Protein AF-A0A347AI87-F1 (afdb_monomer_lite)

Structure (mmCIF, N/CA/C/O backbone):
data_AF-A0A347AI87-F1
#
_entry.id   AF-A0A347AI87-F1
#
loop_
_atom_site.group_PDB
_atom_site.id
_atom_site.type_symbol
_atom_site.label_atom_id
_atom_site.label_alt_id
_atom_site.label_comp_id
_atom_site.label_asym_id
_atom_site.label_entity_id
_atom_site.label_seq_id
_atom_site.pdbx_PDB_ins_code
_atom_site.Cartn_x
_atom_site.Cartn_y
_atom_site.Cartn_z
_atom_site.occupancy
_atom_site.B_iso_or_equiv
_atom_site.auth_seq_id
_atom_site.auth_comp_id
_atom_site.auth_asym_id
_atom_site.auth_atom_id
_atom_site.pdbx_PDB_model_num
ATOM 1 N N . MET A 1 1 ? -15.487 32.619 -3.998 1.00 30.11 1 MET A N 1
ATOM 2 C CA . MET A 1 1 ? -15.394 31.310 -3.323 1.00 30.11 1 MET A CA 1
ATOM 3 C C . MET A 1 1 ? -14.348 30.517 -4.091 1.00 30.11 1 MET A C 1
ATOM 5 O O . MET A 1 1 ? -14.639 30.070 -5.189 1.00 30.11 1 MET A O 1
ATOM 9 N N . PHE A 1 2 ? -13.098 30.497 -3.622 1.00 31.08 2 PHE A N 1
ATOM 10 C CA . PHE A 1 2 ? -12.074 29.644 -4.229 1.00 31.08 2 PHE A CA 1
ATOM 11 C C . PHE A 1 2 ? -12.430 28.206 -3.842 1.00 31.08 2 PHE A C 1
ATOM 13 O O . PHE A 1 2 ? -12.400 27.885 -2.657 1.00 31.08 2 PHE A O 1
ATOM 20 N N . MET A 1 3 ? -12.862 27.387 -4.803 1.00 36.72 3 MET A N 1
ATOM 21 C CA . MET A 1 3 ? -13.028 25.951 -4.576 1.00 36.72 3 MET A CA 1
ATOM 22 C C . MET A 1 3 ? -11.642 25.366 -4.312 1.00 36.72 3 MET A C 1
ATOM 24 O O . MET A 1 3 ? -10.780 25.386 -5.189 1.00 36.72 3 MET A O 1
ATOM 28 N N . SER A 1 4 ? -11.413 24.899 -3.090 1.00 48.53 4 SER A N 1
ATOM 29 C CA . SER A 1 4 ? -10.261 24.073 -2.760 1.00 48.53 4 SER A CA 1
ATOM 30 C C . SER A 1 4 ? -10.393 22.742 -3.498 1.00 48.53 4 SER A C 1
ATOM 32 O O . SER A 1 4 ? -11.430 22.084 -3.448 1.00 48.53 4 SER A O 1
ATOM 34 N N . THR A 1 5 ? -9.347 22.343 -4.217 1.00 56.28 5 THR A N 1
ATOM 35 C CA . THR A 1 5 ? -9.256 21.000 -4.788 1.00 56.28 5 THR A CA 1
ATOM 36 C C . THR A 1 5 ? -9.193 19.982 -3.645 1.00 56.28 5 THR A C 1
ATOM 38 O O . THR A 1 5 ? -8.436 20.165 -2.688 1.00 56.28 5 THR A O 1
ATOM 41 N N . SER A 1 6 ? -10.012 18.925 -3.712 1.00 57.50 6 SER A N 1
ATOM 42 C CA . SER A 1 6 ? -9.977 17.844 -2.720 1.00 57.50 6 SER A CA 1
ATOM 43 C C . SER A 1 6 ? -8.584 17.222 -2.698 1.00 57.50 6 SER A C 1
ATOM 45 O O . SER A 1 6 ? -8.051 16.844 -3.742 1.00 57.50 6 SER A O 1
ATOM 47 N N . ALA A 1 7 ? -8.000 17.090 -1.512 1.00 57.31 7 ALA A N 1
ATOM 48 C CA . ALA A 1 7 ? -6.800 16.288 -1.338 1.00 57.31 7 ALA A CA 1
ATOM 49 C C . ALA A 1 7 ? -7.190 14.837 -1.098 1.00 57.31 7 ALA A C 1
ATOM 51 O O . ALA A 1 7 ? -8.085 14.577 -0.296 1.00 57.31 7 ALA A O 1
ATOM 52 N N . ALA A 1 8 ? -6.509 13.930 -1.796 1.00 67.31 8 ALA A N 1
ATOM 53 C CA . ALA A 1 8 ? -6.753 12.494 -1.837 1.00 67.31 8 ALA A CA 1
ATOM 54 C C . ALA A 1 8 ? -8.205 12.153 -2.180 1.00 67.31 8 ALA A C 1
ATOM 56 O O . ALA A 1 8 ? -9.123 12.298 -1.368 1.00 67.31 8 ALA A O 1
ATOM 57 N N . THR A 1 9 ? -8.429 11.677 -3.392 1.00 83.62 9 THR A N 1
ATOM 58 C CA . THR A 1 9 ? -9.763 11.273 -3.826 1.00 83.62 9 THR A CA 1
ATOM 59 C C . THR A 1 9 ? -10.100 9.863 -3.383 1.00 83.62 9 THR A C 1
ATOM 61 O O . THR A 1 9 ? -11.273 9.592 -3.155 1.00 83.62 9 THR A O 1
ATOM 64 N N . MET A 1 10 ? -9.103 9.014 -3.119 1.00 91.75 10 MET A N 1
ATOM 65 C CA . MET A 1 10 ? -9.291 7.694 -2.517 1.00 91.75 10 MET A CA 1
ATOM 66 C C . MET A 1 10 ? -8.374 7.509 -1.307 1.00 91.75 10 MET A C 1
ATOM 68 O O . MET A 1 10 ? -7.200 7.866 -1.357 1.00 91.75 10 MET A O 1
ATOM 72 N N . ASN A 1 11 ? -8.911 6.951 -0.222 1.00 94.06 11 ASN A N 1
ATOM 73 C CA . ASN A 1 11 ? -8.122 6.387 0.873 1.00 94.06 11 ASN A CA 1
ATOM 74 C C . ASN A 1 11 ? -8.702 5.028 1.242 1.00 94.06 11 ASN A C 1
ATOM 76 O O . ASN A 1 11 ? -9.921 4.906 1.372 1.00 94.06 11 ASN A O 1
ATOM 80 N N . CYS A 1 12 ? -7.835 4.045 1.451 1.00 96.56 12 CYS A N 1
ATOM 81 C CA . CYS A 1 12 ? -8.235 2.694 1.798 1.00 96.56 12 CYS A CA 1
ATOM 82 C C . CYS A 1 12 ? -7.325 2.118 2.880 1.00 96.56 12 CYS A C 1
ATOM 84 O O . CYS A 1 12 ? -6.107 2.279 2.815 1.00 96.56 12 CYS A O 1
ATOM 86 N N . VAL A 1 13 ? -7.914 1.396 3.830 1.00 98.38 13 VAL A N 1
ATOM 87 C CA . VAL A 1 13 ? -7.208 0.473 4.727 1.00 98.38 13 VAL A CA 1
ATOM 88 C C . VAL A 1 13 ? -7.877 -0.887 4.602 1.00 98.38 13 VAL A C 1
ATOM 90 O O . VAL A 1 13 ? -9.102 -0.958 4.640 1.00 98.38 13 VAL A O 1
ATOM 93 N N . ILE A 1 14 ? -7.085 -1.944 4.440 1.00 98.75 14 ILE A N 1
ATOM 94 C CA . ILE A 1 14 ? -7.532 -3.335 4.306 1.00 98.75 14 ILE A CA 1
ATOM 95 C C . ILE A 1 14 ? -6.787 -4.172 5.342 1.00 98.75 14 ILE A C 1
ATOM 97 O O . ILE A 1 14 ? -5.568 -4.056 5.458 1.00 98.75 14 ILE A O 1
ATOM 101 N N . ILE A 1 15 ? -7.513 -5.016 6.072 1.00 98.56 15 ILE A N 1
ATOM 102 C CA . ILE A 1 15 ? -6.987 -5.952 7.067 1.00 98.56 15 ILE A CA 1
ATOM 103 C C . ILE A 1 15 ? -7.583 -7.332 6.770 1.00 98.56 15 ILE A C 1
ATOM 105 O O . ILE A 1 15 ? -8.773 -7.567 6.975 1.00 98.56 15 ILE A O 1
ATOM 109 N N . THR A 1 16 ? -6.755 -8.247 6.271 1.00 97.19 16 THR A N 1
ATOM 110 C CA . THR A 1 16 ? -7.103 -9.654 6.010 1.00 97.19 16 THR A CA 1
ATOM 111 C C . THR A 1 16 ? -6.666 -10.571 7.153 1.00 97.19 16 THR A C 1
ATOM 113 O O . THR A 1 16 ? -7.319 -11.583 7.404 1.00 97.19 16 THR A O 1
ATOM 116 N N . ASP A 1 17 ? -5.614 -10.195 7.889 1.00 93.50 17 ASP A N 1
ATOM 117 C CA . ASP A 1 17 ? -5.169 -10.862 9.115 1.00 93.50 17 ASP A CA 1
ATOM 118 C C . ASP A 1 17 ? -5.001 -9.851 10.265 1.00 93.50 17 ASP A C 1
ATOM 120 O O . ASP A 1 17 ? -3.947 -9.217 10.394 1.00 93.50 17 ASP A O 1
ATOM 124 N N . PRO A 1 18 ? -6.003 -9.722 11.154 1.00 94.06 18 PRO A N 1
ATOM 125 C CA . PRO A 1 18 ? -5.941 -8.798 12.279 1.00 94.06 18 PRO A CA 1
ATOM 126 C C . PRO A 1 18 ? -4.982 -9.258 13.390 1.00 94.06 18 PRO A C 1
ATOM 128 O O . PRO A 1 18 ? -4.802 -8.551 14.380 1.00 94.06 18 PRO A O 1
ATOM 131 N N . THR A 1 19 ? -4.362 -10.441 13.269 1.00 91.56 19 THR A N 1
ATOM 132 C CA . THR A 1 19 ? -3.325 -10.892 14.208 1.00 91.56 19 THR A CA 1
ATOM 133 C C . THR A 1 19 ? -1.945 -10.318 13.888 1.00 91.56 19 THR A C 1
ATOM 135 O O . THR A 1 19 ? -1.064 -10.361 14.748 1.00 91.56 19 THR A O 1
ATOM 138 N N . GLY A 1 20 ? -1.754 -9.782 12.674 1.00 86.25 20 GLY A N 1
ATOM 139 C CA . GLY A 1 20 ? -0.476 -9.253 12.194 1.00 86.25 20 GLY A CA 1
ATOM 140 C C . GLY A 1 20 ? 0.595 -10.323 11.952 1.00 86.25 20 GLY A C 1
ATOM 141 O O . GLY A 1 20 ? 1.781 -9.999 11.962 1.00 86.25 20 GLY A O 1
ATOM 142 N N . LYS A 1 21 ? 0.209 -11.596 11.790 1.00 84.81 21 LYS A N 1
ATOM 143 C CA . LYS A 1 21 ? 1.145 -12.709 11.565 1.00 84.81 21 LYS A CA 1
ATOM 144 C C . LYS A 1 21 ? 1.425 -12.937 10.087 1.00 84.81 21 LYS A C 1
ATOM 146 O O . LYS A 1 21 ? 2.545 -13.307 9.739 1.00 84.81 21 LYS A O 1
ATOM 151 N N . ASP A 1 22 ? 0.425 -12.746 9.235 1.00 84.81 22 ASP A N 1
ATOM 152 C CA . ASP A 1 22 ? 0.606 -12.716 7.792 1.00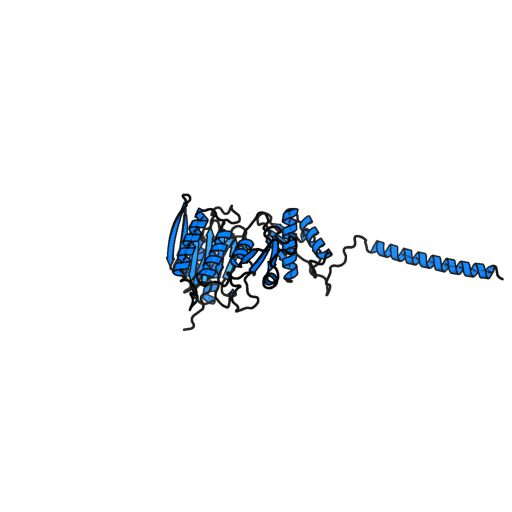 84.81 22 ASP A CA 1
ATOM 153 C C . ASP A 1 22 ? 1.362 -11.431 7.416 1.00 84.81 22 ASP A C 1
ATOM 155 O O . ASP A 1 22 ? 0.839 -10.334 7.631 1.00 84.81 22 ASP A O 1
ATOM 159 N N . PRO A 1 23 ? 2.573 -11.524 6.833 1.00 87.19 23 PRO A N 1
ATOM 160 C CA . PRO A 1 23 ? 3.341 -10.353 6.424 1.00 87.19 23 PRO A CA 1
ATOM 161 C C . PRO A 1 23 ? 2.641 -9.496 5.363 1.00 87.19 23 PRO A C 1
ATOM 163 O O . PRO A 1 23 ? 3.078 -8.371 5.144 1.00 87.19 23 PRO A O 1
ATOM 166 N N . ASN A 1 24 ? 1.585 -9.995 4.713 1.00 91.94 24 ASN A N 1
ATOM 167 C CA . ASN A 1 24 ? 0.743 -9.267 3.758 1.00 91.94 24 ASN A CA 1
ATOM 168 C C . ASN A 1 24 ? -0.684 -9.042 4.279 1.00 91.94 24 ASN A C 1
ATOM 170 O O . ASN A 1 24 ? -1.580 -8.699 3.509 1.00 91.94 24 ASN A O 1
ATOM 174 N N . GLY A 1 25 ? -0.889 -9.227 5.585 1.00 93.75 25 GLY A N 1
ATOM 175 C CA . GLY A 1 25 ? -2.192 -9.253 6.242 1.00 93.75 25 GLY A CA 1
ATOM 176 C C . GLY A 1 25 ? -2.876 -7.898 6.416 1.00 93.75 25 GLY A C 1
ATOM 177 O O . GLY A 1 25 ? -4.046 -7.849 6.791 1.00 93.75 25 GLY A O 1
ATOM 178 N N . ALA A 1 26 ? -2.175 -6.788 6.171 1.00 97.44 26 ALA A N 1
ATOM 179 C CA . ALA A 1 26 ? -2.757 -5.454 6.249 1.00 97.44 26 ALA A CA 1
ATOM 180 C C . ALA A 1 26 ? -2.050 -4.461 5.319 1.00 97.44 26 ALA A C 1
ATOM 182 O O . ALA A 1 26 ? -0.820 -4.427 5.245 1.00 97.44 26 ALA A O 1
ATOM 183 N N . ALA A 1 27 ? -2.826 -3.615 4.645 1.00 97.31 27 ALA A N 1
ATOM 184 C CA . ALA A 1 27 ? -2.322 -2.607 3.721 1.00 97.31 27 ALA A CA 1
ATOM 185 C C . ALA A 1 27 ? -3.121 -1.300 3.811 1.00 97.31 27 ALA A C 1
ATOM 187 O O . ALA A 1 27 ? -4.321 -1.304 4.090 1.00 97.31 27 ALA A O 1
ATOM 188 N N . ALA A 1 28 ? -2.463 -0.176 3.532 1.00 96.38 28 ALA A N 1
ATOM 189 C CA . ALA A 1 28 ? -3.096 1.134 3.413 1.00 96.38 28 ALA A CA 1
ATOM 190 C C . ALA A 1 28 ? -2.657 1.835 2.124 1.00 96.38 28 ALA A C 1
ATOM 192 O O . ALA A 1 28 ? -1.520 1.680 1.687 1.00 96.38 28 ALA A O 1
ATOM 193 N N . GLY A 1 29 ? -3.556 2.597 1.506 1.00 93.50 29 GLY A N 1
ATOM 194 C CA . GLY A 1 29 ? -3.326 3.207 0.199 1.00 93.50 29 GLY A CA 1
ATOM 195 C C . GLY A 1 29 ? -4.089 4.511 0.015 1.00 93.50 29 GLY A C 1
ATOM 196 O O . GLY A 1 29 ? -5.145 4.729 0.613 1.00 93.50 29 GLY A O 1
ATOM 197 N N . SER A 1 30 ? -3.542 5.403 -0.805 1.00 91.12 30 SER A N 1
ATOM 198 C CA . SER A 1 30 ? -4.125 6.713 -1.095 1.00 91.12 30 SER A CA 1
ATOM 199 C C . SER A 1 30 ? -4.002 7.030 -2.580 1.00 91.12 30 SER A C 1
ATOM 201 O O . SER A 1 30 ? -2.956 6.775 -3.144 1.00 91.12 30 SER A O 1
ATOM 203 N N . MET A 1 31 ? -5.006 7.625 -3.222 1.00 88.44 31 MET A N 1
ATOM 204 C CA . MET A 1 31 ? -4.870 8.179 -4.581 1.00 88.44 31 MET A CA 1
ATOM 205 C C . MET A 1 31 ? -5.208 9.659 -4.587 1.00 88.44 31 MET A C 1
ATOM 207 O O . MET A 1 31 ? -6.105 10.096 -3.861 1.00 88.44 31 MET A O 1
ATOM 211 N N . SER A 1 32 ? -4.497 10.436 -5.408 1.00 82.50 32 SER A N 1
ATOM 212 C CA . SER A 1 32 ? -4.614 11.890 -5.429 1.00 82.50 32 SER A CA 1
ATOM 213 C C . SER A 1 32 ? -4.734 12.457 -6.828 1.00 82.50 32 SER A C 1
ATOM 215 O O . SER A 1 32 ? -3.837 12.336 -7.653 1.00 82.50 32 SER A O 1
ATOM 217 N N . PHE A 1 33 ? -5.799 13.225 -7.021 1.00 77.31 33 PHE A N 1
ATOM 218 C CA . PHE A 1 33 ? -6.055 14.001 -8.232 1.00 77.31 33 PHE A CA 1
ATOM 219 C C . PHE A 1 33 ? -5.553 15.431 -8.163 1.00 77.31 33 PHE A C 1
ATOM 221 O O . PHE A 1 33 ? -5.590 16.162 -9.153 1.00 77.31 33 PHE A O 1
ATOM 228 N N . ALA A 1 34 ? -5.104 15.854 -6.984 1.00 72.25 34 ALA A N 1
ATOM 229 C CA . ALA A 1 34 ? -4.566 17.183 -6.818 1.00 72.25 34 ALA A CA 1
ATOM 230 C C . ALA A 1 34 ? -3.282 17.312 -7.656 1.00 72.25 34 ALA A C 1
ATOM 232 O O . ALA A 1 34 ? -2.381 16.486 -7.488 1.00 72.25 34 ALA A O 1
ATOM 233 N N . PRO A 1 35 ? -3.147 18.377 -8.474 1.00 71.19 35 PRO A N 1
ATOM 234 C CA . PRO A 1 35 ? -1.892 18.690 -9.147 1.00 71.19 35 PRO A CA 1
ATOM 235 C C . PRO A 1 35 ? -0.740 18.829 -8.164 1.00 71.19 35 PRO A C 1
ATOM 237 O O . PRO A 1 35 ? 0.389 18.614 -8.525 1.00 71.19 35 PRO A O 1
ATOM 240 N N . ASN A 1 36 ? -0.980 19.163 -6.899 1.00 66.62 36 ASN A N 1
ATOM 241 C CA . ASN A 1 36 ? 0.057 19.039 -5.889 1.00 66.62 36 ASN A CA 1
ATOM 242 C C . ASN A 1 36 ? -0.129 17.726 -5.123 1.00 66.62 36 ASN A C 1
ATOM 244 O O . ASN A 1 36 ? -0.781 17.711 -4.077 1.00 66.62 36 ASN A O 1
ATOM 248 N N . MET A 1 37 ? 0.443 16.632 -5.638 1.00 64.06 37 MET A N 1
ATOM 249 C CA . MET A 1 37 ? 0.368 15.320 -4.983 1.00 64.06 37 MET A CA 1
ATOM 250 C C . MET A 1 37 ? 0.944 15.350 -3.555 1.00 64.06 37 MET A C 1
ATOM 252 O O . MET A 1 37 ? 0.415 14.684 -2.672 1.00 64.06 37 MET A O 1
ATOM 256 N N . PHE A 1 38 ? 1.918 16.227 -3.279 1.00 58.41 38 PHE A N 1
ATOM 257 C CA . PHE A 1 38 ? 2.483 16.445 -1.938 1.00 58.41 38 PHE A CA 1
ATOM 258 C C . PHE A 1 38 ? 1.500 17.085 -0.941 1.00 58.41 38 PHE A C 1
ATOM 260 O O . PHE A 1 38 ? 1.770 17.149 0.256 1.00 58.41 38 PHE A O 1
ATOM 267 N N . SER A 1 39 ? 0.342 17.570 -1.408 1.00 54.84 39 SER A N 1
ATOM 268 C CA . SER A 1 39 ? -0.750 18.021 -0.532 1.00 54.84 39 SER A CA 1
ATOM 269 C C . SER A 1 39 ? -1.553 16.862 0.067 1.00 54.84 39 SER A C 1
ATOM 271 O O . SER A 1 39 ? -2.381 17.092 0.955 1.00 54.84 39 SER A O 1
ATOM 273 N N . VAL A 1 40 ? -1.329 15.638 -0.417 1.00 58.62 40 VAL A N 1
ATOM 274 C CA . VAL A 1 40 ? -1.817 14.401 0.185 1.00 58.62 40 VAL A CA 1
ATOM 275 C C . VAL A 1 40 ? -0.736 13.862 1.093 1.00 58.62 40 VAL A C 1
ATOM 277 O O . VAL A 1 40 ? 0.383 13.602 0.668 1.00 58.62 40 VAL A O 1
ATOM 280 N N . THR A 1 41 ? -1.072 13.724 2.369 1.00 61.12 41 THR A N 1
ATOM 281 C CA . THR A 1 41 ? -0.123 13.232 3.358 1.00 61.12 41 THR A CA 1
ATOM 282 C C . THR A 1 41 ? -0.408 11.764 3.598 1.00 61.12 41 THR A C 1
ATOM 284 O O . THR A 1 41 ? -1.456 11.408 4.138 1.00 61.12 41 THR A O 1
ATOM 287 N N . PHE A 1 42 ? 0.534 10.943 3.155 1.00 74.38 42 PHE A N 1
ATOM 288 C CA . PHE A 1 42 ? 0.653 9.542 3.505 1.00 74.38 42 PHE A CA 1
ATOM 289 C C . PHE A 1 42 ? 1.824 9.436 4.476 1.00 74.38 42 PHE A C 1
ATOM 291 O O . PHE A 1 42 ? 2.963 9.694 4.091 1.00 74.38 42 PHE A O 1
ATOM 298 N N . LEU A 1 43 ? 1.547 9.123 5.737 1.00 81.25 43 LEU A N 1
ATOM 299 C CA . LEU A 1 43 ? 2.590 8.895 6.734 1.00 81.25 43 LEU A CA 1
ATOM 300 C C . LEU A 1 43 ? 2.475 7.472 7.238 1.00 81.25 43 LEU A C 1
ATOM 302 O O . LEU A 1 43 ? 1.384 7.039 7.598 1.00 81.25 43 LEU A O 1
ATOM 306 N N . GLU A 1 44 ? 3.602 6.778 7.286 1.00 81.81 44 GLU A N 1
ATOM 307 C CA . GLU A 1 44 ? 3.728 5.481 7.934 1.00 81.81 44 GLU A CA 1
ATOM 308 C C . GLU A 1 44 ? 4.630 5.601 9.163 1.00 81.81 44 GLU A C 1
ATOM 310 O O . GLU A 1 44 ? 5.613 6.346 9.161 1.00 81.81 44 GLU A O 1
ATOM 315 N N . SER A 1 45 ? 4.321 4.841 10.209 1.00 80.81 45 SER A N 1
ATOM 316 C CA . SER A 1 45 ? 5.285 4.542 11.262 1.00 80.81 45 SER A CA 1
ATOM 317 C C . SER A 1 45 ? 5.791 3.124 11.063 1.00 80.81 45 SER A C 1
ATOM 319 O O . SER A 1 45 ? 5.048 2.167 11.268 1.00 80.81 45 SER A O 1
ATOM 321 N N . LYS A 1 46 ? 7.070 2.986 10.694 1.00 76.56 46 LYS A N 1
ATOM 322 C CA . LYS A 1 46 ? 7.709 1.668 10.558 1.00 76.56 46 LYS A CA 1
ATOM 323 C C . LYS A 1 46 ? 7.903 0.959 11.896 1.00 76.56 46 LYS A C 1
ATOM 325 O O . LYS A 1 46 ? 8.058 -0.254 11.908 1.00 76.56 46 LYS A O 1
ATOM 330 N N . GLU A 1 47 ? 7.943 1.725 12.985 1.00 77.62 47 GLU A N 1
ATOM 331 C CA . GLU A 1 47 ? 8.110 1.227 14.353 1.00 77.62 47 GLU A CA 1
ATOM 332 C C . GLU A 1 47 ? 6.775 0.783 14.953 1.00 77.62 47 GLU A C 1
ATOM 334 O O . GLU A 1 47 ? 6.684 -0.299 15.523 1.00 77.62 47 GLU A O 1
ATOM 339 N N . ASN A 1 48 ? 5.729 1.595 14.780 1.00 81.75 48 ASN A N 1
ATOM 340 C CA . ASN A 1 48 ? 4.421 1.353 15.389 1.00 81.75 48 ASN A CA 1
ATOM 341 C C . ASN A 1 48 ? 3.400 0.738 14.420 1.00 81.75 48 ASN A C 1
ATOM 343 O O . ASN A 1 48 ? 2.241 0.566 14.790 1.00 81.75 48 ASN A O 1
ATOM 347 N N . HIS A 1 49 ? 3.810 0.418 13.188 1.00 87.94 49 HIS A N 1
ATOM 348 C CA . HIS A 1 49 ? 3.007 -0.291 12.188 1.00 87.94 49 HIS A CA 1
ATOM 349 C C . HIS A 1 49 ? 1.617 0.327 11.974 1.00 87.94 49 HIS A C 1
ATOM 351 O O . HIS A 1 49 ? 0.587 -0.346 12.059 1.00 87.94 49 HIS A O 1
ATOM 357 N N . PHE A 1 50 ? 1.575 1.636 11.721 1.00 91.81 50 PHE A N 1
ATOM 358 C CA . PHE A 1 50 ? 0.345 2.345 11.370 1.00 91.81 50 PHE A CA 1
ATOM 359 C C . PHE A 1 50 ? 0.544 3.260 10.166 1.00 91.81 50 PHE A C 1
ATOM 361 O O . PHE A 1 50 ? 1.656 3.721 9.902 1.00 91.81 50 PHE A O 1
ATOM 368 N N . ALA A 1 51 ? -0.559 3.587 9.491 1.00 93.25 51 ALA A N 1
ATOM 369 C CA . ALA A 1 51 ? -0.611 4.660 8.505 1.00 93.25 51 ALA A CA 1
ATOM 370 C C . ALA A 1 51 ? -1.581 5.772 8.913 1.00 93.25 51 ALA A C 1
ATOM 372 O O . ALA A 1 51 ? -2.587 5.533 9.584 1.00 93.25 51 ALA A O 1
ATOM 373 N N . VAL A 1 52 ? -1.289 6.987 8.456 1.00 93.81 52 VAL A N 1
ATOM 374 C CA . VAL A 1 52 ? -2.161 8.161 8.512 1.00 93.81 52 VAL A CA 1
ATOM 375 C C . VAL A 1 52 ? -2.321 8.691 7.092 1.00 93.81 52 VAL A C 1
ATOM 377 O O . VAL A 1 52 ? -1.363 9.146 6.468 1.00 93.81 52 VAL A O 1
ATOM 380 N N . LEU A 1 53 ? -3.550 8.622 6.591 1.00 92.31 53 LEU A N 1
ATOM 381 C CA . LEU A 1 53 ? -3.958 9.031 5.255 1.00 92.31 53 LEU A CA 1
ATOM 382 C C . LEU A 1 53 ? -4.829 10.282 5.373 1.00 92.31 53 LEU A C 1
ATOM 384 O O . LEU A 1 53 ? -5.942 10.232 5.907 1.00 92.31 53 LEU A O 1
ATOM 388 N N . SER A 1 54 ? -4.324 11.418 4.896 1.00 89.06 54 SER A N 1
ATOM 389 C CA . SER A 1 54 ? -5.061 12.679 4.944 1.00 89.06 54 SER A CA 1
ATOM 390 C C . SER A 1 54 ? -5.763 12.995 3.629 1.00 89.06 54 SER A C 1
ATOM 392 O O . SER A 1 54 ? -5.259 12.722 2.538 1.00 89.06 54 SER A O 1
ATOM 394 N N . GLY A 1 55 ? -6.927 13.630 3.739 1.00 86.00 55 GLY A N 1
ATOM 395 C CA . GLY A 1 55 ? -7.647 14.136 2.585 1.00 86.00 55 GLY A CA 1
ATOM 396 C C . GLY A 1 55 ? -8.747 15.127 2.936 1.00 86.00 55 GLY A C 1
ATOM 397 O O . GLY A 1 55 ? -8.748 15.737 4.010 1.00 86.00 55 GLY A O 1
ATOM 398 N N . GLY A 1 56 ? -9.690 15.282 2.012 1.00 79.06 56 GLY A N 1
ATOM 399 C CA . GLY A 1 56 ? -10.837 16.174 2.137 1.00 79.06 56 GLY A CA 1
ATOM 400 C C . GLY A 1 56 ? -10.645 17.521 1.439 1.00 79.06 56 GLY A C 1
ATOM 401 O O . GLY A 1 56 ? -9.616 17.810 0.827 1.00 79.06 56 GLY A O 1
ATOM 402 N N . GLU A 1 57 ? -11.677 18.352 1.535 1.00 78.12 57 GLU A N 1
ATOM 403 C CA . GLU A 1 57 ? -11.801 19.637 0.832 1.00 78.12 57 GLU A CA 1
ATOM 404 C C . GLU A 1 57 ? -11.310 20.826 1.664 1.00 78.12 57 GLU A C 1
ATOM 406 O O . GLU A 1 57 ? -11.275 21.954 1.180 1.00 78.12 57 GLU A O 1
ATOM 411 N N . GLY A 1 58 ? -10.930 20.614 2.923 1.00 70.44 58 GLY A N 1
ATOM 412 C CA . GLY A 1 58 ? -10.439 21.678 3.793 1.00 70.44 58 GLY A CA 1
ATOM 413 C C . GLY A 1 58 ? -9.039 22.175 3.415 1.00 70.44 58 GLY A C 1
ATOM 414 O O . GLY A 1 58 ? -8.267 21.499 2.732 1.00 70.44 58 GLY A O 1
ATOM 415 N N . ASN A 1 59 ? -8.701 23.371 3.901 1.00 78.62 59 ASN A N 1
ATOM 416 C CA . ASN A 1 59 ? -7.430 24.048 3.626 1.00 78.62 59 ASN A CA 1
ATOM 417 C C . ASN A 1 59 ? -6.205 23.281 4.168 1.00 78.62 59 ASN A C 1
ATOM 419 O O . ASN A 1 59 ? -6.287 22.557 5.163 1.00 78.62 59 ASN A O 1
ATOM 423 N N . THR A 1 60 ? -5.032 23.532 3.578 1.00 77.50 60 THR A N 1
ATOM 424 C CA . THR A 1 60 ? -3.762 22.869 3.930 1.00 77.50 60 THR A CA 1
ATOM 425 C C . THR A 1 60 ? -3.362 23.049 5.400 1.00 77.50 60 THR A C 1
ATOM 427 O O . THR A 1 60 ? -2.935 22.092 6.038 1.00 77.50 60 THR A O 1
ATOM 430 N N . THR A 1 61 ? -3.536 24.242 5.984 1.00 83.69 61 THR A N 1
ATOM 431 C CA . THR A 1 61 ? -3.128 24.498 7.380 1.00 83.69 61 THR A CA 1
ATOM 432 C C . THR A 1 61 ? -3.956 23.706 8.407 1.00 83.69 61 THR A C 1
ATOM 434 O O . THR A 1 61 ? -3.353 23.042 9.252 1.00 83.69 61 THR A O 1
ATOM 437 N N . PRO A 1 62 ? -5.307 23.713 8.372 1.00 86.12 62 PRO A N 1
ATOM 438 C CA . PRO A 1 62 ? -6.115 22.797 9.181 1.00 86.12 62 PRO A CA 1
ATOM 439 C C . PRO A 1 62 ? -5.765 21.323 8.968 1.00 86.12 62 PRO A C 1
ATOM 441 O O . PRO A 1 62 ? -5.716 20.578 9.942 1.00 86.12 62 PRO A O 1
ATOM 444 N N . ARG A 1 63 ? -5.463 20.912 7.728 1.00 87.19 63 ARG A N 1
ATOM 445 C CA . ARG A 1 63 ? -5.052 19.535 7.426 1.00 87.19 63 ARG A CA 1
ATOM 446 C C . ARG A 1 63 ? -3.769 19.151 8.151 1.00 87.19 63 ARG A C 1
ATOM 448 O O . ARG A 1 63 ? -3.743 18.131 8.828 1.00 87.19 63 ARG A O 1
ATOM 455 N N . LEU A 1 64 ? -2.737 19.992 8.065 1.00 87.12 64 LEU A N 1
ATOM 456 C CA . LEU A 1 64 ? -1.469 19.764 8.757 1.00 87.12 64 LEU A CA 1
ATOM 457 C C . LEU A 1 64 ? -1.671 19.657 10.273 1.00 87.12 64 LEU A C 1
ATOM 459 O O . LEU A 1 64 ? -1.128 18.757 10.902 1.00 87.12 64 LEU A O 1
ATOM 463 N N . LYS A 1 65 ? -2.501 20.528 10.859 1.00 89.19 65 LYS A N 1
ATOM 464 C CA . LYS A 1 65 ? -2.834 20.458 12.290 1.00 89.19 65 LYS A CA 1
ATOM 465 C C . LYS A 1 65 ? -3.550 19.155 12.659 1.00 89.19 65 LYS A C 1
ATOM 467 O O . LYS A 1 65 ? -3.220 18.572 13.686 1.00 89.19 65 LYS A O 1
ATOM 472 N N . ALA A 1 66 ? -4.483 18.692 11.827 1.00 91.56 66 ALA A N 1
ATOM 473 C CA . ALA A 1 66 ? -5.171 17.420 12.035 1.00 91.56 66 ALA A CA 1
ATOM 474 C C . ALA A 1 66 ? -4.204 16.229 11.974 1.00 91.56 66 ALA A C 1
ATOM 476 O O . ALA A 1 66 ? -4.273 15.343 12.821 1.00 91.56 66 ALA A O 1
ATOM 477 N N . ILE A 1 67 ? -3.273 16.233 11.013 1.00 91.25 67 ILE A N 1
ATOM 478 C CA . ILE A 1 67 ? -2.237 15.201 10.874 1.00 91.25 67 ILE A CA 1
ATOM 479 C C . ILE A 1 67 ? -1.336 15.174 12.111 1.00 91.25 67 ILE A C 1
ATOM 481 O O . ILE A 1 67 ? -1.182 14.121 12.721 1.00 91.25 67 ILE A O 1
ATOM 485 N N . VAL A 1 68 ? -0.782 16.324 12.509 1.00 91.50 68 VAL A N 1
ATOM 486 C CA . VAL A 1 68 ? 0.116 16.427 13.672 1.00 91.50 68 VAL A CA 1
ATOM 487 C C . VAL A 1 68 ? -0.585 15.975 14.952 1.00 91.50 68 VAL A C 1
ATOM 489 O O . VAL A 1 68 ? -0.007 15.227 15.733 1.00 91.50 68 VAL A O 1
ATOM 492 N N . GLU A 1 69 ? -1.841 16.375 15.161 1.00 93.88 69 GLU A N 1
ATOM 493 C CA . GLU A 1 69 ? -2.608 15.937 16.332 1.00 93.88 69 GLU A CA 1
ATOM 494 C C . GLU A 1 69 ? -2.913 14.431 16.299 1.00 93.88 69 GLU A C 1
ATOM 496 O O . GLU A 1 69 ? -2.848 13.778 17.338 1.00 93.88 69 GLU A O 1
ATOM 501 N N . THR A 1 70 ? -3.202 13.866 15.122 1.00 94.56 70 THR A N 1
ATOM 502 C CA . THR A 1 70 ? -3.406 12.416 14.955 1.00 94.56 70 THR A CA 1
ATOM 503 C C . THR A 1 70 ? -2.128 11.653 15.300 1.00 94.56 70 THR A C 1
ATOM 505 O O . THR A 1 70 ? -2.172 10.727 16.105 1.00 94.56 70 THR A O 1
ATOM 508 N N . LEU A 1 71 ? -0.982 12.070 14.752 1.00 92.75 71 LEU A N 1
ATOM 509 C CA . LEU A 1 71 ? 0.314 11.454 15.040 1.00 92.75 71 LEU A CA 1
ATOM 510 C C . LEU A 1 71 ? 0.656 11.526 16.525 1.00 92.75 71 LEU A C 1
ATOM 512 O O . LEU A 1 71 ? 0.972 10.506 17.124 1.00 92.75 71 LEU A O 1
ATOM 516 N N . ARG A 1 72 ? 0.498 12.699 17.146 1.00 93.69 72 ARG A N 1
ATOM 517 C CA . ARG A 1 72 ? 0.745 12.886 18.581 1.00 93.69 72 ARG A CA 1
ATOM 518 C C . ARG A 1 72 ? -0.088 11.924 19.435 1.00 93.69 72 ARG A C 1
ATOM 520 O O . ARG A 1 72 ? 0.388 11.434 20.458 1.00 93.69 72 ARG A O 1
ATOM 527 N N . ARG A 1 73 ? -1.341 11.659 19.048 1.00 95.38 73 ARG A N 1
ATOM 528 C CA . ARG A 1 73 ? -2.216 10.690 19.733 1.00 95.38 73 ARG A CA 1
ATOM 529 C C . ARG A 1 73 ? -1.730 9.257 19.553 1.00 95.38 73 ARG A C 1
ATOM 531 O O . ARG A 1 73 ? -1.650 8.533 20.541 1.00 95.38 73 ARG A O 1
ATOM 538 N N . LEU A 1 74 ? -1.360 8.873 18.334 1.00 93.56 74 LEU A N 1
ATOM 539 C CA . LEU A 1 74 ? -0.833 7.535 18.048 1.00 93.56 74 LEU A CA 1
ATOM 540 C C . LEU A 1 74 ? 0.491 7.282 18.784 1.00 93.56 74 LEU A C 1
ATOM 542 O O . LEU A 1 74 ? 0.636 6.267 19.453 1.00 93.56 74 LEU A O 1
ATOM 546 N N . GLU A 1 75 ? 1.416 8.241 18.759 1.00 89.50 75 GLU A N 1
ATOM 547 C CA . GLU A 1 75 ? 2.705 8.158 19.464 1.00 89.50 75 GLU A CA 1
ATOM 548 C C . GLU A 1 75 ? 2.561 8.154 20.993 1.00 89.50 75 GLU A C 1
ATOM 550 O O . GLU A 1 75 ? 3.430 7.647 21.696 1.00 89.50 75 GLU A O 1
ATOM 555 N N . SER A 1 76 ? 1.454 8.682 21.525 1.00 90.88 76 SER A N 1
ATOM 556 C CA . SER A 1 76 ? 1.129 8.606 22.958 1.00 90.88 76 SER A CA 1
ATOM 557 C C . SER A 1 76 ? 0.308 7.369 23.340 1.00 90.88 76 SER A C 1
ATOM 559 O O . SER A 1 76 ? -0.138 7.271 24.482 1.00 90.88 76 SER A O 1
ATOM 561 N N . GLY A 1 77 ? 0.122 6.418 22.418 1.00 89.50 77 GLY A N 1
ATOM 562 C CA . GLY A 1 77 ? -0.549 5.144 22.679 1.00 89.50 77 GLY A CA 1
ATOM 563 C C . GLY A 1 77 ? -2.077 5.204 22.649 1.00 89.50 77 GLY A C 1
ATOM 564 O O . GLY A 1 77 ? -2.725 4.304 23.178 1.00 89.50 77 GLY A O 1
ATOM 565 N N . SER A 1 78 ? -2.666 6.247 22.053 1.00 94.56 78 SER A N 1
ATOM 566 C CA . SER A 1 78 ? -4.116 6.280 21.807 1.00 94.56 78 SER A CA 1
ATOM 567 C C . SER A 1 78 ? -4.514 5.202 20.798 1.00 94.56 78 SER A C 1
ATOM 569 O O . SER A 1 78 ? -3.733 4.844 19.913 1.00 94.56 78 SER A O 1
ATOM 571 N N . SER A 1 79 ? -5.756 4.730 20.878 1.00 95.88 79 SER A N 1
ATOM 572 C CA . SER A 1 79 ? -6.307 3.818 19.873 1.00 95.88 79 SER A CA 1
ATOM 573 C C . SER A 1 79 ? -6.440 4.483 18.493 1.00 95.88 79 SER A C 1
ATOM 575 O O . SER A 1 79 ? -6.509 5.711 18.364 1.00 95.88 79 SER A O 1
ATOM 577 N N . ILE A 1 80 ? -6.525 3.659 17.442 1.00 96.69 80 ILE A N 1
ATOM 578 C CA . ILE A 1 80 ? -6.700 4.110 16.051 1.00 96.69 80 ILE A CA 1
ATOM 579 C C . ILE A 1 80 ? -7.949 4.997 15.902 1.00 96.69 80 ILE A C 1
ATOM 581 O O . ILE A 1 80 ? -7.901 6.035 15.237 1.00 96.69 80 ILE A O 1
ATOM 585 N N . SER A 1 81 ? -9.053 4.646 16.567 1.00 97.12 81 SER A N 1
ATOM 586 C CA . SER A 1 81 ? -10.302 5.415 16.532 1.00 97.12 81 SER A CA 1
ATOM 587 C C . SER A 1 81 ? -10.196 6.759 17.263 1.00 97.12 81 SER A C 1
ATOM 589 O O . SER A 1 81 ? -10.628 7.781 16.725 1.00 97.12 81 SER A O 1
ATOM 591 N N . GLU A 1 82 ? -9.563 6.807 18.439 1.00 96.94 82 GLU A N 1
ATOM 592 C CA . GLU A 1 82 ? -9.321 8.051 19.189 1.00 96.94 82 GLU A CA 1
ATOM 593 C C . GLU A 1 82 ? -8.409 9.026 18.438 1.00 96.94 82 GLU A C 1
ATOM 595 O O . GLU A 1 82 ? -8.605 10.250 18.500 1.00 96.94 82 GLU A O 1
ATOM 600 N N . ALA A 1 83 ? -7.417 8.490 17.723 1.00 96.50 83 ALA A N 1
ATOM 601 C CA . ALA A 1 83 ? -6.533 9.265 16.872 1.00 96.50 83 ALA A CA 1
ATOM 602 C C . ALA A 1 83 ? -7.278 9.822 15.652 1.00 96.50 83 ALA A C 1
ATOM 604 O O . ALA A 1 83 ? -7.264 11.036 15.445 1.00 96.50 83 ALA A O 1
ATOM 605 N N . ALA A 1 84 ? -7.999 8.980 14.898 1.00 96.88 84 ALA A N 1
ATOM 606 C CA . ALA A 1 84 ? -8.799 9.411 13.745 1.00 96.88 84 ALA A CA 1
ATOM 607 C C . ALA A 1 84 ? -9.821 10.495 14.121 1.00 96.88 84 ALA A C 1
ATOM 609 O O . ALA A 1 84 ? -10.013 11.471 13.391 1.00 96.88 84 ALA A O 1
ATOM 610 N N . ASN A 1 85 ? -10.438 10.364 15.301 1.00 96.88 85 ASN A N 1
ATOM 611 C CA . ASN A 1 85 ? -11.431 11.302 15.820 1.00 96.88 85 ASN A CA 1
ATOM 612 C C . ASN A 1 85 ? -10.890 12.737 15.986 1.00 96.88 85 ASN A C 1
ATOM 614 O O . ASN A 1 85 ? -11.676 13.684 16.000 1.00 96.88 85 ASN A O 1
ATOM 618 N N . ALA A 1 86 ? -9.567 12.941 16.051 1.00 94.25 86 ALA A N 1
ATOM 619 C CA . ALA A 1 86 ? -8.970 14.278 16.068 1.00 94.25 86 ALA A CA 1
ATOM 620 C C . ALA A 1 86 ? -9.400 15.138 14.868 1.00 94.25 86 ALA A C 1
ATOM 622 O O . ALA A 1 86 ? -9.569 16.352 15.008 1.00 94.25 86 ALA A O 1
ATOM 623 N N . ALA A 1 87 ? -9.628 14.515 13.707 1.00 93.88 87 ALA A N 1
ATOM 624 C CA . ALA A 1 87 ? -10.038 15.196 12.482 1.00 93.88 87 ALA A CA 1
ATOM 625 C C . ALA A 1 87 ? -11.397 15.905 12.597 1.00 93.88 87 ALA A C 1
ATOM 627 O O . ALA A 1 87 ? -11.623 16.888 11.897 1.00 93.88 87 ALA A O 1
ATOM 628 N N . ASN A 1 88 ? -12.272 15.479 13.515 1.00 93.94 88 ASN A N 1
ATOM 629 C CA . ASN A 1 88 ? -13.583 16.105 13.723 1.00 93.94 88 ASN A CA 1
ATOM 630 C C . ASN A 1 88 ? -13.499 17.558 14.206 1.00 93.94 88 ASN A C 1
ATOM 632 O O . ASN A 1 88 ? -14.434 18.331 14.006 1.00 93.94 88 ASN A O 1
ATOM 636 N N . SER A 1 89 ? -12.359 17.960 14.768 1.00 93.00 89 SER A N 1
ATOM 637 C CA . SER A 1 89 ? -12.088 19.348 15.155 1.00 93.00 89 SER A CA 1
ATOM 638 C C . SER A 1 89 ? -11.685 20.244 13.973 1.00 93.00 89 SER A C 1
ATOM 640 O O . SER A 1 89 ? -11.463 21.442 14.160 1.00 93.00 89 SER A O 1
ATOM 642 N N . PHE A 1 90 ? -11.564 19.695 12.758 1.00 90.88 90 PHE A N 1
ATOM 643 C CA . PHE A 1 90 ? -11.048 20.394 11.582 1.00 90.88 90 PHE A CA 1
ATOM 644 C C . PHE A 1 90 ? -12.029 20.307 10.408 1.00 90.88 90 PHE A C 1
ATOM 646 O O . PHE A 1 90 ? -12.148 19.290 9.727 1.00 90.88 90 PHE A O 1
ATOM 653 N N . SER A 1 91 ? -12.718 21.418 10.138 1.00 89.31 91 SER A N 1
ATOM 654 C CA . SER A 1 91 ? -13.723 21.491 9.072 1.00 89.31 91 SER A CA 1
ATOM 655 C C . SER A 1 91 ? -13.155 21.116 7.697 1.00 89.31 91 SER A C 1
ATOM 657 O O . SER A 1 91 ? -12.106 21.617 7.283 1.00 89.31 91 SER A O 1
ATOM 659 N N . GLY A 1 92 ? -13.868 20.231 6.994 1.00 87.56 92 GLY A N 1
ATOM 660 C CA . GLY A 1 92 ? -13.521 19.760 5.651 1.00 87.56 92 GLY A CA 1
ATOM 661 C C . GLY A 1 92 ? -12.320 18.811 5.585 1.00 87.56 92 GLY A C 1
ATOM 662 O O . GLY A 1 92 ? -11.924 18.435 4.484 1.00 87.56 92 GLY A O 1
ATOM 663 N N . ILE A 1 93 ? -11.725 18.425 6.718 1.00 90.12 93 ILE A N 1
ATOM 664 C CA . ILE A 1 93 ? -10.576 17.514 6.755 1.00 90.12 93 ILE A CA 1
ATOM 665 C C . ILE A 1 93 ? -11.042 16.088 7.005 1.00 90.12 93 ILE A C 1
ATOM 667 O O . ILE A 1 93 ? -11.912 15.855 7.837 1.00 90.12 93 ILE A O 1
ATOM 671 N N . ARG A 1 94 ? -10.429 15.137 6.304 1.00 92.69 94 ARG A N 1
ATOM 672 C CA . ARG A 1 94 ? -10.521 13.705 6.578 1.00 92.69 94 ARG A CA 1
ATOM 673 C C . ARG A 1 94 ? -9.170 13.200 7.052 1.00 92.69 94 ARG A C 1
ATOM 675 O O . ARG A 1 94 ? -8.155 13.511 6.428 1.00 92.69 94 ARG A O 1
ATOM 682 N N . ILE A 1 95 ? -9.178 12.367 8.085 1.00 94.81 95 ILE A N 1
ATOM 683 C CA . ILE A 1 95 ? -8.038 11.519 8.431 1.00 94.81 95 ILE A CA 1
ATOM 684 C C . ILE A 1 95 ? -8.533 10.083 8.512 1.00 94.81 95 ILE A C 1
ATOM 686 O O . ILE A 1 95 ? -9.451 9.796 9.274 1.00 94.81 95 ILE A O 1
ATOM 690 N N . MET A 1 96 ? -7.930 9.201 7.723 1.00 96.62 96 MET A N 1
ATOM 691 C CA . MET A 1 96 ? -8.077 7.757 7.852 1.00 96.62 96 MET A CA 1
ATOM 692 C C . MET A 1 96 ? -6.779 7.194 8.418 1.00 96.62 96 MET A C 1
ATOM 694 O O . MET A 1 96 ? -5.698 7.552 7.962 1.00 96.62 96 MET A O 1
ATOM 698 N N . THR A 1 97 ? -6.871 6.327 9.413 1.00 96.31 97 THR A N 1
ATOM 699 C CA . THR A 1 97 ? -5.713 5.650 9.992 1.00 96.31 97 THR A CA 1
ATOM 700 C C . THR A 1 97 ? -6.016 4.179 10.209 1.00 96.31 97 THR A C 1
ATOM 702 O O . THR A 1 97 ? -7.174 3.785 10.344 1.00 96.31 97 THR A O 1
ATOM 705 N N . GLY A 1 98 ? -4.975 3.360 10.177 1.00 96.00 98 GLY A N 1
ATOM 706 C CA . GLY A 1 98 ? -5.093 1.927 10.362 1.00 96.00 98 GLY A CA 1
ATOM 707 C C . GLY A 1 98 ? -3.784 1.298 10.790 1.00 96.00 98 GLY A C 1
ATOM 708 O O . GLY A 1 98 ? -2.708 1.824 10.500 1.00 96.00 98 GLY A O 1
ATOM 709 N N . SER A 1 99 ? -3.904 0.171 11.477 1.00 94.81 99 SER A N 1
ATOM 710 C CA . SER A 1 99 ? -2.809 -0.676 11.941 1.00 94.81 99 SER A CA 1
ATOM 711 C C . SER A 1 99 ? -3.255 -2.141 11.858 1.00 94.81 99 SER A C 1
ATOM 713 O O . SER A 1 99 ? -4.454 -2.391 11.999 1.00 94.81 99 SER A O 1
ATOM 715 N N . PRO A 1 100 ? -2.350 -3.121 11.654 1.00 92.75 100 PRO A N 1
ATOM 716 C CA . PRO A 1 100 ? -2.745 -4.516 11.478 1.00 92.75 100 PRO A CA 1
ATOM 717 C C . PRO A 1 100 ? -3.595 -5.051 12.636 1.00 92.75 100 PRO A C 1
ATOM 719 O O . PRO A 1 100 ? -4.626 -5.670 12.408 1.00 92.75 100 PRO A O 1
ATOM 722 N N . THR A 1 101 ? -3.197 -4.765 13.879 1.00 94.31 101 THR A N 1
ATOM 723 C CA . THR A 1 101 ? -3.885 -5.257 15.086 1.00 94.31 101 THR A CA 1
ATOM 724 C C . THR A 1 101 ? -4.834 -4.227 15.696 1.00 94.31 101 THR A C 1
ATOM 726 O O . THR A 1 101 ? -5.793 -4.594 16.374 1.00 94.31 101 THR A O 1
ATOM 729 N N . GLY A 1 102 ? -4.592 -2.936 15.446 1.00 94.81 102 GLY A N 1
ATOM 730 C CA . GLY A 1 102 ? -5.367 -1.822 15.999 1.00 94.81 102 GLY A CA 1
ATOM 731 C C . GLY A 1 102 ? -6.664 -1.497 15.253 1.00 94.81 102 GLY A C 1
ATOM 732 O O . GLY A 1 102 ? -7.362 -0.568 15.655 1.00 94.81 102 GLY A O 1
ATOM 733 N N . GLY A 1 103 ? -6.979 -2.222 14.176 1.00 97.00 103 GLY A N 1
ATOM 734 C CA . GLY A 1 103 ? -8.130 -1.937 13.322 1.00 97.00 103 GLY A CA 1
ATOM 735 C C . GLY A 1 103 ? -7.904 -0.718 12.424 1.00 97.00 103 GLY A C 1
ATOM 736 O O . GLY A 1 103 ? -6.771 -0.304 12.159 1.00 97.00 103 GLY A O 1
ATOM 737 N N . ALA A 1 104 ? -8.997 -0.132 11.942 1.00 98.25 104 ALA A N 1
ATOM 738 C CA . ALA A 1 104 ? -8.968 1.057 11.095 1.00 98.25 104 ALA A CA 1
ATOM 739 C C . ALA A 1 104 ? -10.039 2.055 11.526 1.00 98.25 104 ALA A C 1
ATOM 741 O O . ALA A 1 104 ? -11.088 1.679 12.037 1.00 98.25 104 ALA A O 1
ATOM 742 N N . ALA A 1 105 ? -9.809 3.342 11.301 1.00 98.38 105 ALA A N 1
ATOM 743 C CA . ALA A 1 105 ? -10.815 4.360 11.551 1.00 98.38 105 ALA A CA 1
ATOM 744 C C . ALA A 1 105 ? -10.667 5.541 10.600 1.00 98.38 105 ALA A C 1
ATOM 746 O O . ALA A 1 105 ? -9.580 5.850 10.111 1.00 98.38 105 ALA A O 1
ATOM 747 N N . VAL A 1 106 ? -11.774 6.235 10.368 1.00 97.88 106 VAL A N 1
ATOM 748 C CA . VAL A 1 106 ? -11.803 7.492 9.627 1.00 97.88 106 VAL A CA 1
ATOM 749 C C . VAL A 1 106 ? -12.599 8.530 10.401 1.00 97.88 106 VAL A C 1
ATOM 751 O O . VAL A 1 106 ? -13.705 8.262 10.866 1.00 97.88 106 VAL A O 1
ATOM 754 N N . GLY A 1 107 ? -12.017 9.718 10.550 1.00 96.75 107 GLY A N 1
ATOM 755 C CA . GLY A 1 107 ? -12.633 10.864 11.204 1.00 96.75 107 GLY A CA 1
ATOM 756 C C . GLY A 1 107 ? -12.771 12.068 10.275 1.00 96.75 107 GLY A C 1
ATOM 757 O O . GLY A 1 107 ? -12.045 12.198 9.282 1.00 96.75 107 GLY A O 1
ATOM 758 N N . GLY A 1 108 ? -13.673 12.984 10.628 1.00 94.38 108 GLY A N 1
ATOM 759 C CA . GLY A 1 108 ? -13.843 14.274 9.963 1.00 94.38 108 GLY A CA 1
ATOM 760 C C . GLY A 1 108 ? -14.880 14.251 8.838 1.00 94.38 108 GLY A C 1
ATOM 761 O O . GLY A 1 108 ? -15.992 13.757 9.007 1.00 94.38 108 GLY A O 1
ATOM 762 N N . SER A 1 109 ? -14.542 14.836 7.687 1.00 91.56 109 SER A N 1
ATOM 763 C CA . SER A 1 109 ? -15.418 14.947 6.513 1.00 91.56 109 SER A CA 1
ATOM 764 C C . SER A 1 109 ? -15.154 13.817 5.518 1.00 91.56 109 SER A C 1
ATOM 766 O O . SER A 1 109 ? -14.231 13.882 4.705 1.00 91.56 109 SER A O 1
ATOM 768 N N . PHE A 1 110 ? -15.972 12.771 5.569 1.00 93.50 110 PHE A N 1
ATOM 769 C CA . PHE A 1 110 ? -15.816 11.603 4.711 1.00 93.50 110 PHE A CA 1
ATOM 770 C C . PHE A 1 110 ? -17.150 11.012 4.279 1.00 93.50 110 PHE A C 1
ATOM 772 O O . PHE A 1 110 ? -18.175 11.215 4.920 1.00 93.50 110 PHE A O 1
ATOM 779 N N . ASP A 1 111 ? -17.055 10.188 3.245 1.00 94.50 111 ASP A N 1
ATOM 780 C CA . ASP A 1 111 ? -18.083 9.266 2.787 1.00 94.50 111 ASP A CA 1
ATOM 781 C C . ASP A 1 111 ? -17.392 7.915 2.567 1.00 94.50 111 ASP A C 1
ATOM 783 O O . ASP A 1 111 ? -16.514 7.811 1.703 1.00 94.50 111 ASP A O 1
ATOM 787 N N . VAL A 1 112 ? -17.698 6.907 3.380 1.00 97.06 112 VAL A N 1
ATOM 788 C CA . VAL A 1 112 ? -17.002 5.610 3.355 1.00 97.06 112 VAL A CA 1
ATOM 789 C C . VAL A 1 112 ? -17.969 4.442 3.372 1.00 97.06 112 VAL A C 1
ATOM 791 O O . VAL A 1 112 ? -19.124 4.574 3.774 1.00 97.06 112 VAL A O 1
ATOM 794 N N . TYR A 1 113 ? -17.456 3.283 2.982 1.00 98.44 113 TYR A N 1
ATOM 795 C CA . TYR A 1 113 ? -18.007 2.008 3.414 1.00 98.44 113 TYR A CA 1
ATOM 796 C C . TYR A 1 113 ? -17.034 1.346 4.384 1.00 98.44 113 TYR A C 1
ATOM 798 O O . TYR A 1 113 ? -15.836 1.277 4.097 1.00 98.44 113 TYR A O 1
ATOM 806 N N . VAL A 1 114 ? -17.566 0.873 5.508 1.00 98.50 114 VAL A N 1
ATOM 807 C CA . VAL A 1 114 ? -16.884 -0.057 6.408 1.00 98.50 114 VAL A CA 1
ATOM 808 C C . VAL A 1 114 ? -17.305 -1.462 5.996 1.00 98.50 114 VAL A C 1
ATOM 810 O O . VAL A 1 114 ? -18.497 -1.748 5.863 1.00 98.50 114 VAL A O 1
ATOM 813 N N . VAL A 1 115 ? -16.317 -2.302 5.721 1.00 98.62 115 VAL A N 1
ATOM 814 C CA . VAL A 1 115 ? -16.478 -3.697 5.322 1.00 98.62 115 VAL A CA 1
ATOM 815 C C . VAL A 1 115 ? -16.015 -4.561 6.476 1.00 98.62 115 VAL A C 1
ATOM 817 O O . VAL A 1 115 ? -14.891 -4.394 6.939 1.00 98.62 115 VAL A O 1
ATOM 820 N N . GLU A 1 116 ? -16.846 -5.504 6.891 1.00 98.44 116 GLU A N 1
ATOM 821 C CA . GLU A 1 116 ? -16.516 -6.505 7.901 1.00 98.44 116 GLU A CA 1
ATOM 822 C C . GLU A 1 116 ? -16.743 -7.890 7.307 1.00 98.44 116 GLU A C 1
ATOM 824 O O . GLU A 1 116 ? -17.749 -8.128 6.630 1.00 98.44 116 GLU A O 1
ATOM 829 N N . VAL A 1 117 ? -15.800 -8.797 7.546 1.00 96.19 117 VAL A N 1
ATOM 830 C CA . VAL A 1 117 ? -15.897 -10.194 7.127 1.00 96.19 117 VAL A CA 1
ATOM 831 C C . VAL A 1 117 ? -15.753 -11.074 8.356 1.00 96.19 117 VAL A C 1
ATOM 833 O O . VAL A 1 117 ? -14.692 -11.127 8.977 1.00 96.19 117 VAL A O 1
ATOM 836 N N . SER A 1 118 ? -16.833 -11.753 8.722 1.00 92.19 118 SER A N 1
ATOM 837 C CA . SER A 1 118 ? -16.843 -12.690 9.844 1.00 92.19 118 SER A CA 1
ATOM 838 C C . SER A 1 118 ? -16.164 -14.011 9.477 1.00 92.19 118 SER A C 1
ATOM 840 O O . SER A 1 118 ? -15.974 -14.343 8.305 1.00 92.19 118 SER A O 1
ATOM 842 N N . ASP A 1 119 ? -15.808 -14.800 10.491 1.00 86.31 119 ASP A N 1
ATOM 843 C CA . ASP A 1 119 ? -15.107 -16.075 10.291 1.00 86.31 119 ASP A CA 1
ATOM 844 C C . ASP A 1 119 ? -15.950 -17.149 9.579 1.00 86.31 119 ASP A C 1
ATOM 846 O O . ASP A 1 119 ? -15.392 -18.074 8.993 1.00 86.31 119 ASP A O 1
ATOM 850 N N . ASP A 1 120 ? -17.279 -17.021 9.578 1.00 87.38 120 ASP A N 1
ATOM 851 C CA . ASP A 1 120 ? -18.202 -17.848 8.785 1.00 87.38 120 ASP A CA 1
ATOM 852 C C . ASP A 1 120 ? -18.389 -17.335 7.340 1.00 87.38 120 ASP A C 1
ATOM 854 O O . ASP A 1 120 ? -19.157 -17.907 6.565 1.00 87.38 120 ASP A O 1
ATOM 858 N N . GLY A 1 121 ? -17.662 -16.280 6.954 1.00 84.50 121 GLY A N 1
ATOM 859 C CA . GLY A 1 121 ? -17.609 -15.745 5.596 1.00 84.50 121 GLY A CA 1
ATOM 860 C C . GLY A 1 121 ? -18.752 -14.797 5.230 1.00 84.50 121 GLY A C 1
ATOM 861 O O . GLY A 1 121 ? -18.909 -14.471 4.047 1.00 84.50 121 GLY A O 1
ATOM 862 N N . VAL A 1 122 ? -19.550 -14.346 6.205 1.00 96.00 122 VAL A N 1
ATOM 863 C CA . VAL A 1 122 ? -20.563 -13.305 5.985 1.00 96.00 122 VAL A CA 1
ATOM 864 C C . VAL A 1 122 ? -19.868 -11.959 5.789 1.00 96.00 122 VAL A C 1
ATOM 866 O O . VAL A 1 122 ? -18.986 -11.571 6.550 1.00 96.00 122 VAL A O 1
ATOM 869 N N . ILE A 1 123 ? -20.274 -11.243 4.740 1.00 97.88 123 ILE A N 1
ATOM 870 C CA . ILE A 1 123 ? -19.733 -9.928 4.387 1.00 97.88 123 ILE A CA 1
ATOM 871 C C . ILE A 1 123 ? -20.780 -8.871 4.731 1.00 97.88 123 ILE A C 1
ATOM 873 O O . ILE A 1 123 ? -21.867 -8.859 4.146 1.00 97.88 123 ILE A O 1
ATOM 877 N N . THR A 1 124 ? -20.425 -7.949 5.619 1.00 98.12 124 THR A N 1
ATOM 878 C CA . THR A 1 124 ? -21.235 -6.777 5.962 1.00 98.12 124 THR A CA 1
ATOM 879 C C . THR A 1 124 ? -20.598 -5.534 5.354 1.00 98.12 124 THR A C 1
ATOM 881 O O . THR A 1 124 ? -19.403 -5.302 5.510 1.00 98.12 124 THR A O 1
ATOM 884 N N . VAL A 1 125 ? -21.389 -4.730 4.637 1.00 97.81 125 VAL A N 1
ATOM 885 C CA . VAL A 1 125 ? -20.934 -3.483 4.003 1.00 97.81 125 VAL A CA 1
ATOM 886 C C . VAL A 1 125 ? -21.833 -2.343 4.464 1.00 97.81 125 VAL A C 1
ATOM 888 O O . VAL A 1 125 ? -22.973 -2.222 4.010 1.00 97.81 125 VAL A O 1
ATOM 891 N N . THR A 1 126 ? -21.315 -1.496 5.350 1.00 98.00 126 THR A N 1
ATOM 892 C CA . THR A 1 126 ? -22.088 -0.442 6.018 1.00 98.00 126 THR A CA 1
ATOM 893 C C . THR A 1 126 ? -21.633 0.941 5.546 1.00 98.00 126 THR A C 1
ATOM 895 O O . THR A 1 126 ? -20.445 1.257 5.648 1.00 98.00 126 THR A O 1
ATOM 898 N N . PRO A 1 127 ? -22.527 1.786 4.995 1.00 97.44 127 PRO A N 1
ATOM 899 C CA . PRO A 1 127 ? -22.183 3.159 4.640 1.00 97.44 127 PRO A CA 1
ATOM 900 C C . PRO A 1 127 ? -22.077 4.043 5.887 1.00 97.44 127 PRO A C 1
ATOM 902 O O . PRO A 1 127 ? -22.947 4.005 6.755 1.00 97.44 127 PRO A O 1
ATOM 905 N N . HIS A 1 128 ? -21.064 4.906 5.925 1.00 97.00 128 HIS A N 1
ATOM 906 C CA . HIS A 1 128 ? -20.926 5.961 6.928 1.00 97.00 128 HIS A CA 1
ATOM 907 C C . HIS A 1 128 ? -20.567 7.291 6.261 1.00 97.00 128 HIS A C 1
ATOM 909 O O . HIS A 1 128 ? -19.830 7.328 5.272 1.00 97.00 128 HIS A O 1
ATOM 915 N N . SER A 1 129 ? -21.047 8.393 6.833 1.00 94.50 129 SER A N 1
ATOM 916 C CA . SER A 1 129 ? -20.741 9.744 6.361 1.00 94.50 129 SER A CA 1
ATOM 917 C C . SER A 1 129 ? -20.519 10.693 7.532 1.00 94.50 129 SER A C 1
ATOM 919 O O . SER A 1 129 ? -21.410 10.857 8.368 1.00 94.50 129 SER A O 1
ATOM 921 N N . GLY A 1 130 ? -19.366 11.355 7.549 1.00 90.75 130 GLY A N 1
ATOM 922 C CA . GLY A 1 130 ? -18.981 12.307 8.588 1.00 90.75 130 GLY A CA 1
ATOM 923 C C . GLY A 1 130 ? -18.795 11.701 9.987 1.00 90.75 130 GLY A C 1
ATOM 924 O O . GLY A 1 130 ? -19.212 10.583 10.284 1.00 90.75 130 GLY A O 1
ATOM 925 N N . GLY A 1 131 ? -18.170 12.470 10.880 1.00 92.25 131 GLY A N 1
ATOM 926 C CA . GLY A 1 131 ? -17.994 12.072 12.276 1.00 92.25 131 GLY A CA 1
ATOM 927 C C . GLY A 1 131 ? -16.882 11.040 12.438 1.00 92.25 131 GLY A C 1
ATOM 928 O O . GLY A 1 131 ? -15.717 11.352 12.213 1.00 92.25 131 GLY A O 1
ATOM 929 N N . LEU A 1 132 ? -17.211 9.831 12.881 1.00 97.12 132 LEU A N 1
ATOM 930 C CA . LEU A 1 132 ? -16.247 8.752 13.091 1.00 97.12 132 LEU A CA 1
ATOM 931 C C . LEU A 1 132 ? -16.844 7.440 12.580 1.00 97.12 132 LEU A C 1
ATOM 933 O O . LEU A 1 132 ? -17.968 7.095 12.936 1.00 97.12 132 LEU A O 1
ATOM 937 N N . ALA A 1 133 ? -16.084 6.716 11.767 1.00 98.12 133 ALA A N 1
ATOM 938 C CA . ALA A 1 133 ? -16.376 5.336 11.400 1.00 98.12 133 ALA A CA 1
ATOM 939 C C . ALA A 1 133 ? -15.174 4.463 11.765 1.00 98.12 133 ALA A C 1
ATOM 941 O O . ALA A 1 133 ? -14.028 4.890 11.598 1.00 98.12 133 ALA A O 1
ATOM 942 N N . VAL A 1 134 ? -15.444 3.271 12.292 1.00 98.44 134 VAL A N 1
ATOM 943 C CA . VAL A 1 134 ? -14.443 2.389 12.900 1.00 98.44 134 VAL A CA 1
ATOM 944 C C . VAL A 1 134 ? -14.632 0.977 12.361 1.00 98.44 134 VAL A C 1
ATOM 946 O O . VAL A 1 134 ? -15.756 0.500 12.253 1.00 98.44 134 VAL A O 1
ATOM 949 N N . LEU A 1 135 ? -13.517 0.343 12.019 1.00 98.25 135 LEU A N 1
ATOM 950 C CA . LEU A 1 135 ? -13.359 -1.096 11.897 1.00 98.25 135 LEU A CA 1
ATOM 951 C C . LEU A 1 135 ? -12.648 -1.551 13.170 1.00 98.25 135 LEU A C 1
ATOM 953 O O . LEU A 1 135 ? -11.488 -1.188 13.393 1.00 98.25 135 LEU A O 1
ATOM 957 N N . GLU A 1 136 ? -13.362 -2.290 14.012 1.00 97.31 136 GLU A N 1
ATOM 958 C CA . GLU A 1 136 ? -12.896 -2.617 15.357 1.00 97.31 136 GLU A CA 1
ATOM 959 C C . GLU A 1 136 ? -11.606 -3.461 15.341 1.00 97.31 136 GLU A C 1
ATOM 961 O O . GLU A 1 136 ? -11.429 -4.311 14.455 1.00 97.31 136 GLU A O 1
ATOM 966 N N . PRO A 1 137 ? -10.708 -3.279 16.329 1.00 96.69 137 PRO A N 1
ATOM 967 C CA . PRO A 1 137 ? -9.540 -4.137 16.506 1.00 96.69 137 PRO A CA 1
ATOM 968 C C . PRO A 1 137 ? -9.918 -5.623 16.512 1.00 96.69 137 PRO A C 1
ATOM 970 O O . PRO A 1 137 ? -10.934 -6.015 17.083 1.00 96.69 137 PRO A O 1
ATOM 973 N N . GLY A 1 138 ? -9.088 -6.468 15.898 1.00 94.19 138 GLY A N 1
ATOM 974 C CA . GLY A 1 138 ? -9.365 -7.907 15.803 1.00 94.19 138 GLY A CA 1
ATOM 975 C C . GLY A 1 138 ? -10.298 -8.318 14.655 1.00 94.19 138 GLY A C 1
ATOM 976 O O . GLY A 1 138 ? -10.533 -9.512 14.485 1.00 94.19 138 GLY A O 1
ATOM 977 N N . THR A 1 139 ? -10.797 -7.374 13.850 1.00 96.12 139 THR A N 1
ATOM 978 C CA . THR A 1 139 ? -11.765 -7.647 12.773 1.00 96.12 139 THR A CA 1
ATOM 979 C C . THR A 1 139 ? -11.092 -7.701 11.402 1.00 96.12 139 THR A C 1
ATOM 981 O O . THR A 1 139 ? -10.308 -6.818 11.052 1.00 96.12 139 THR A O 1
ATOM 984 N N . LYS A 1 140 ? -11.430 -8.714 10.591 1.00 97.38 140 LYS A N 1
ATOM 985 C CA . LYS A 1 140 ? -11.094 -8.736 9.158 1.00 97.38 140 LYS A CA 1
ATOM 986 C C . LYS A 1 140 ? -12.030 -7.790 8.422 1.00 97.38 140 LYS A C 1
ATOM 988 O O . LYS A 1 140 ? -13.250 -7.885 8.561 1.00 97.38 140 LYS A O 1
ATOM 993 N N . GLY A 1 141 ? -11.486 -6.894 7.618 1.00 98.19 141 GLY A N 1
ATOM 994 C CA . GLY A 1 141 ? -12.311 -5.881 6.991 1.00 98.19 141 GLY A CA 1
ATOM 995 C C . GLY A 1 141 ? -11.534 -4.797 6.279 1.00 98.19 141 GLY A C 1
ATOM 996 O O . GLY A 1 141 ? -10.330 -4.898 6.048 1.00 98.19 141 GLY A O 1
ATOM 997 N N . ALA A 1 142 ? -12.248 -3.741 5.917 1.00 98.62 142 ALA A N 1
ATOM 998 C CA . ALA A 1 142 ? -11.661 -2.580 5.279 1.00 98.62 142 ALA A CA 1
ATOM 999 C C . ALA A 1 142 ? -12.482 -1.317 5.523 1.00 98.62 142 ALA A C 1
ATOM 1001 O O . ALA A 1 142 ? -13.677 -1.372 5.809 1.00 98.62 142 ALA A O 1
ATOM 1002 N N . ILE A 1 143 ? -11.851 -0.164 5.325 1.00 98.62 143 ILE A N 1
ATOM 1003 C CA . ILE A 1 143 ? -12.547 1.110 5.151 1.00 98.62 143 ILE A CA 1
ATOM 1004 C C . ILE A 1 143 ? -12.092 1.695 3.822 1.00 98.62 143 ILE A C 1
ATOM 1006 O O . ILE A 1 143 ? -10.899 1.915 3.628 1.00 98.62 143 ILE A O 1
ATOM 1010 N N . ILE A 1 144 ? -13.040 1.975 2.925 1.00 97.69 144 ILE A N 1
ATOM 1011 C CA . ILE A 1 144 ? -12.771 2.619 1.635 1.00 97.69 144 ILE A CA 1
ATOM 1012 C C . ILE A 1 144 ? -13.513 3.950 1.542 1.00 97.69 144 ILE A C 1
ATOM 1014 O O . ILE A 1 144 ? -14.744 4.021 1.583 1.00 97.69 144 ILE A O 1
ATOM 1018 N N . HIS A 1 145 ? -12.741 5.020 1.385 1.00 95.44 145 HIS A N 1
ATOM 1019 C CA . HIS A 1 145 ? -13.213 6.324 0.956 1.00 95.44 145 HIS A CA 1
ATOM 1020 C C . HIS A 1 145 ? -12.946 6.504 -0.535 1.00 95.44 145 HIS A C 1
ATOM 1022 O O . HIS A 1 145 ? -11.850 6.216 -1.005 1.00 95.44 145 HIS A O 1
ATOM 1028 N N . LEU A 1 146 ? -13.907 7.086 -1.246 1.00 92.50 146 LEU A N 1
ATOM 1029 C CA . LEU A 1 146 ? -13.724 7.585 -2.603 1.00 92.50 146 LEU A CA 1
ATOM 1030 C C . LEU A 1 146 ? -14.607 8.817 -2.814 1.00 92.50 146 LEU A C 1
ATOM 1032 O O . LEU A 1 146 ? -15.770 8.822 -2.397 1.00 92.50 146 LEU A O 1
ATOM 1036 N N . ARG A 1 147 ? -14.065 9.829 -3.488 1.00 88.19 147 ARG A N 1
ATOM 1037 C CA . ARG A 1 147 ? -14.751 11.047 -3.927 1.00 88.19 147 ARG A CA 1
ATOM 1038 C C . ARG A 1 147 ? -14.273 11.411 -5.325 1.00 88.19 147 ARG A C 1
ATOM 1040 O O . ARG A 1 147 ? -13.079 11.356 -5.577 1.00 88.19 147 ARG A O 1
ATOM 1047 N N . ASN A 1 148 ? -15.174 11.816 -6.217 1.00 84.62 148 ASN A N 1
ATOM 1048 C CA . ASN A 1 148 ? -14.745 12.309 -7.521 1.00 84.62 148 ASN A CA 1
ATOM 1049 C C . ASN A 1 148 ? -14.191 13.729 -7.408 1.00 84.62 148 ASN A C 1
ATOM 1051 O O . ASN A 1 148 ? -14.703 14.559 -6.654 1.00 84.62 148 ASN A O 1
ATOM 1055 N N . THR A 1 149 ? -13.184 14.023 -8.219 1.00 77.50 149 THR A N 1
ATOM 1056 C CA . THR A 1 149 ? -12.717 15.388 -8.450 1.00 77.50 149 THR A CA 1
ATOM 1057 C C . THR A 1 149 ? -13.815 16.228 -9.107 1.00 77.50 149 THR A C 1
ATOM 1059 O O . THR A 1 149 ? -14.642 15.715 -9.858 1.00 77.50 149 THR A O 1
ATOM 1062 N N . HIS A 1 150 ? -13.828 17.539 -8.850 1.00 71.19 150 HIS A N 1
ATOM 1063 C CA . HIS A 1 150 ? -14.791 18.449 -9.470 1.00 71.19 150 HIS A CA 1
ATOM 1064 C C . HIS A 1 150 ? -14.779 18.322 -11.006 1.00 71.19 150 HIS A C 1
ATOM 1066 O O . HIS A 1 150 ? -13.730 18.470 -11.630 1.00 71.19 150 HIS A O 1
ATOM 1072 N N . GLY A 1 151 ? -15.944 18.056 -11.605 1.00 65.75 151 GLY A N 1
ATOM 1073 C CA . GLY A 1 151 ? -16.089 17.840 -13.052 1.00 65.75 151 GLY A CA 1
ATOM 1074 C C . GLY A 1 151 ? -15.806 16.410 -13.540 1.00 65.75 151 GLY A C 1
ATOM 1075 O O . GLY A 1 151 ? -15.956 16.154 -14.730 1.00 65.75 151 GLY A O 1
ATOM 1076 N N . ASN A 1 152 ? -15.443 15.484 -12.648 1.00 65.12 152 ASN A N 1
ATOM 1077 C CA . ASN A 1 152 ? -15.328 14.038 -12.882 1.00 65.12 152 ASN A CA 1
ATOM 1078 C C . ASN A 1 152 ? -16.548 13.364 -12.206 1.00 65.12 152 ASN A C 1
ATOM 1080 O O . ASN A 1 152 ? -16.925 13.807 -11.119 1.00 65.12 152 ASN A O 1
ATOM 1084 N N . PRO A 1 153 ? -17.234 12.378 -12.818 1.00 64.06 153 PRO A N 1
ATOM 1085 C CA . PRO A 1 153 ? -16.603 11.135 -13.268 1.00 64.06 153 PRO A CA 1
ATOM 1086 C C . PRO A 1 153 ? -16.546 10.919 -14.791 1.00 64.06 153 PRO A C 1
ATOM 1088 O O . PRO A 1 153 ? -17.482 11.257 -15.510 1.00 64.06 153 PRO A O 1
ATOM 1091 N N . GLN A 1 154 ? -15.479 10.267 -15.266 1.00 66.50 154 GLN A N 1
ATOM 1092 C CA . GLN A 1 154 ? -15.306 9.843 -16.662 1.00 66.50 154 GLN A CA 1
ATOM 1093 C C . GLN A 1 154 ? -16.079 8.557 -16.987 1.00 66.50 154 GLN A C 1
ATOM 1095 O O . GLN A 1 154 ? -16.567 8.422 -18.106 1.00 66.50 154 GLN A O 1
ATOM 1100 N N . TYR A 1 155 ? -16.204 7.634 -16.024 1.00 73.56 155 TYR A N 1
ATOM 1101 C CA . TYR A 1 155 ? -16.792 6.304 -16.256 1.00 73.56 155 TYR A CA 1
ATOM 1102 C C . TYR A 1 155 ? -17.881 5.918 -15.234 1.00 73.56 155 TYR A C 1
ATOM 1104 O O . TYR A 1 155 ? -18.879 5.315 -15.622 1.00 73.56 155 TYR A O 1
ATOM 1112 N N . GLY A 1 156 ? -17.763 6.322 -13.961 1.00 77.25 156 GLY A N 1
ATOM 1113 C CA . GLY A 1 156 ? -18.722 5.979 -12.903 1.00 77.25 156 GLY A CA 1
ATOM 1114 C C . GLY A 1 156 ? -18.633 6.888 -11.673 1.00 77.25 156 GLY A C 1
ATOM 1115 O O . GLY A 1 156 ? -17.575 7.430 -11.353 1.00 77.25 156 GLY A O 1
ATOM 1116 N N . THR A 1 157 ? -19.755 7.086 -10.973 1.00 85.50 157 THR A N 1
ATOM 1117 C CA . THR A 1 157 ? -19.802 7.968 -9.795 1.00 85.50 157 THR A CA 1
ATOM 1118 C C . THR A 1 157 ? -19.027 7.373 -8.623 1.00 85.50 157 THR A C 1
ATOM 1120 O O . THR A 1 157 ? -19.022 6.161 -8.407 1.00 85.50 157 THR A O 1
ATOM 1123 N N . ALA A 1 158 ? -18.415 8.235 -7.813 1.00 87.62 158 ALA A N 1
ATOM 1124 C CA . ALA A 1 158 ? -17.672 7.836 -6.627 1.00 87.62 158 ALA A CA 1
ATOM 1125 C C . ALA A 1 158 ? -18.538 7.021 -5.669 1.00 87.62 158 ALA A C 1
ATOM 1127 O O . ALA A 1 158 ? -18.035 6.088 -5.069 1.00 87.62 158 ALA A O 1
ATOM 1128 N N . GLU A 1 159 ? -19.833 7.312 -5.548 1.00 90.56 159 GLU A N 1
ATOM 1129 C CA . GLU A 1 159 ? -20.737 6.515 -4.718 1.00 90.56 159 GLU A CA 1
ATOM 1130 C C . GLU A 1 159 ? -20.873 5.068 -5.219 1.00 90.56 159 GLU A C 1
ATOM 1132 O O . GLU A 1 159 ? -20.689 4.139 -4.427 1.00 90.56 159 GLU A O 1
ATOM 1137 N N . SER A 1 160 ? -21.138 4.871 -6.520 1.00 92.25 160 SER A N 1
ATOM 1138 C CA . SER A 1 160 ? -21.296 3.530 -7.105 1.00 92.25 160 SER A CA 1
ATOM 1139 C C . SER A 1 160 ? -19.993 2.750 -7.030 1.00 92.25 160 SER A C 1
ATOM 1141 O O . SER A 1 160 ? -19.957 1.657 -6.465 1.00 92.25 160 SER A O 1
ATOM 1143 N N . VAL A 1 161 ? -18.897 3.353 -7.506 1.00 94.31 161 VAL A N 1
ATOM 1144 C CA . VAL A 1 161 ? -17.588 2.693 -7.531 1.00 94.31 161 VAL A CA 1
ATOM 1145 C C . VAL A 1 161 ? -17.121 2.384 -6.110 1.00 94.31 161 VAL A C 1
ATOM 1147 O O . VAL A 1 161 ? -16.663 1.278 -5.857 1.00 94.31 161 VAL A O 1
ATOM 1150 N N . ARG A 1 162 ? -17.318 3.281 -5.132 1.00 95.19 162 ARG A N 1
ATOM 1151 C CA . ARG A 1 162 ? -16.965 3.010 -3.725 1.00 95.19 162 ARG A CA 1
ATOM 1152 C C . ARG A 1 162 ? -17.727 1.817 -3.160 1.00 95.19 162 ARG A C 1
ATOM 1154 O O . ARG A 1 162 ? -17.128 1.002 -2.464 1.00 95.19 162 ARG A O 1
ATOM 1161 N N . LYS A 1 163 ? -19.029 1.708 -3.445 1.00 96.62 163 LYS A N 1
ATOM 1162 C CA . LYS A 1 163 ? -19.862 0.587 -2.989 1.00 96.62 163 LYS A CA 1
ATOM 1163 C C . LYS A 1 163 ? -19.424 -0.729 -3.626 1.00 96.62 163 LYS A C 1
ATOM 1165 O O . LYS A 1 163 ? -19.274 -1.729 -2.930 1.00 96.62 163 LYS A O 1
ATOM 1170 N N . GLU A 1 164 ? -19.216 -0.737 -4.936 1.00 97.19 164 GLU A N 1
ATOM 1171 C CA . GLU A 1 164 ? -18.775 -1.929 -5.661 1.00 97.19 164 GLU A CA 1
ATOM 1172 C C . GLU A 1 164 ? -17.378 -2.373 -5.227 1.00 97.19 164 GLU A C 1
ATOM 1174 O O . GLU A 1 164 ? -17.154 -3.562 -5.009 1.00 97.19 164 GLU A O 1
ATOM 1179 N N . THR A 1 165 ? -16.464 -1.421 -5.034 1.00 97.69 165 THR A N 1
ATOM 1180 C CA . THR A 1 165 ? -15.125 -1.672 -4.501 1.00 97.69 165 THR A CA 1
ATOM 1181 C C . THR A 1 165 ? -15.194 -2.233 -3.082 1.00 97.69 165 THR A C 1
ATOM 1183 O O . THR A 1 165 ? -14.513 -3.209 -2.792 1.00 97.69 165 THR A O 1
ATOM 1186 N N . ALA A 1 166 ? -16.064 -1.712 -2.211 1.00 98.38 166 ALA A N 1
ATOM 1187 C CA . ALA A 1 166 ? -16.272 -2.266 -0.870 1.00 98.38 166 ALA A CA 1
ATOM 1188 C C . ALA A 1 166 ? -16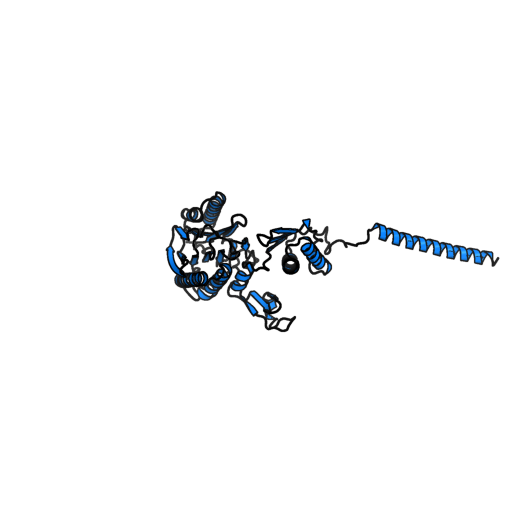.758 -3.729 -0.907 1.00 98.38 166 ALA A C 1
ATOM 1190 O O . ALA A 1 166 ? -16.247 -4.580 -0.179 1.00 98.38 166 ALA A O 1
ATOM 1191 N N . VAL A 1 167 ? -17.704 -4.048 -1.797 1.00 98.31 167 VAL A N 1
ATOM 1192 C CA . VAL A 1 167 ? -18.192 -5.424 -1.994 1.00 98.31 167 VAL A CA 1
ATOM 1193 C C . VAL A 1 167 ? -17.096 -6.339 -2.548 1.00 98.31 167 VAL A C 1
ATOM 1195 O O . VAL A 1 167 ? -16.991 -7.488 -2.122 1.00 98.31 167 VAL A O 1
ATOM 1198 N N . MET A 1 168 ? -16.284 -5.852 -3.489 1.00 98.56 168 MET A N 1
ATOM 1199 C CA . MET A 1 168 ? -15.137 -6.583 -4.032 1.00 98.56 168 MET A CA 1
ATOM 1200 C C . MET A 1 168 ? -14.111 -6.896 -2.940 1.00 98.56 168 MET A C 1
ATOM 1202 O O . MET A 1 168 ? -13.746 -8.058 -2.790 1.00 98.56 168 MET A O 1
ATOM 1206 N N . ILE A 1 169 ? -13.726 -5.899 -2.135 1.00 98.62 169 ILE A N 1
ATOM 1207 C CA . ILE A 1 169 ? -12.813 -6.085 -1.001 1.00 98.62 169 ILE A CA 1
ATOM 1208 C C . ILE A 1 169 ? -13.346 -7.179 -0.069 1.00 98.62 169 ILE A C 1
ATOM 1210 O O . ILE A 1 169 ? -12.627 -8.126 0.228 1.00 98.62 169 ILE A O 1
ATOM 1214 N N . GLY A 1 170 ? -14.618 -7.106 0.339 1.00 97.38 170 GLY A N 1
ATOM 1215 C CA . GLY A 1 170 ? -15.211 -8.107 1.231 1.00 97.38 170 GLY A CA 1
ATOM 1216 C C . GLY A 1 170 ? -15.176 -9.529 0.659 1.00 97.38 170 GLY A C 1
ATOM 1217 O O . GLY A 1 170 ? -14.882 -10.477 1.385 1.00 97.38 170 GLY A O 1
ATOM 1218 N N . LYS A 1 171 ? -15.415 -9.689 -0.651 1.00 96.94 171 LYS A N 1
ATOM 1219 C CA . LYS A 1 171 ? -15.305 -10.993 -1.328 1.00 96.94 171 LYS A CA 1
ATOM 1220 C C . LYS A 1 171 ? -13.871 -11.509 -1.321 1.00 96.94 171 LYS A C 1
ATOM 1222 O O . LYS A 1 171 ? -13.662 -12.656 -0.957 1.00 96.94 171 LYS A O 1
ATOM 1227 N N . MET A 1 172 ? -12.898 -10.667 -1.658 1.00 98.06 172 MET A N 1
ATOM 1228 C CA . MET A 1 172 ? -11.495 -11.077 -1.676 1.00 98.06 172 MET A CA 1
ATOM 1229 C C . MET A 1 172 ? -10.965 -11.416 -0.275 1.00 98.06 172 MET A C 1
ATOM 1231 O O . MET A 1 172 ? -10.255 -12.405 -0.123 1.00 98.06 172 MET A O 1
ATOM 1235 N N . ILE A 1 173 ? -11.360 -10.664 0.761 1.00 94.69 173 ILE A N 1
ATOM 1236 C CA . ILE A 1 173 ? -11.027 -10.996 2.157 1.00 94.69 173 ILE A CA 1
ATOM 1237 C C . ILE A 1 173 ? -11.599 -12.373 2.522 1.00 94.69 173 ILE A C 1
ATOM 1239 O O . ILE A 1 173 ? -10.878 -13.215 3.051 1.00 94.69 173 ILE A O 1
ATOM 1243 N N . ARG A 1 174 ? -12.882 -12.627 2.221 1.00 93.25 174 ARG A N 1
ATOM 1244 C CA . ARG A 1 174 ? -13.528 -13.930 2.460 1.00 93.25 174 ARG A CA 1
ATOM 1245 C C . ARG A 1 174 ? -12.816 -15.063 1.716 1.00 93.25 174 ARG A C 1
ATOM 1247 O O . ARG A 1 174 ? -12.670 -16.152 2.262 1.00 93.25 174 ARG A O 1
ATOM 1254 N N . ASP A 1 175 ? -12.385 -14.797 0.488 1.00 88.88 175 ASP A N 1
ATOM 1255 C CA . ASP A 1 175 ? -11.746 -15.778 -0.390 1.00 88.88 175 ASP A CA 1
ATOM 1256 C C . ASP A 1 175 ? -10.250 -15.985 -0.065 1.00 88.88 175 ASP A C 1
ATOM 1258 O O . ASP A 1 175 ? -9.602 -16.834 -0.672 1.00 88.88 175 ASP A O 1
ATOM 1262 N N . GLY A 1 176 ? -9.712 -15.273 0.935 1.00 83.19 176 GLY A N 1
ATOM 1263 C CA . GLY A 1 176 ? -8.374 -15.505 1.487 1.00 83.19 176 GLY A CA 1
ATOM 1264 C C . GLY A 1 176 ? -7.235 -14.798 0.752 1.00 83.19 176 GLY A C 1
ATOM 1265 O O . GLY A 1 176 ? -6.078 -15.174 0.927 1.00 83.19 176 GLY A O 1
ATOM 1266 N N . TYR A 1 177 ? -7.541 -13.785 -0.059 1.00 90.12 177 TYR A N 1
ATOM 1267 C CA . TYR A 1 177 ? -6.523 -12.981 -0.734 1.00 90.12 177 TYR A CA 1
ATOM 1268 C C . TYR A 1 177 ? -5.749 -12.100 0.265 1.00 90.12 177 TYR A C 1
ATOM 1270 O O . TYR A 1 177 ? -6.351 -11.583 1.212 1.00 90.12 177 TYR A O 1
ATOM 1278 N N . PRO A 1 178 ? -4.436 -11.877 0.065 1.00 93.31 178 PRO A N 1
ATOM 1279 C CA . PRO A 1 178 ? -3.647 -10.994 0.920 1.00 93.31 178 PRO A CA 1
ATOM 1280 C C . PRO A 1 178 ? -4.045 -9.526 0.728 1.00 93.31 178 PRO A C 1
ATOM 1282 O O . PRO A 1 178 ? -4.408 -9.102 -0.371 1.00 93.31 178 PRO A O 1
ATOM 1285 N N . ALA A 1 179 ? -3.920 -8.705 1.776 1.00 97.69 179 ALA A N 1
ATOM 1286 C CA . ALA A 1 179 ? -4.343 -7.304 1.736 1.00 97.69 179 ALA A CA 1
ATOM 1287 C C . ALA A 1 179 ? -3.597 -6.486 0.667 1.00 97.69 179 ALA A C 1
ATOM 1289 O O . ALA A 1 179 ? -4.154 -5.534 0.121 1.00 97.69 179 ALA A O 1
ATOM 1290 N N . THR A 1 180 ? -2.356 -6.859 0.347 1.00 95.38 180 THR A N 1
ATOM 1291 C CA . THR A 1 180 ? -1.540 -6.211 -0.690 1.00 95.38 180 THR A CA 1
ATOM 1292 C C . THR A 1 180 ? -2.073 -6.456 -2.105 1.00 95.38 180 THR A C 1
ATOM 1294 O O . THR A 1 180 ? -2.088 -5.531 -2.916 1.00 95.38 180 THR A O 1
ATOM 1297 N N . GLU A 1 181 ? -2.585 -7.657 -2.386 1.00 95.38 181 GLU A N 1
ATOM 1298 C CA . GLU A 1 181 ? -3.238 -7.983 -3.660 1.00 95.38 181 GLU A CA 1
ATOM 1299 C C . GLU A 1 181 ? -4.594 -7.285 -3.771 1.00 95.38 181 GLU A C 1
ATOM 1301 O O . GLU A 1 181 ? -4.888 -6.652 -4.783 1.00 95.38 181 GLU A O 1
ATOM 1306 N N . ILE A 1 182 ? -5.383 -7.285 -2.692 1.00 98.31 182 ILE A N 1
ATOM 1307 C CA . ILE A 1 182 ? -6.651 -6.543 -2.657 1.00 98.31 182 ILE A CA 1
ATOM 1308 C C . ILE A 1 182 ? -6.401 -5.045 -2.889 1.00 98.31 182 ILE A C 1
ATOM 1310 O O . ILE A 1 182 ? -7.164 -4.399 -3.602 1.00 98.31 182 ILE A O 1
ATOM 1314 N N . MET A 1 183 ? -5.319 -4.478 -2.340 1.00 97.75 183 MET A N 1
ATOM 1315 C CA . MET A 1 183 ? -4.957 -3.079 -2.581 1.00 97.75 183 MET A CA 1
ATOM 1316 C C . MET A 1 183 ? -4.670 -2.798 -4.066 1.00 97.75 183 MET A C 1
ATOM 1318 O O . MET A 1 183 ? -5.132 -1.780 -4.583 1.00 97.75 183 MET A O 1
ATOM 1322 N N . SER A 1 184 ? -3.966 -3.699 -4.762 1.00 96.62 184 SER A N 1
ATOM 1323 C CA . SER A 1 184 ? -3.750 -3.617 -6.218 1.00 96.62 184 SER A CA 1
ATOM 1324 C C . SER A 1 184 ? -5.078 -3.574 -6.981 1.00 96.62 184 SER A C 1
ATOM 1326 O O . SER A 1 184 ? -5.308 -2.662 -7.779 1.00 96.62 184 SER A O 1
ATOM 1328 N N . GLU A 1 185 ? -6.001 -4.488 -6.665 1.00 98.00 185 GLU A N 1
ATOM 1329 C CA . GLU A 1 185 ? -7.332 -4.547 -7.287 1.00 98.00 185 GLU A CA 1
ATOM 1330 C C . GLU A 1 185 ? -8.177 -3.299 -6.991 1.00 98.00 185 GLU A C 1
ATOM 1332 O O . GLU A 1 185 ? -8.878 -2.787 -7.866 1.00 98.00 185 GLU A O 1
ATOM 1337 N N . VAL A 1 186 ? -8.080 -2.739 -5.780 1.00 97.06 186 VAL A N 1
ATOM 1338 C CA . VAL A 1 186 ? -8.745 -1.476 -5.423 1.00 97.06 186 VAL A CA 1
ATOM 1339 C C . VAL A 1 186 ? -8.229 -0.324 -6.284 1.00 97.06 186 VAL A C 1
ATOM 1341 O O . VAL A 1 186 ? -9.035 0.427 -6.838 1.00 97.06 186 VAL A O 1
ATOM 1344 N N . PHE A 1 187 ? -6.909 -0.186 -6.431 1.00 95.44 187 PHE A N 1
ATOM 1345 C CA . PHE A 1 187 ? -6.312 0.845 -7.284 1.00 95.44 187 PHE A CA 1
ATOM 1346 C C . PHE A 1 187 ? -6.697 0.646 -8.755 1.00 95.44 187 PHE A C 1
ATOM 1348 O O . PHE A 1 187 ? -7.052 1.615 -9.431 1.00 95.44 187 PHE A O 1
ATOM 1355 N N . GLY A 1 188 ? -6.698 -0.596 -9.246 1.00 95.12 188 GLY A N 1
ATOM 1356 C CA . GLY A 1 188 ? -7.137 -0.945 -10.597 1.00 95.12 188 GLY A CA 1
ATOM 1357 C C . GLY A 1 188 ? -8.599 -0.575 -10.847 1.00 95.12 188 GLY A C 1
ATOM 1358 O O . GLY A 1 188 ? -8.900 0.166 -11.783 1.00 95.12 188 GLY A O 1
ATOM 1359 N N . LYS A 1 189 ? -9.518 -1.005 -9.976 1.00 95.00 189 LYS A N 1
ATOM 1360 C CA . LYS A 1 189 ? -10.951 -0.703 -10.110 1.00 95.00 189 LYS A CA 1
ATOM 1361 C C . LYS A 1 189 ? -11.231 0.798 -10.040 1.00 95.00 189 LYS A C 1
ATOM 1363 O O . LYS A 1 189 ? -11.946 1.328 -10.884 1.00 95.00 189 LYS A O 1
ATOM 1368 N N . VAL A 1 190 ? -10.648 1.512 -9.075 1.00 92.81 190 VAL A N 1
ATOM 1369 C CA . VAL A 1 190 ? -10.863 2.962 -8.923 1.00 92.81 190 VAL A CA 1
ATOM 1370 C C . VAL A 1 190 ? -10.305 3.737 -10.120 1.00 92.81 190 VAL A C 1
ATOM 1372 O O . VAL A 1 190 ? -10.996 4.604 -10.663 1.00 92.81 190 VAL A O 1
ATOM 1375 N N . SER A 1 191 ? -9.097 3.399 -10.577 1.00 92.00 191 SER A N 1
ATOM 1376 C CA . SER A 1 191 ? -8.470 4.076 -11.717 1.00 92.00 191 SER A CA 1
ATOM 1377 C C . SER A 1 191 ? -9.205 3.841 -13.036 1.00 92.00 191 SER A C 1
ATOM 1379 O O . SER A 1 191 ? -9.368 4.785 -13.812 1.00 92.00 191 SER A O 1
ATOM 1381 N N . ASN A 1 192 ? -9.705 2.625 -13.261 1.00 91.94 192 ASN A N 1
ATOM 1382 C CA . ASN A 1 192 ? -10.426 2.264 -14.478 1.00 91.94 192 ASN A CA 1
ATOM 1383 C C . ASN A 1 192 ? -11.887 2.731 -14.480 1.00 91.94 192 ASN A C 1
ATOM 1385 O O . ASN A 1 192 ? -12.387 3.141 -15.523 1.00 91.94 192 ASN A O 1
ATOM 1389 N N . GLU A 1 193 ? -12.579 2.699 -13.338 1.00 90.81 193 GLU A N 1
ATOM 1390 C CA . GLU A 1 193 ? -14.038 2.872 -13.307 1.00 90.81 193 GLU A CA 1
ATOM 1391 C C . GLU A 1 193 ? -14.516 4.188 -12.686 1.00 90.81 193 GLU A C 1
ATOM 1393 O O . GLU A 1 193 ? -15.589 4.668 -13.038 1.00 90.81 193 GLU A O 1
ATOM 1398 N N . ALA A 1 194 ? -13.751 4.830 -11.796 1.00 85.38 194 ALA A N 1
ATOM 1399 C CA . ALA A 1 194 ? -14.126 6.156 -11.282 1.00 85.38 194 ALA A CA 1
ATOM 1400 C C . ALA A 1 194 ? -13.570 7.300 -12.146 1.00 85.38 194 ALA A C 1
ATOM 1402 O O . ALA A 1 194 ? -13.950 8.458 -11.968 1.00 85.38 194 ALA A O 1
ATOM 1403 N N . GLY A 1 195 ? -12.630 6.992 -13.048 1.00 80.06 195 GLY A N 1
ATOM 1404 C CA . GLY A 1 195 ? -11.774 7.995 -13.686 1.00 80.06 195 GLY A CA 1
ATOM 1405 C C . GLY A 1 195 ? -10.800 8.648 -12.700 1.00 80.06 195 GLY A C 1
ATOM 1406 O O . GLY A 1 195 ? -10.121 9.612 -13.052 1.00 80.06 195 GLY A O 1
ATOM 1407 N N . GLU A 1 196 ? -10.732 8.133 -11.467 1.00 86.25 196 GLU A N 1
ATOM 1408 C CA . GLU A 1 196 ? -9.806 8.565 -10.430 1.00 86.25 196 GLU A CA 1
ATOM 1409 C C . GLU A 1 196 ? -8.518 7.721 -10.534 1.00 86.25 196 GLU A C 1
ATOM 1411 O O . GLU A 1 196 ? -8.231 6.890 -9.690 1.00 86.25 196 GLU A O 1
ATOM 1416 N N . LYS A 1 197 ? -7.759 7.899 -11.619 1.00 86.62 197 LYS A N 1
ATOM 1417 C CA . LYS A 1 197 ? -6.486 7.251 -11.967 1.00 86.62 197 LYS A CA 1
ATOM 1418 C C . LYS A 1 197 ? -5.151 7.764 -11.398 1.00 86.62 197 LYS A C 1
ATOM 1420 O O . LYS A 1 197 ? -4.206 6.997 -11.446 1.00 86.62 197 LYS A O 1
ATOM 1425 N N . TYR A 1 198 ? -4.982 8.993 -10.920 1.00 87.00 198 TYR A N 1
ATOM 1426 C CA . TYR A 1 198 ? -3.659 9.468 -10.484 1.00 87.00 198 TYR A CA 1
ATOM 1427 C C . TYR A 1 198 ? -3.247 8.879 -9.134 1.00 87.00 198 TYR A C 1
ATOM 1429 O O . TYR A 1 198 ? -4.005 8.920 -8.162 1.00 87.00 198 TYR A O 1
ATOM 1437 N N . GLY A 1 199 ? -2.047 8.303 -9.105 1.00 72.12 199 GLY A N 1
ATOM 1438 C CA . GLY A 1 199 ? -1.535 7.557 -7.970 1.00 72.12 199 GLY A CA 1
ATOM 1439 C C . GLY A 1 199 ? -1.335 8.373 -6.697 1.00 72.12 199 GLY A C 1
ATOM 1440 O O . GLY A 1 199 ? -1.311 9.603 -6.673 1.00 72.12 199 GLY A O 1
ATOM 1441 N N . GLY A 1 200 ? -1.182 7.623 -5.620 1.00 72.44 200 GLY A N 1
ATOM 1442 C CA . GLY A 1 200 ? -0.622 8.014 -4.339 1.00 72.44 200 GLY A CA 1
ATOM 1443 C C . GLY A 1 200 ? -0.154 6.715 -3.680 1.00 72.44 200 GLY A C 1
ATOM 1444 O O . GLY A 1 200 ? -0.581 5.626 -4.065 1.00 72.44 200 GLY A O 1
ATOM 1445 N N . GLY A 1 201 ? 0.817 6.797 -2.784 1.00 86.00 201 GLY A N 1
ATOM 1446 C CA . GLY A 1 201 ? 1.504 5.595 -2.326 1.00 86.00 201 GLY A CA 1
ATOM 1447 C C . GLY A 1 201 ? 0.596 4.566 -1.646 1.00 86.00 201 GLY A C 1
ATOM 1448 O O . GLY A 1 201 ? -0.510 4.867 -1.178 1.00 86.00 201 GLY A O 1
ATOM 1449 N N . ALA A 1 202 ? 1.115 3.348 -1.557 1.00 91.81 202 ALA A N 1
ATOM 1450 C CA . ALA A 1 202 ? 0.580 2.309 -0.695 1.00 91.81 202 ALA A CA 1
ATOM 1451 C C . ALA A 1 202 ? 1.670 1.762 0.226 1.00 91.81 202 ALA A C 1
ATOM 1453 O O . ALA A 1 202 ? 2.866 1.881 -0.051 1.00 91.81 202 ALA A O 1
ATOM 1454 N N . VAL A 1 203 ? 1.235 1.161 1.327 1.00 92.38 203 VAL A N 1
ATOM 1455 C CA . VAL A 1 203 ? 2.083 0.514 2.323 1.00 92.38 203 VAL A CA 1
ATOM 1456 C C . VAL A 1 203 ? 1.478 -0.813 2.732 1.00 92.38 203 VAL A C 1
ATOM 1458 O O . VAL A 1 203 ? 0.268 -0.935 2.926 1.00 92.38 203 VAL A O 1
ATOM 1461 N N . ASN A 1 204 ? 2.345 -1.788 2.926 1.00 93.44 204 ASN A N 1
ATOM 1462 C CA . ASN A 1 204 ? 2.085 -2.973 3.709 1.00 93.44 204 ASN A CA 1
ATOM 1463 C C . ASN A 1 204 ? 2.326 -2.651 5.187 1.00 93.44 204 ASN A C 1
ATOM 1465 O O . ASN A 1 204 ? 3.463 -2.445 5.610 1.00 93.44 204 ASN A O 1
ATOM 1469 N N . LEU A 1 205 ? 1.251 -2.594 5.967 1.00 93.00 205 LEU A N 1
ATOM 1470 C CA . LEU A 1 205 ? 1.284 -2.148 7.359 1.00 93.00 205 LEU A CA 1
ATOM 1471 C C . LEU A 1 205 ? 2.000 -3.140 8.284 1.00 93.00 205 LEU A C 1
ATOM 1473 O O . LEU A 1 205 ? 2.555 -2.728 9.301 1.00 93.00 205 LEU A O 1
ATOM 1477 N N . VAL A 1 206 ? 2.001 -4.432 7.944 1.00 88.94 206 VAL A N 1
ATOM 1478 C CA . VAL A 1 206 ? 2.670 -5.466 8.749 1.00 88.94 206 VAL A CA 1
ATOM 1479 C C . VAL A 1 206 ? 4.177 -5.397 8.539 1.00 88.94 206 VAL A C 1
ATOM 1481 O O . VAL A 1 206 ? 4.946 -5.378 9.496 1.00 88.94 206 VAL A O 1
ATOM 1484 N N . SER A 1 207 ? 4.602 -5.319 7.280 1.00 84.38 207 SER A N 1
ATOM 1485 C CA . SER A 1 207 ? 6.019 -5.408 6.923 1.00 84.38 207 SER A CA 1
ATOM 1486 C C . SER A 1 207 ? 6.710 -4.053 6.743 1.00 84.38 207 SER A C 1
ATOM 1488 O O . SER A 1 207 ? 7.927 -4.006 6.573 1.00 84.38 207 SER A O 1
ATOM 1490 N N . SER A 1 208 ? 5.960 -2.949 6.788 1.00 83.94 208 SER A N 1
ATOM 1491 C CA . SER A 1 208 ? 6.464 -1.579 6.607 1.00 83.94 208 SER A CA 1
ATOM 1492 C C . SER A 1 208 ? 7.177 -1.371 5.260 1.00 83.94 208 SER A C 1
ATOM 1494 O O . SER A 1 208 ? 8.175 -0.645 5.161 1.00 83.94 208 SER A O 1
ATOM 1496 N N . VAL A 1 209 ? 6.676 -2.058 4.225 1.00 83.62 209 VAL A N 1
ATOM 1497 C CA . VAL A 1 209 ? 7.120 -1.921 2.831 1.00 83.62 209 VAL A CA 1
ATOM 1498 C C . VAL A 1 209 ? 6.160 -0.987 2.119 1.00 83.62 209 VAL A C 1
ATOM 1500 O O . VAL A 1 209 ? 4.958 -1.240 2.102 1.00 83.62 209 VAL A O 1
ATOM 1503 N N . SER A 1 210 ? 6.679 0.079 1.524 1.00 87.00 210 SER A N 1
ATOM 1504 C CA . SER A 1 210 ? 5.878 1.064 0.805 1.00 87.00 210 SER A CA 1
ATOM 1505 C C . SER A 1 210 ? 6.352 1.228 -0.630 1.00 87.00 210 SER A C 1
ATOM 1507 O O . SER A 1 210 ? 7.486 0.902 -0.975 1.00 87.00 210 SER A O 1
ATOM 1509 N N . THR A 1 211 ? 5.482 1.784 -1.470 1.00 83.25 211 THR A N 1
ATOM 1510 C CA . THR A 1 211 ? 5.821 2.164 -2.849 1.00 83.25 211 THR A CA 1
ATOM 1511 C C . THR A 1 211 ? 6.864 3.283 -2.928 1.00 83.25 211 THR A C 1
ATOM 1513 O O . THR A 1 211 ? 7.304 3.614 -4.024 1.00 83.25 211 THR A O 1
ATOM 1516 N N . GLY A 1 212 ? 7.222 3.926 -1.808 1.00 81.25 212 GLY A N 1
ATOM 1517 C CA . GLY A 1 212 ? 8.083 5.110 -1.799 1.00 81.25 212 GLY A CA 1
ATOM 1518 C C . GLY A 1 212 ? 7.628 6.146 -2.832 1.00 81.25 212 GLY A C 1
ATOM 1519 O O . GLY A 1 212 ? 6.436 6.444 -2.938 1.00 81.25 212 GLY A O 1
ATOM 1520 N N . ASP A 1 213 ? 8.576 6.614 -3.643 1.00 76.31 213 ASP A N 1
ATOM 1521 C CA . ASP A 1 213 ? 8.353 7.627 -4.678 1.00 76.31 213 ASP A CA 1
ATOM 1522 C C . ASP A 1 213 ? 7.982 7.062 -6.063 1.00 76.31 213 ASP A C 1
ATOM 1524 O O . ASP A 1 213 ? 7.980 7.807 -7.040 1.00 76.31 213 ASP A O 1
ATOM 1528 N N . MET A 1 214 ? 7.634 5.770 -6.179 1.00 81.31 214 MET A N 1
ATOM 1529 C CA . MET A 1 214 ? 7.382 5.099 -7.472 1.00 81.31 214 MET A CA 1
ATOM 1530 C C . MET A 1 214 ? 6.404 5.837 -8.397 1.00 81.31 214 MET A C 1
ATOM 1532 O O . MET A 1 214 ? 6.579 5.830 -9.613 1.00 81.31 214 MET A O 1
ATOM 1536 N N . PHE A 1 215 ? 5.368 6.458 -7.830 1.00 85.75 215 PHE A N 1
ATOM 1537 C CA . PHE A 1 215 ? 4.324 7.157 -8.588 1.00 85.75 215 PHE A CA 1
ATOM 1538 C C . PHE A 1 215 ? 4.350 8.673 -8.367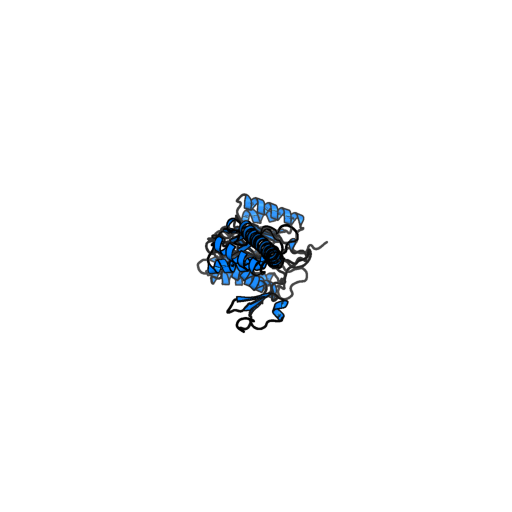 1.00 85.75 215 PHE A C 1
ATOM 1540 O O . PHE A 1 215 ? 3.436 9.378 -8.804 1.00 85.75 215 PHE A O 1
ATOM 1547 N N . THR A 1 216 ? 5.388 9.173 -7.691 1.00 79.56 216 THR A N 1
ATOM 1548 C CA . THR A 1 216 ? 5.583 10.593 -7.410 1.00 79.56 216 THR A CA 1
ATOM 1549 C C . THR A 1 216 ? 6.120 11.301 -8.653 1.00 79.56 216 THR A C 1
ATOM 1551 O O . THR A 1 216 ? 7.073 10.826 -9.272 1.00 79.56 216 THR A O 1
ATOM 1554 N N . PRO A 1 217 ? 5.533 12.441 -9.057 1.00 76.69 217 PRO A N 1
ATOM 1555 C CA . PRO A 1 217 ? 6.044 13.194 -10.188 1.00 76.69 217 PRO A CA 1
ATOM 1556 C C . PRO A 1 217 ? 7.365 13.877 -9.826 1.00 76.69 217 PRO A C 1
ATOM 1558 O O . PRO A 1 217 ? 7.579 14.301 -8.691 1.00 76.69 217 PRO A O 1
ATOM 1561 N N . GLN A 1 218 ? 8.241 14.044 -10.818 1.00 75.62 218 GLN A N 1
ATOM 1562 C CA . GLN A 1 218 ? 9.560 14.661 -10.621 1.00 75.62 218 GLN A CA 1
ATOM 1563 C C . GLN A 1 218 ? 9.483 16.147 -10.245 1.00 75.62 218 GLN A C 1
ATOM 1565 O O . GLN A 1 218 ? 10.428 16.693 -9.676 1.00 75.62 218 GLN A O 1
ATOM 1570 N N . LYS A 1 219 ? 8.380 16.824 -10.585 1.00 76.75 219 LYS A N 1
ATOM 1571 C CA . LYS A 1 219 ? 8.180 18.247 -10.310 1.00 76.75 219 LYS A CA 1
ATOM 1572 C C . LYS A 1 219 ? 7.041 18.459 -9.327 1.00 76.75 219 LYS A C 1
ATOM 1574 O O . LYS A 1 219 ? 6.008 17.793 -9.357 1.00 76.75 219 LYS A O 1
ATOM 1579 N N . VAL A 1 220 ? 7.219 19.466 -8.478 1.00 73.06 220 VAL A N 1
ATOM 1580 C CA . VAL A 1 220 ? 6.148 19.975 -7.622 1.00 73.06 220 VAL A CA 1
ATOM 1581 C C . VAL A 1 220 ? 5.009 20.535 -8.476 1.00 73.06 220 VAL A C 1
ATOM 1583 O O . VAL A 1 220 ? 5.248 21.170 -9.502 1.00 73.06 220 VAL A O 1
ATOM 1586 N N . ASN A 1 221 ? 3.774 20.359 -8.008 1.00 76.81 221 ASN A N 1
ATOM 1587 C CA . ASN A 1 221 ? 2.552 20.785 -8.702 1.00 76.81 221 ASN A CA 1
ATOM 1588 C C . ASN A 1 221 ? 2.230 20.022 -10.005 1.00 76.81 221 ASN A C 1
ATOM 1590 O O . ASN A 1 221 ? 1.483 20.539 -10.839 1.00 76.81 221 ASN A O 1
ATOM 1594 N N . GLU A 1 222 ? 2.714 18.784 -10.138 1.00 81.44 222 GLU A N 1
ATOM 1595 C CA . GLU A 1 222 ? 2.202 17.807 -11.103 1.00 81.44 222 GLU A CA 1
ATOM 1596 C C . GLU A 1 222 ? 1.410 16.665 -10.430 1.00 81.44 222 GLU A C 1
ATOM 1598 O O . GLU A 1 222 ? 1.601 16.330 -9.256 1.00 81.44 222 GLU A O 1
ATOM 1603 N N . THR A 1 223 ? 0.485 16.063 -11.180 1.00 83.00 223 THR A N 1
ATOM 1604 C CA . THR A 1 223 ? -0.237 14.857 -10.749 1.00 83.00 223 THR A CA 1
ATOM 1605 C C . THR A 1 223 ? 0.693 13.644 -10.733 1.00 83.00 223 THR A C 1
ATOM 1607 O O . THR A 1 223 ? 1.643 13.591 -11.511 1.00 83.00 223 THR A O 1
ATOM 1610 N N . GLY A 1 224 ? 0.392 12.646 -9.897 1.00 83.88 224 GLY A N 1
ATOM 1611 C CA . GLY A 1 224 ? 1.134 11.382 -9.876 1.00 83.88 224 GLY A CA 1
ATOM 1612 C C . GLY A 1 224 ? 1.029 10.576 -11.172 1.00 83.88 224 GLY A C 1
ATOM 1613 O O . GLY A 1 224 ? 0.271 10.921 -12.081 1.00 83.88 224 GLY A O 1
ATOM 1614 N N . PHE A 1 225 ? 1.771 9.472 -11.247 1.00 87.00 225 PHE A N 1
ATOM 1615 C CA . PHE A 1 225 ? 1.666 8.538 -12.370 1.00 87.00 225 PHE A CA 1
ATOM 1616 C C . PHE A 1 225 ? 0.234 7.962 -12.449 1.00 87.00 225 PHE A C 1
ATOM 1618 O O . PHE A 1 225 ? -0.345 7.634 -11.405 1.00 87.00 225 PHE A O 1
ATOM 1625 N N . PRO A 1 226 ? -0.386 7.846 -13.638 1.00 91.00 226 PRO A N 1
ATOM 1626 C CA . PRO A 1 226 ? -1.719 7.268 -13.748 1.00 91.00 226 PRO A CA 1
ATOM 1627 C C . PRO A 1 226 ? -1.677 5.748 -13.535 1.00 91.00 226 PRO A C 1
ATOM 1629 O O . PRO A 1 226 ? -1.006 5.015 -14.252 1.00 91.00 226 PRO A O 1
ATOM 1632 N N . MET A 1 227 ? -2.427 5.261 -12.553 1.00 92.56 227 MET A N 1
ATOM 1633 C CA . MET A 1 227 ? -2.393 3.873 -12.095 1.00 92.56 227 MET A CA 1
ATOM 1634 C C . MET A 1 227 ? -2.900 2.875 -13.138 1.00 92.56 227 MET A C 1
ATOM 1636 O O . MET A 1 227 ? -2.487 1.720 -13.111 1.00 92.56 227 MET A O 1
ATOM 1640 N N . ASN A 1 228 ? -3.757 3.311 -14.063 1.00 92.62 228 ASN A N 1
ATOM 1641 C CA . ASN A 1 228 ? -4.287 2.489 -15.150 1.00 92.62 228 ASN A CA 1
ATOM 1642 C C . ASN A 1 228 ? -3.423 2.499 -16.423 1.00 92.62 228 ASN A C 1
ATOM 1644 O O . ASN A 1 228 ? -3.867 2.004 -17.457 1.00 92.62 228 ASN A O 1
ATOM 1648 N N . GLU A 1 229 ? -2.212 3.054 -16.370 1.00 93.44 229 GLU A N 1
ATOM 1649 C CA . GLU A 1 229 ? -1.276 3.035 -17.496 1.00 93.44 229 GLU A CA 1
ATOM 1650 C C . GLU A 1 229 ? -0.247 1.900 -17.351 1.00 93.44 229 GLU A C 1
ATOM 1652 O O . GLU A 1 229 ? 0.092 1.501 -16.226 1.00 93.44 229 GLU A O 1
ATOM 1657 N N . PRO A 1 230 ? 0.277 1.372 -18.473 1.00 92.12 230 PRO A N 1
ATOM 1658 C CA . PRO A 1 230 ? 1.395 0.437 -18.464 1.00 92.12 230 PRO A CA 1
ATOM 1659 C C . PRO A 1 230 ? 2.620 1.018 -17.744 1.00 92.12 230 PRO A C 1
ATOM 1661 O O . PRO A 1 230 ? 3.068 2.122 -18.050 1.00 92.12 230 PRO A O 1
ATOM 1664 N N . TYR A 1 231 ? 3.191 0.256 -16.810 1.00 89.19 231 TYR A N 1
ATOM 1665 C CA . TYR A 1 231 ? 4.338 0.690 -16.004 1.00 89.19 231 TYR A CA 1
ATOM 1666 C C . TYR A 1 231 ? 5.634 -0.016 -16.403 1.00 89.19 231 TYR A C 1
ATOM 1668 O O . TYR A 1 231 ? 6.676 0.616 -16.597 1.00 89.19 231 TYR A O 1
ATOM 1676 N N . ARG A 1 232 ? 5.569 -1.335 -16.612 1.00 85.62 232 ARG A N 1
ATOM 1677 C CA . ARG A 1 232 ? 6.697 -2.141 -17.098 1.00 85.62 232 ARG A CA 1
ATOM 1678 C C . ARG A 1 232 ? 6.229 -3.326 -17.931 1.00 85.62 232 ARG A C 1
ATOM 1680 O O . ARG A 1 232 ? 5.061 -3.702 -17.896 1.00 85.62 232 ARG A O 1
ATOM 1687 N N . LYS A 1 233 ? 7.160 -3.940 -18.647 1.00 82.50 233 LYS A N 1
ATOM 1688 C CA . LYS A 1 233 ? 7.025 -5.292 -19.188 1.00 82.50 233 LYS A CA 1
ATOM 1689 C C . LYS A 1 233 ? 7.945 -6.232 -18.422 1.00 82.50 233 LYS A C 1
ATOM 1691 O O . LYS A 1 233 ? 9.048 -5.828 -18.061 1.00 82.50 233 LYS A O 1
ATOM 1696 N N . VAL A 1 234 ? 7.495 -7.458 -18.178 1.00 82.56 234 VAL A N 1
ATOM 1697 C CA . VAL A 1 234 ? 8.269 -8.494 -17.483 1.00 82.56 234 VAL A CA 1
ATOM 1698 C C . VAL A 1 234 ? 8.115 -9.838 -18.187 1.00 82.56 234 VAL A C 1
ATOM 1700 O O . VAL A 1 234 ? 7.036 -10.173 -18.680 1.00 82.56 234 VAL A O 1
ATOM 1703 N N . CYS A 1 235 ? 9.200 -10.595 -18.266 1.00 80.94 235 CYS A N 1
ATOM 1704 C CA . CYS A 1 235 ? 9.188 -11.972 -18.718 1.00 80.94 235 CYS A CA 1
ATOM 1705 C C . CYS A 1 235 ? 8.626 -12.862 -17.601 1.00 80.94 235 CYS A C 1
ATOM 1707 O O . CYS A 1 235 ? 9.133 -12.807 -16.478 1.00 80.94 235 CYS A O 1
ATOM 1709 N N . PRO A 1 236 ? 7.590 -13.674 -17.869 1.00 83.31 236 PRO A N 1
ATOM 1710 C CA . PRO A 1 236 ? 7.004 -14.538 -16.849 1.00 83.31 236 PRO A CA 1
ATOM 1711 C C . PRO A 1 236 ? 7.903 -15.722 -16.453 1.00 83.31 236 PRO A C 1
ATOM 1713 O O . PRO A 1 236 ? 7.679 -16.297 -15.394 1.00 83.31 236 PRO A O 1
ATOM 1716 N N . GLU A 1 237 ? 8.895 -16.081 -17.275 1.00 81.94 237 GLU A N 1
ATOM 1717 C CA . GLU A 1 237 ? 9.746 -17.262 -17.063 1.00 81.94 237 GLU A CA 1
ATOM 1718 C C . GLU A 1 237 ? 11.047 -16.919 -16.322 1.00 81.94 237 GLU A C 1
ATOM 1720 O O . GLU A 1 237 ? 11.377 -17.548 -15.318 1.00 81.94 237 GLU A O 1
ATOM 1725 N N . ASP A 1 238 ? 11.784 -15.901 -16.785 1.00 75.12 238 ASP A N 1
ATOM 1726 C CA . ASP A 1 238 ? 13.105 -15.543 -16.240 1.00 75.12 238 ASP A CA 1
ATOM 1727 C C . ASP A 1 238 ? 13.118 -14.261 -15.387 1.00 75.12 238 ASP A C 1
ATOM 1729 O O . ASP A 1 238 ? 14.120 -13.952 -14.739 1.00 75.12 238 ASP A O 1
ATOM 1733 N N . GLY A 1 239 ? 12.005 -13.520 -15.352 1.00 73.25 239 GLY A N 1
ATOM 1734 C CA . GLY A 1 239 ? 11.862 -12.291 -14.574 1.00 73.25 239 GLY A CA 1
ATOM 1735 C C . GLY A 1 239 ? 12.562 -11.061 -15.161 1.00 73.25 239 GLY A C 1
ATOM 1736 O O . GLY A 1 239 ? 12.501 -9.996 -14.542 1.00 73.25 239 GLY A O 1
ATOM 1737 N N . TRP A 1 240 ? 13.193 -11.149 -16.340 1.00 78.50 240 TRP A N 1
ATOM 1738 C CA . TRP A 1 240 ? 13.755 -9.974 -17.006 1.00 78.50 240 TRP A CA 1
ATOM 1739 C C . TRP A 1 240 ? 12.656 -8.943 -17.262 1.00 78.50 240 TRP A C 1
ATOM 1741 O O . TRP A 1 240 ? 11.579 -9.270 -17.763 1.00 78.50 240 TRP A O 1
ATOM 1751 N N . GLY A 1 241 ? 12.915 -7.680 -16.931 1.00 75.38 241 GLY A N 1
ATOM 1752 C CA . GLY A 1 241 ? 11.916 -6.629 -17.045 1.00 75.38 241 GLY A CA 1
ATOM 1753 C C . GLY A 1 241 ? 12.484 -5.302 -17.512 1.00 75.38 241 GLY A C 1
ATOM 1754 O O . GLY A 1 241 ? 13.667 -5.008 -17.357 1.00 75.38 241 GLY A O 1
ATOM 1755 N N . ILE A 1 242 ? 11.606 -4.484 -18.083 1.00 78.00 242 ILE A N 1
ATOM 1756 C CA . ILE A 1 242 ? 11.935 -3.155 -18.589 1.00 78.00 242 ILE A CA 1
ATOM 1757 C C . ILE A 1 242 ? 10.767 -2.190 -18.363 1.00 78.00 242 ILE A C 1
ATOM 1759 O O . ILE A 1 242 ? 9.608 -2.535 -18.588 1.00 78.00 242 ILE A O 1
ATOM 1763 N N . GLY A 1 243 ? 11.067 -0.976 -17.898 1.00 74.38 243 GLY A N 1
ATOM 1764 C CA . GLY A 1 243 ? 10.079 0.081 -17.662 1.00 74.38 243 GLY A CA 1
ATOM 1765 C C . GLY A 1 243 ? 9.680 0.832 -18.935 1.00 74.38 243 GLY A C 1
ATOM 1766 O O . GLY A 1 243 ? 10.453 0.921 -19.895 1.00 74.38 243 GLY A O 1
ATOM 1767 N N . PHE A 1 244 ? 8.473 1.396 -18.950 1.00 78.88 244 PHE A N 1
ATOM 1768 C CA . PHE A 1 244 ? 8.072 2.348 -19.990 1.00 78.88 244 PHE A CA 1
ATOM 1769 C C . PHE A 1 244 ? 8.837 3.683 -19.844 1.00 78.88 244 PHE A C 1
ATOM 1771 O O . PHE A 1 244 ? 9.206 4.052 -18.728 1.00 78.88 244 PHE A O 1
ATOM 1778 N N . PRO A 1 245 ? 9.109 4.408 -20.951 1.00 82.81 245 PRO A N 1
ATOM 1779 C CA . PRO A 1 245 ? 8.662 4.137 -22.326 1.00 82.81 245 PRO A CA 1
ATOM 1780 C C . PRO A 1 245 ? 9.520 3.107 -23.080 1.00 82.81 245 PRO A C 1
ATOM 1782 O O . PRO A 1 245 ? 9.074 2.556 -24.081 1.00 82.81 245 PRO A O 1
ATOM 1785 N N . SER A 1 246 ? 10.726 2.784 -22.602 1.00 72.88 246 SER A N 1
ATOM 1786 C CA . SER A 1 246 ? 11.657 1.877 -23.297 1.00 72.88 246 SER A CA 1
ATOM 1787 C C . SER A 1 246 ? 11.069 0.488 -23.578 1.00 72.88 246 SER A C 1
ATOM 1789 O O . SER A 1 246 ? 11.411 -0.129 -24.588 1.00 72.88 246 SER A O 1
ATOM 1791 N N . ALA A 1 247 ? 10.151 0.025 -22.726 1.00 77.00 247 ALA A N 1
ATOM 1792 C CA . ALA A 1 247 ? 9.398 -1.216 -22.889 1.00 77.00 247 ALA A CA 1
ATOM 1793 C C . ALA A 1 247 ? 8.569 -1.302 -24.187 1.00 77.00 247 ALA A C 1
ATOM 1795 O O . ALA A 1 247 ? 8.241 -2.408 -24.623 1.00 77.00 247 ALA A O 1
ATOM 1796 N N . GLU A 1 248 ? 8.232 -0.183 -24.838 1.00 84.25 248 GLU A N 1
ATOM 1797 C CA . GLU A 1 248 ? 7.512 -0.192 -26.122 1.00 84.25 248 GLU A CA 1
ATOM 1798 C C . GLU A 1 248 ? 8.269 -0.972 -27.205 1.00 84.25 248 GLU A C 1
ATOM 1800 O O . GLU A 1 248 ? 7.652 -1.684 -27.993 1.00 84.25 248 GLU A O 1
ATOM 1805 N N . ASN A 1 249 ? 9.604 -0.931 -27.175 1.00 83.94 249 ASN A N 1
ATOM 1806 C CA . ASN A 1 249 ? 10.462 -1.578 -28.170 1.00 83.94 249 ASN A CA 1
ATOM 1807 C C . ASN A 1 249 ? 10.629 -3.094 -27.970 1.00 83.94 249 ASN A C 1
ATOM 1809 O O . ASN A 1 249 ? 11.262 -3.749 -28.796 1.00 83.94 249 ASN A O 1
ATOM 1813 N N . TYR A 1 250 ? 10.082 -3.664 -26.892 1.00 77.44 250 TYR A N 1
ATOM 1814 C CA . TYR A 1 250 ? 10.281 -5.068 -26.531 1.00 77.44 250 TYR A CA 1
ATOM 1815 C C . TYR A 1 250 ? 8.953 -5.824 -26.527 1.00 77.44 250 TYR A C 1
ATOM 1817 O O . TYR A 1 250 ? 8.050 -5.516 -25.749 1.00 77.44 250 TYR A O 1
ATOM 1825 N N . MET A 1 251 ? 8.827 -6.834 -27.389 1.00 89.94 251 MET A N 1
ATOM 1826 C CA . MET A 1 251 ? 7.661 -7.735 -27.425 1.00 89.94 251 MET A CA 1
ATOM 1827 C C . MET A 1 251 ? 7.963 -9.102 -26.808 1.00 89.94 251 MET A C 1
ATOM 1829 O O . MET A 1 251 ? 7.073 -9.747 -26.257 1.00 89.94 251 MET A O 1
ATOM 1833 N N . THR A 1 252 ? 9.224 -9.516 -26.864 1.00 90.06 252 THR A N 1
ATOM 1834 C CA . THR A 1 252 ? 9.733 -10.776 -26.325 1.00 90.06 252 THR A CA 1
ATOM 1835 C C . THR A 1 252 ? 10.954 -10.503 -25.459 1.00 90.06 252 THR A C 1
ATOM 1837 O O . THR A 1 252 ? 11.660 -9.511 -25.667 1.00 90.06 252 THR A O 1
ATOM 1840 N N . CYS A 1 253 ? 11.206 -11.375 -24.491 1.00 77.81 253 CYS A N 1
ATOM 1841 C CA . CYS A 1 253 ? 12.393 -11.319 -23.662 1.00 77.81 253 CYS A CA 1
ATOM 1842 C C . CYS A 1 253 ? 13.647 -11.514 -24.532 1.00 77.81 253 CYS A C 1
ATOM 1844 O O . CYS A 1 253 ? 13.679 -12.422 -25.368 1.00 77.81 253 CYS A O 1
ATOM 1846 N N . PRO A 1 254 ? 14.684 -10.675 -24.370 1.00 77.69 254 PRO A N 1
ATOM 1847 C CA . PRO A 1 254 ? 15.923 -10.809 -25.131 1.00 77.69 254 PRO A CA 1
ATOM 1848 C C . PRO A 1 254 ? 16.773 -12.018 -24.706 1.00 77.69 254 PRO A C 1
ATOM 1850 O O . PRO A 1 254 ? 17.728 -12.344 -25.408 1.00 77.69 254 PRO A O 1
ATOM 1853 N N . ILE A 1 255 ? 16.461 -12.652 -23.570 1.00 80.38 255 ILE A N 1
ATOM 1854 C CA . ILE A 1 255 ? 17.225 -13.775 -23.013 1.00 80.38 255 ILE A CA 1
ATOM 1855 C C . ILE A 1 255 ? 16.686 -15.113 -23.530 1.00 80.38 255 ILE A C 1
ATOM 1857 O O . ILE A 1 255 ? 17.459 -15.913 -24.055 1.00 80.38 255 ILE A O 1
ATOM 1861 N N . ASP A 1 256 ? 15.377 -15.351 -23.413 1.00 85.06 256 ASP A N 1
ATOM 1862 C CA . ASP A 1 256 ? 14.753 -16.651 -23.707 1.00 85.06 256 ASP A CA 1
ATOM 1863 C C . ASP A 1 256 ? 13.734 -16.622 -24.869 1.00 85.06 256 ASP A C 1
ATOM 1865 O O . ASP A 1 256 ? 13.281 -17.671 -25.328 1.00 85.06 256 ASP A O 1
ATOM 1869 N N . GLY A 1 257 ? 13.398 -15.437 -25.394 1.00 86.31 257 GLY A N 1
ATOM 1870 C CA . GLY A 1 257 ? 12.423 -15.257 -26.474 1.00 86.31 257 GLY A CA 1
ATOM 1871 C C . GLY A 1 257 ? 10.952 -15.310 -26.042 1.00 86.31 257 GLY A C 1
ATOM 1872 O O . GLY A 1 257 ? 10.072 -15.181 -26.898 1.00 86.31 257 GLY A O 1
ATOM 1873 N N . THR A 1 258 ? 10.656 -15.457 -24.748 1.00 90.94 258 THR A N 1
ATOM 1874 C CA . THR A 1 258 ? 9.289 -15.545 -24.215 1.00 90.94 258 THR A CA 1
ATOM 1875 C C . THR A 1 258 ? 8.528 -14.223 -24.407 1.00 90.94 258 THR A C 1
ATOM 1877 O O . THR A 1 258 ? 9.101 -13.152 -24.185 1.00 90.94 258 THR A O 1
ATOM 1880 N N . PRO A 1 259 ? 7.238 -14.230 -24.805 1.00 94.25 259 PRO A N 1
ATOM 1881 C CA . PRO A 1 259 ? 6.426 -13.014 -24.866 1.00 94.25 259 PRO A CA 1
ATOM 1882 C C . PRO A 1 259 ? 6.358 -12.292 -23.516 1.00 94.25 259 PRO A C 1
ATOM 1884 O O . PRO A 1 259 ? 6.037 -12.893 -22.492 1.00 94.25 259 PRO A O 1
ATOM 1887 N N . LEU A 1 260 ? 6.631 -10.986 -23.515 1.00 85.75 260 LEU A N 1
ATOM 1888 C CA . LEU A 1 260 ? 6.616 -10.195 -22.285 1.00 85.75 260 LEU A CA 1
ATOM 1889 C C . LEU A 1 260 ? 5.181 -9.876 -21.847 1.00 85.75 260 LEU A C 1
ATOM 1891 O O . LEU A 1 260 ? 4.354 -9.456 -22.660 1.00 85.75 260 LEU A O 1
ATOM 1895 N N . LYS A 1 261 ? 4.905 -9.990 -20.544 1.00 93.56 261 LYS A N 1
ATOM 1896 C CA . LYS A 1 261 ? 3.655 -9.534 -19.924 1.00 93.56 261 LYS A CA 1
ATOM 1897 C C . LYS A 1 261 ? 3.754 -8.040 -19.616 1.00 93.56 261 LYS A C 1
ATOM 1899 O O . LYS A 1 261 ? 4.704 -7.599 -18.969 1.00 93.56 261 LYS A O 1
ATOM 1904 N N . THR A 1 262 ? 2.760 -7.261 -20.036 1.00 92.75 262 THR A N 1
ATOM 1905 C CA . THR A 1 262 ? 2.593 -5.875 -19.576 1.00 92.75 262 THR A CA 1
ATOM 1906 C C . THR A 1 262 ? 2.053 -5.868 -18.151 1.00 92.75 262 THR A C 1
ATOM 1908 O O . THR A 1 262 ? 1.067 -6.541 -17.866 1.00 92.75 262 THR A O 1
ATOM 1911 N N . VAL A 1 263 ? 2.697 -5.090 -17.287 1.00 90.12 263 VAL A N 1
ATOM 1912 C CA . VAL A 1 263 ? 2.298 -4.842 -15.902 1.00 90.12 263 VAL A CA 1
ATOM 1913 C C . VAL A 1 263 ? 1.845 -3.391 -15.799 1.00 90.12 263 VAL A C 1
ATOM 1915 O O . VAL A 1 263 ? 2.611 -2.469 -16.107 1.00 90.12 263 VAL A O 1
ATOM 1918 N N . TYR A 1 264 ? 0.599 -3.191 -15.388 1.00 94.25 264 TYR A N 1
ATOM 1919 C CA . TYR A 1 264 ? 0.024 -1.870 -15.144 1.00 94.25 264 TYR A CA 1
ATOM 1920 C C . TYR A 1 264 ? 0.527 -1.284 -13.823 1.00 94.25 264 TYR A C 1
ATOM 1922 O O . TYR A 1 264 ? 0.987 -2.008 -12.941 1.00 94.25 264 TYR A O 1
ATOM 1930 N N . ALA A 1 265 ? 0.454 0.037 -13.661 1.00 92.38 265 ALA A N 1
ATOM 1931 C CA . ALA A 1 265 ? 0.953 0.685 -12.449 1.00 92.38 265 ALA A CA 1
ATOM 1932 C C . ALA A 1 265 ? 0.259 0.191 -11.167 1.00 92.38 265 ALA A C 1
ATOM 1934 O O . ALA A 1 265 ? 0.934 0.044 -10.150 1.00 92.38 265 ALA A O 1
ATOM 1935 N N . TYR A 1 266 ? -1.045 -0.118 -11.192 1.00 94.25 266 TYR A N 1
ATOM 1936 C CA . TYR A 1 266 ? -1.723 -0.715 -10.030 1.00 94.25 266 TYR A CA 1
ATOM 1937 C C . TYR A 1 266 ? -1.190 -2.121 -9.686 1.00 94.25 266 TYR A C 1
ATOM 1939 O O . TYR A 1 266 ? -1.007 -2.413 -8.508 1.00 94.25 266 TYR A O 1
ATOM 1947 N N . GLU A 1 267 ? -0.842 -2.946 -10.683 1.00 93.19 267 GLU A N 1
ATOM 1948 C CA . GLU A 1 267 ? -0.191 -4.249 -10.456 1.00 93.19 267 GLU A CA 1
ATOM 1949 C C . GLU A 1 267 ? 1.222 -4.052 -9.887 1.00 93.19 267 GLU A C 1
ATOM 1951 O O . GLU A 1 267 ? 1.593 -4.680 -8.900 1.00 93.19 267 GLU A O 1
ATOM 1956 N N . ALA A 1 268 ? 1.996 -3.116 -10.452 1.00 88.31 268 ALA A N 1
ATOM 1957 C CA . ALA A 1 268 ? 3.335 -2.789 -9.962 1.00 88.31 268 ALA A CA 1
ATOM 1958 C C . ALA A 1 268 ? 3.318 -2.248 -8.520 1.00 88.31 268 ALA A C 1
ATOM 1960 O O . ALA A 1 268 ? 4.265 -2.480 -7.769 1.00 88.31 268 ALA A O 1
ATOM 1961 N N . LEU A 1 269 ? 2.249 -1.548 -8.121 1.00 92.31 269 LEU A N 1
ATOM 1962 C CA . LEU A 1 269 ? 2.009 -1.143 -6.735 1.00 92.31 269 LEU A CA 1
ATOM 1963 C C . LEU A 1 269 ? 1.827 -2.362 -5.833 1.00 92.31 269 LEU A C 1
ATOM 1965 O O . LEU A 1 269 ? 2.477 -2.432 -4.791 1.00 92.31 269 LEU A O 1
ATOM 1969 N N . GLY A 1 270 ? 0.974 -3.310 -6.236 1.00 91.38 270 GLY A N 1
ATOM 1970 C CA . GLY A 1 270 ? 0.772 -4.570 -5.521 1.00 91.38 270 GLY A CA 1
ATOM 1971 C C . GLY A 1 270 ? 2.082 -5.328 -5.335 1.00 91.38 270 GLY A C 1
ATOM 1972 O O . GLY A 1 270 ? 2.430 -5.682 -4.209 1.00 91.38 270 GLY A O 1
ATOM 1973 N N . ASP A 1 271 ? 2.849 -5.489 -6.414 1.00 87.88 271 ASP A N 1
ATOM 1974 C CA . ASP A 1 271 ? 4.162 -6.140 -6.402 1.00 87.88 271 ASP A CA 1
ATOM 1975 C C . ASP A 1 271 ? 5.135 -5.457 -5.427 1.00 87.88 271 ASP A C 1
ATOM 1977 O O . ASP A 1 271 ? 5.869 -6.130 -4.707 1.00 87.88 271 ASP A O 1
ATOM 1981 N N . ALA A 1 272 ? 5.146 -4.121 -5.389 1.00 86.00 272 ALA A N 1
ATOM 1982 C CA . ALA A 1 272 ? 6.094 -3.351 -4.586 1.00 86.00 272 ALA A CA 1
ATOM 1983 C C . ALA A 1 272 ? 5.854 -3.459 -3.075 1.00 86.00 272 ALA A C 1
ATOM 1985 O O . ALA A 1 272 ? 6.812 -3.422 -2.306 1.00 86.00 272 ALA A O 1
ATOM 1986 N N . ILE A 1 273 ? 4.596 -3.579 -2.644 1.00 89.44 273 ILE A N 1
ATOM 1987 C CA . ILE A 1 273 ? 4.244 -3.685 -1.218 1.00 89.44 273 ILE A CA 1
ATOM 1988 C C . ILE A 1 273 ? 4.070 -5.140 -0.760 1.00 89.44 273 ILE A C 1
ATOM 1990 O O . ILE A 1 273 ? 3.995 -5.407 0.442 1.00 89.44 273 ILE A O 1
ATOM 1994 N N . THR A 1 274 ? 3.991 -6.089 -1.695 1.00 89.25 274 THR A N 1
ATOM 1995 C CA . THR A 1 274 ? 3.823 -7.506 -1.373 1.00 89.25 274 THR A CA 1
ATOM 1996 C C . THR A 1 274 ? 5.132 -8.113 -0.907 1.00 89.25 274 THR A C 1
ATOM 1998 O O . THR A 1 274 ? 6.153 -8.119 -1.594 1.00 89.25 274 THR A O 1
ATOM 2001 N N . VAL A 1 275 ? 5.065 -8.701 0.276 1.00 81.62 275 VAL A N 1
ATOM 2002 C CA . VAL A 1 275 ? 6.151 -9.429 0.891 1.00 81.62 275 VAL A CA 1
ATOM 2003 C C . VAL A 1 275 ? 6.099 -10.900 0.485 1.00 81.62 275 VAL A C 1
ATOM 2005 O O . VAL A 1 275 ? 5.396 -11.721 1.073 1.00 81.62 275 VAL A O 1
ATOM 2008 N N . THR A 1 276 ? 6.853 -11.252 -0.550 1.00 70.88 276 THR A N 1
ATOM 2009 C CA . THR A 1 276 ? 7.100 -12.637 -0.978 1.00 70.88 276 THR A CA 1
ATOM 2010 C C . THR A 1 276 ? 8.297 -13.213 -0.216 1.00 70.88 276 THR A C 1
ATOM 2012 O O . THR A 1 276 ? 9.088 -12.445 0.330 1.00 70.88 276 THR A O 1
ATOM 2015 N N . PRO A 1 277 ? 8.512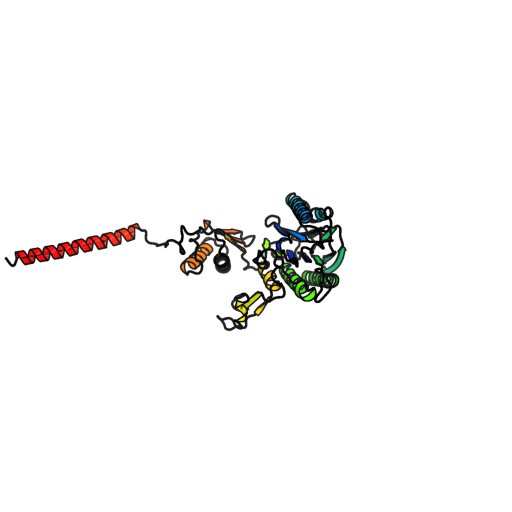 -14.540 -0.151 1.00 56.00 277 PRO A N 1
ATOM 2016 C CA . PRO A 1 277 ? 9.746 -15.107 0.415 1.00 56.00 277 PRO A CA 1
ATOM 2017 C C . PRO A 1 277 ? 11.044 -14.471 -0.129 1.00 56.00 277 PRO A C 1
ATOM 2019 O O . PRO A 1 277 ? 12.069 -14.518 0.543 1.00 56.00 277 PRO A O 1
ATOM 2022 N N . GLU A 1 278 ? 10.969 -13.834 -1.302 1.00 55.22 278 GLU A N 1
ATOM 2023 C CA . GLU A 1 278 ? 12.052 -13.141 -2.005 1.00 55.22 278 GLU A CA 1
ATOM 2024 C C . GLU A 1 278 ? 12.034 -11.603 -1.843 1.00 55.22 278 GLU A C 1
ATOM 2026 O O . GLU A 1 278 ? 12.939 -10.928 -2.328 1.00 55.22 278 GLU A O 1
ATOM 2031 N N . SER A 1 279 ? 11.025 -11.011 -1.191 1.00 61.31 279 SER A N 1
ATOM 2032 C CA . SER A 1 279 ? 10.886 -9.555 -1.072 1.00 61.31 279 SER A CA 1
ATOM 2033 C C . SER A 1 279 ? 11.875 -9.000 -0.050 1.00 61.31 279 SER A C 1
ATOM 2035 O O . SER A 1 279 ? 11.660 -9.082 1.163 1.00 61.31 279 SER A O 1
ATOM 2037 N N . VAL A 1 280 ? 12.960 -8.424 -0.540 1.00 67.06 280 VAL A N 1
ATOM 2038 C CA . VAL A 1 280 ? 13.946 -7.740 0.291 1.00 67.06 280 VAL A CA 1
ATOM 2039 C C . VAL A 1 280 ? 13.791 -6.246 0.077 1.00 67.06 280 VAL A C 1
ATOM 2041 O O . VAL A 1 280 ? 13.951 -5.751 -1.040 1.00 67.06 280 VAL A O 1
ATOM 2044 N N . VAL A 1 281 ? 13.468 -5.519 1.144 1.00 69.31 281 VAL A N 1
ATOM 2045 C CA . VAL A 1 281 ? 13.476 -4.056 1.145 1.00 69.31 281 VAL A CA 1
ATOM 2046 C C . VAL A 1 281 ? 14.919 -3.604 1.219 1.00 69.31 281 VAL A C 1
ATOM 2048 O O . VAL A 1 281 ? 15.588 -3.855 2.216 1.00 69.31 281 VAL A O 1
ATOM 2051 N N . VAL A 1 282 ? 15.399 -2.926 0.183 1.00 75.06 282 VAL A N 1
ATOM 2052 C CA . VAL A 1 282 ? 16.771 -2.420 0.155 1.00 75.06 282 VAL A CA 1
ATOM 2053 C C . VAL A 1 282 ? 16.741 -0.906 0.254 1.00 75.06 282 VAL A C 1
ATOM 2055 O O . VAL A 1 282 ? 16.220 -0.239 -0.637 1.00 75.06 282 VAL A O 1
ATOM 2058 N N . SER A 1 283 ? 17.305 -0.374 1.331 1.00 79.75 283 SER A N 1
ATOM 2059 C CA . SER A 1 283 ? 17.550 1.056 1.492 1.00 79.75 283 SER A CA 1
ATOM 2060 C C . SER A 1 283 ? 19.017 1.333 1.202 1.00 79.75 283 SER A C 1
ATOM 2062 O O . SER A 1 283 ? 19.890 0.729 1.821 1.00 79.75 283 SER A O 1
ATOM 2064 N N . VAL A 1 284 ? 19.294 2.251 0.283 1.00 79.56 284 VAL A N 1
ATOM 2065 C CA . VAL A 1 284 ? 20.660 2.657 -0.064 1.00 79.56 284 VAL A CA 1
ATOM 2066 C C . VAL A 1 284 ? 20.900 4.057 0.486 1.00 79.56 284 VAL A C 1
ATOM 2068 O O . VAL A 1 284 ? 20.052 4.934 0.340 1.00 79.56 284 VAL A O 1
ATOM 2071 N N . TYR A 1 285 ? 22.040 4.248 1.140 1.00 78.62 285 TYR A N 1
ATOM 2072 C CA . TYR A 1 285 ? 22.451 5.496 1.773 1.00 78.62 285 TYR A CA 1
ATOM 2073 C C . TYR A 1 285 ? 23.846 5.900 1.293 1.00 78.62 285 TYR A C 1
ATOM 2075 O O . TYR A 1 285 ? 24.633 5.055 0.871 1.00 78.62 285 TYR A O 1
ATOM 2083 N N . GLY A 1 286 ? 24.163 7.194 1.388 1.00 76.38 286 GLY A N 1
ATOM 2084 C CA . GLY A 1 286 ? 25.473 7.732 0.993 1.00 76.38 286 GLY A CA 1
ATOM 2085 C C . GLY A 1 286 ? 25.606 8.067 -0.496 1.00 76.38 286 GLY A C 1
ATOM 2086 O O . GLY A 1 286 ? 26.648 8.554 -0.923 1.00 76.38 286 GLY A O 1
ATOM 2087 N N . THR A 1 287 ? 24.544 7.863 -1.279 1.00 72.25 287 THR A N 1
ATOM 2088 C CA . THR A 1 287 ? 24.430 8.307 -2.672 1.00 72.25 287 THR A CA 1
ATOM 2089 C C . THR A 1 287 ? 22.965 8.545 -3.036 1.00 72.25 287 THR A C 1
ATOM 2091 O O . THR A 1 287 ? 22.106 7.740 -2.678 1.00 72.25 287 THR A O 1
ATOM 2094 N N . ASP A 1 288 ? 22.697 9.633 -3.760 1.00 70.75 288 ASP A N 1
ATOM 2095 C CA . ASP A 1 288 ? 21.365 9.981 -4.279 1.00 70.75 288 ASP A CA 1
ATOM 2096 C C . ASP A 1 288 ? 21.221 9.630 -5.775 1.00 70.75 288 ASP A C 1
ATOM 2098 O O . ASP A 1 288 ? 20.191 9.891 -6.401 1.00 70.75 288 ASP A O 1
ATOM 2102 N N . GLU A 1 289 ? 22.254 9.024 -6.375 1.00 73.00 289 GLU A N 1
ATOM 2103 C CA . GLU A 1 289 ? 22.252 8.638 -7.785 1.00 73.00 289 GLU A CA 1
ATOM 2104 C C . GLU A 1 289 ? 21.279 7.479 -8.023 1.00 73.00 289 GLU A C 1
ATOM 2106 O O . GLU A 1 289 ? 21.555 6.318 -7.708 1.00 73.00 289 GLU A O 1
ATOM 2111 N N . SER A 1 290 ? 20.126 7.795 -8.617 1.00 62.34 290 SER A N 1
ATOM 2112 C CA . SER A 1 290 ? 19.021 6.847 -8.834 1.00 62.34 290 SER A CA 1
ATOM 2113 C C . SER A 1 290 ? 19.442 5.527 -9.497 1.00 62.34 290 SER A C 1
ATOM 2115 O O . SER A 1 290 ? 18.963 4.465 -9.099 1.00 62.34 290 SER A O 1
ATOM 2117 N N . GLY A 1 291 ? 20.379 5.566 -10.452 1.00 69.31 291 GLY A N 1
ATOM 2118 C CA . GLY A 1 291 ? 20.899 4.365 -11.115 1.00 69.31 291 GLY A CA 1
ATOM 2119 C C . GLY A 1 291 ? 21.701 3.450 -10.180 1.00 69.31 291 GLY A C 1
ATOM 2120 O O . GLY A 1 291 ? 21.590 2.226 -10.270 1.00 69.31 291 GLY A O 1
ATOM 2121 N N . VAL A 1 292 ? 22.451 4.026 -9.236 1.00 74.94 292 VAL A N 1
ATOM 2122 C CA . VAL A 1 292 ? 23.212 3.284 -8.217 1.00 74.94 292 VAL A CA 1
ATOM 2123 C C . VAL A 1 292 ? 22.263 2.678 -7.188 1.00 74.94 292 VAL A C 1
ATOM 2125 O O . VAL A 1 292 ? 22.404 1.505 -6.844 1.00 74.94 292 VAL A O 1
ATOM 2128 N N . VAL A 1 293 ? 21.257 3.438 -6.745 1.00 69.25 293 VAL A N 1
ATOM 2129 C CA . VAL A 1 293 ? 20.238 2.965 -5.796 1.00 69.25 293 VAL A CA 1
ATOM 2130 C C . VAL A 1 293 ? 19.481 1.760 -6.360 1.00 69.25 293 VAL A C 1
ATOM 2132 O O . VAL A 1 293 ? 19.375 0.727 -5.697 1.00 69.25 293 VAL A O 1
ATOM 2135 N N . GLN A 1 294 ? 19.001 1.857 -7.603 1.00 66.00 294 GLN A N 1
ATOM 2136 C CA . GLN A 1 294 ? 18.247 0.783 -8.256 1.00 66.00 294 GLN A CA 1
ATOM 2137 C C . GLN A 1 294 ? 19.104 -0.467 -8.471 1.00 66.00 294 GLN A C 1
ATOM 2139 O O . GLN A 1 294 ? 18.705 -1.562 -8.081 1.00 66.00 294 GLN A O 1
ATOM 2144 N N . THR A 1 295 ? 20.306 -0.306 -9.027 1.00 75.25 295 THR A N 1
ATOM 2145 C CA . THR A 1 295 ? 21.204 -1.436 -9.311 1.00 75.25 295 THR A CA 1
ATOM 2146 C C . THR A 1 295 ? 21.656 -2.132 -8.028 1.00 75.25 295 THR A C 1
ATOM 2148 O O . THR A 1 295 ? 21.672 -3.360 -7.962 1.00 75.25 295 THR A O 1
ATOM 2151 N N . THR A 1 296 ? 21.951 -1.369 -6.971 1.00 79.69 296 THR A N 1
ATOM 2152 C CA . THR A 1 296 ? 22.280 -1.934 -5.653 1.00 79.69 296 THR A CA 1
ATOM 2153 C C . THR A 1 296 ? 21.103 -2.718 -5.083 1.00 79.69 296 THR A C 1
ATOM 2155 O O . THR A 1 296 ? 21.299 -3.813 -4.562 1.00 79.69 296 THR A O 1
ATOM 2158 N N . SER A 1 297 ? 19.876 -2.201 -5.218 1.00 76.94 297 SER A N 1
ATOM 2159 C CA . SER A 1 297 ? 18.662 -2.907 -4.792 1.00 76.94 297 SER A CA 1
ATOM 2160 C C . SER A 1 297 ? 18.546 -4.286 -5.446 1.00 76.94 297 SER A C 1
ATOM 2162 O O . SER A 1 297 ? 18.326 -5.277 -4.753 1.00 76.94 297 SER A O 1
ATOM 2164 N N . GLU A 1 298 ? 18.763 -4.372 -6.758 1.00 73.94 298 GLU A N 1
ATOM 2165 C CA . GLU A 1 298 ? 18.684 -5.637 -7.495 1.00 73.94 298 GLU A CA 1
ATOM 2166 C C . GLU A 1 298 ? 19.812 -6.612 -7.127 1.00 73.94 298 GLU A C 1
ATOM 2168 O O . GLU A 1 298 ? 19.546 -7.794 -6.905 1.00 73.94 298 GLU A O 1
ATOM 2173 N N . ILE A 1 299 ? 21.050 -6.128 -6.968 1.00 80.75 299 ILE A N 1
ATOM 2174 C CA . ILE A 1 299 ? 22.179 -6.960 -6.517 1.00 80.75 299 ILE A CA 1
ATOM 2175 C C . ILE A 1 299 ? 21.903 -7.541 -5.126 1.00 80.75 299 ILE A C 1
ATOM 2177 O O . ILE A 1 299 ? 22.073 -8.740 -4.911 1.00 80.75 299 ILE A O 1
ATOM 2181 N N . VAL A 1 300 ? 21.440 -6.714 -4.184 1.00 83.38 300 VAL A N 1
ATOM 2182 C CA . VAL A 1 300 ? 21.145 -7.147 -2.812 1.00 83.38 300 VAL A CA 1
ATOM 2183 C C . VAL A 1 300 ? 20.001 -8.159 -2.790 1.00 83.38 300 VAL A C 1
ATOM 2185 O O . VAL A 1 300 ? 20.123 -9.186 -2.128 1.00 83.38 300 VAL A O 1
ATOM 2188 N N . LYS A 1 301 ? 18.910 -7.922 -3.531 1.00 78.69 301 LYS A N 1
ATOM 2189 C CA . LYS A 1 301 ? 17.799 -8.885 -3.645 1.00 78.69 301 LYS A CA 1
ATOM 2190 C C . LYS A 1 301 ? 18.275 -10.224 -4.204 1.00 78.69 301 LYS A C 1
ATOM 2192 O O . LYS A 1 301 ? 17.935 -11.266 -3.647 1.00 78.69 301 LYS A O 1
ATOM 2197 N N . ALA A 1 302 ? 19.081 -10.204 -5.267 1.00 76.75 302 ALA A N 1
ATOM 2198 C CA . ALA A 1 302 ? 19.638 -11.413 -5.866 1.00 76.75 302 ALA A CA 1
ATOM 2199 C C . ALA A 1 302 ? 20.558 -12.164 -4.889 1.00 76.75 302 ALA A C 1
ATOM 2201 O O . ALA A 1 302 ? 20.437 -13.383 -4.749 1.00 76.75 302 ALA A O 1
ATOM 2202 N N . SER A 1 303 ? 21.419 -11.436 -4.173 1.00 81.00 303 SER A N 1
ATOM 2203 C CA . SER A 1 303 ? 22.311 -11.997 -3.155 1.00 81.00 303 SER A CA 1
ATOM 2204 C C . SER A 1 303 ? 21.517 -12.640 -2.017 1.00 81.00 303 SER A C 1
ATOM 2206 O O . SER A 1 303 ? 21.734 -13.801 -1.688 1.00 81.00 303 SER A O 1
ATOM 2208 N N . VAL A 1 304 ? 20.490 -11.961 -1.494 1.00 81.38 304 VAL A N 1
ATOM 2209 C CA . VAL A 1 304 ? 19.637 -12.522 -0.436 1.00 81.38 304 VAL A CA 1
ATOM 2210 C C . VAL A 1 304 ? 18.823 -13.724 -0.911 1.00 81.38 304 VAL A C 1
ATOM 2212 O O . VAL A 1 304 ? 18.653 -14.681 -0.156 1.00 81.38 304 VAL A O 1
ATOM 2215 N N . LYS A 1 305 ? 18.344 -13.722 -2.159 1.00 76.75 305 LYS A N 1
ATOM 2216 C CA . LYS A 1 305 ? 17.651 -14.875 -2.750 1.00 76.75 305 LYS A CA 1
ATOM 2217 C C . LYS A 1 305 ? 18.562 -16.102 -2.839 1.00 76.75 305 LYS A C 1
ATOM 2219 O O . LYS A 1 305 ? 18.101 -17.221 -2.626 1.00 76.75 305 LYS A O 1
ATOM 2224 N N . LYS A 1 306 ? 19.839 -15.895 -3.160 1.00 76.44 306 LYS A N 1
ATOM 2225 C CA . LYS A 1 306 ? 20.821 -16.964 -3.358 1.00 76.44 306 LYS A CA 1
ATOM 2226 C C . LYS A 1 306 ? 21.429 -17.460 -2.043 1.00 76.44 306 LYS A C 1
ATOM 2228 O O . LYS A 1 306 ? 21.470 -18.664 -1.806 1.00 76.44 306 LYS A O 1
ATOM 2233 N N . ASP A 1 307 ? 21.881 -16.535 -1.204 1.00 82.69 307 ASP A N 1
ATOM 2234 C CA . ASP A 1 307 ? 22.762 -16.791 -0.060 1.00 82.69 307 ASP A CA 1
ATOM 2235 C C . ASP A 1 307 ? 22.126 -16.383 1.290 1.00 82.69 307 ASP A C 1
ATOM 2237 O O . ASP A 1 307 ? 22.745 -16.488 2.354 1.00 82.69 307 ASP A O 1
ATOM 2241 N N . GLY A 1 308 ? 20.860 -15.954 1.276 1.00 79.38 308 GLY A N 1
ATOM 2242 C CA . GLY A 1 308 ? 20.140 -15.489 2.457 1.00 79.38 308 GLY A CA 1
ATOM 2243 C C . GLY A 1 308 ? 20.612 -14.117 2.946 1.00 79.38 308 GLY A C 1
ATOM 2244 O O . GLY A 1 308 ? 21.353 -13.396 2.290 1.00 79.38 308 GLY A O 1
ATOM 2245 N N . TYR A 1 309 ? 20.200 -13.736 4.152 1.00 84.56 309 TYR A N 1
ATOM 2246 C CA . TYR A 1 309 ? 20.508 -12.441 4.780 1.00 84.56 309 TYR A CA 1
ATOM 2247 C C . TYR A 1 309 ? 21.971 -12.313 5.279 1.00 84.56 309 TYR A C 1
ATOM 2249 O O . TYR A 1 309 ? 22.240 -11.708 6.317 1.00 84.56 309 TYR A O 1
ATOM 2257 N N . ASN A 1 310 ? 22.928 -12.913 4.565 1.00 88.19 310 ASN A N 1
ATOM 2258 C CA . ASN A 1 310 ? 24.340 -12.947 4.926 1.00 88.19 310 ASN A CA 1
ATOM 2259 C C . ASN A 1 310 ? 25.056 -11.664 4.485 1.00 88.19 310 ASN A C 1
ATOM 2261 O O . ASN A 1 310 ? 25.361 -11.476 3.311 1.00 88.19 310 ASN A O 1
ATOM 2265 N N . VAL A 1 311 ? 25.390 -10.810 5.453 1.00 90.06 311 VAL A N 1
ATOM 2266 C CA . VAL A 1 311 ? 26.076 -9.527 5.221 1.00 90.06 311 VAL A CA 1
ATOM 2267 C C . VAL A 1 311 ? 27.390 -9.648 4.445 1.00 90.06 311 VAL A C 1
ATOM 2269 O O . VAL A 1 311 ? 27.726 -8.741 3.692 1.00 90.06 311 VAL A O 1
ATOM 2272 N N . ASN A 1 312 ? 28.126 -10.756 4.584 1.00 90.00 312 ASN A N 1
ATOM 2273 C CA . ASN A 1 312 ? 29.395 -10.932 3.877 1.00 90.00 312 ASN A CA 1
ATOM 2274 C C . ASN A 1 312 ? 29.175 -11.204 2.387 1.00 90.00 312 ASN A C 1
ATOM 2276 O O . ASN A 1 312 ? 29.868 -10.628 1.554 1.00 90.00 312 ASN A O 1
ATOM 2280 N N . GLU A 1 313 ? 28.195 -12.044 2.050 1.00 89.75 313 GLU A N 1
ATOM 2281 C CA . GLU A 1 313 ? 27.878 -12.356 0.650 1.00 89.75 313 GLU A CA 1
ATOM 2282 C C . GLU A 1 313 ? 27.254 -11.154 -0.057 1.00 89.75 313 GLU A C 1
ATOM 2284 O O . GLU A 1 313 ? 27.649 -10.829 -1.176 1.00 89.75 313 GLU A O 1
ATOM 2289 N N . ILE A 1 314 ? 26.391 -10.407 0.640 1.00 87.88 314 ILE A N 1
ATOM 2290 C CA . ILE A 1 314 ? 25.821 -9.163 0.113 1.00 87.88 314 ILE A CA 1
ATOM 2291 C C . ILE A 1 314 ? 26.938 -8.149 -0.189 1.00 87.88 314 ILE A C 1
ATOM 2293 O O . ILE A 1 314 ? 26.961 -7.579 -1.279 1.00 87.88 314 ILE A O 1
ATOM 2297 N N . ALA A 1 315 ? 27.898 -7.954 0.726 1.00 90.56 315 ALA A N 1
ATOM 2298 C CA . ALA A 1 315 ? 29.045 -7.073 0.481 1.00 90.56 315 ALA A CA 1
ATOM 2299 C C . ALA A 1 315 ? 29.880 -7.542 -0.720 1.00 90.56 315 ALA A C 1
ATOM 2301 O O . ALA A 1 315 ? 30.240 -6.738 -1.579 1.00 90.56 315 ALA A O 1
ATOM 2302 N N . ASN A 1 316 ? 30.155 -8.845 -0.814 1.00 88.06 316 ASN A N 1
ATOM 2303 C CA . ASN A 1 316 ? 30.920 -9.423 -1.918 1.00 88.06 316 ASN A CA 1
ATOM 2304 C C . ASN A 1 316 ? 30.233 -9.227 -3.274 1.00 88.06 316 ASN A C 1
ATOM 2306 O O . ASN A 1 316 ? 30.902 -8.905 -4.257 1.00 88.06 316 ASN A O 1
ATOM 2310 N N . ASP A 1 317 ? 28.917 -9.422 -3.350 1.00 82.25 317 ASP A N 1
ATOM 2311 C CA . ASP A 1 317 ? 28.163 -9.259 -4.592 1.00 82.25 317 ASP A CA 1
ATOM 2312 C C . ASP A 1 317 ? 28.047 -7.781 -5.004 1.00 82.25 317 ASP A C 1
ATOM 2314 O O . ASP A 1 317 ? 28.194 -7.475 -6.190 1.00 82.25 317 ASP A O 1
ATOM 2318 N N . ILE A 1 318 ? 27.885 -6.853 -4.049 1.00 86.12 318 ILE A N 1
ATOM 2319 C CA . ILE A 1 318 ? 27.949 -5.403 -4.315 1.00 86.12 318 ILE A CA 1
ATOM 2320 C C . ILE A 1 318 ? 29.331 -5.022 -4.852 1.00 86.12 318 ILE A C 1
ATOM 2322 O O . ILE A 1 318 ? 29.427 -4.380 -5.897 1.00 86.12 318 ILE A O 1
ATOM 2326 N N . ASN A 1 319 ? 30.402 -5.463 -4.188 1.00 87.88 319 ASN A N 1
ATOM 2327 C CA . ASN A 1 319 ? 31.774 -5.166 -4.601 1.00 87.88 319 ASN A CA 1
ATOM 2328 C C . ASN A 1 319 ? 32.091 -5.747 -5.986 1.00 87.88 319 ASN A C 1
ATOM 2330 O O . ASN A 1 319 ? 32.715 -5.074 -6.801 1.00 87.88 319 ASN A O 1
ATOM 2334 N N . ARG A 1 320 ? 31.557 -6.929 -6.315 1.00 80.19 320 ARG A N 1
ATOM 2335 C CA . ARG A 1 320 ? 31.628 -7.486 -7.673 1.00 80.19 320 ARG A CA 1
ATOM 2336 C C . ARG A 1 320 ? 30.871 -6.625 -8.691 1.00 80.19 320 ARG A C 1
ATOM 2338 O O . ARG A 1 320 ? 31.309 -6.494 -9.830 1.00 80.19 320 ARG A O 1
ATOM 2345 N N . GLY A 1 321 ? 29.741 -6.035 -8.300 1.00 77.00 321 GLY A N 1
ATOM 2346 C CA . GLY A 1 321 ? 29.014 -5.053 -9.107 1.00 77.00 321 GLY A CA 1
ATOM 2347 C C . GLY A 1 321 ? 29.835 -3.791 -9.391 1.00 77.00 321 GLY A C 1
ATOM 2348 O O . GLY A 1 321 ? 29.808 -3.291 -10.515 1.00 77.00 321 GLY A O 1
ATOM 2349 N N . ILE A 1 322 ? 30.611 -3.321 -8.411 1.00 82.06 322 ILE A N 1
ATOM 2350 C CA . ILE A 1 322 ? 31.551 -2.202 -8.573 1.00 82.06 322 ILE A CA 1
ATOM 2351 C C . ILE A 1 322 ? 32.694 -2.593 -9.521 1.00 82.06 322 ILE A C 1
ATOM 2353 O O . ILE A 1 322 ? 32.960 -1.879 -10.487 1.00 82.06 322 ILE A O 1
ATOM 2357 N N . ASP A 1 323 ? 33.312 -3.758 -9.311 1.00 79.25 323 ASP A N 1
ATOM 2358 C CA . ASP A 1 323 ? 34.409 -4.264 -10.151 1.00 79.25 323 ASP A CA 1
ATOM 2359 C C . ASP A 1 323 ? 33.997 -4.434 -11.620 1.00 79.25 323 ASP A C 1
ATOM 2361 O O . ASP A 1 323 ? 34.769 -4.145 -12.534 1.00 79.25 323 ASP A O 1
ATOM 2365 N N . ASN A 1 324 ? 32.756 -4.867 -11.853 1.00 74.19 324 ASN A N 1
ATOM 2366 C CA . ASN A 1 324 ? 32.195 -5.060 -13.189 1.00 74.19 324 ASN A CA 1
ATOM 2367 C C . ASN A 1 324 ? 31.652 -3.766 -13.822 1.00 74.19 324 ASN A C 1
ATOM 2369 O O . ASN A 1 324 ? 31.127 -3.809 -14.935 1.00 74.19 324 ASN A O 1
ATOM 2373 N N . GLY A 1 325 ? 31.743 -2.626 -13.130 1.00 71.94 325 GLY A N 1
ATOM 2374 C CA . GLY A 1 325 ? 31.260 -1.334 -13.620 1.00 71.94 325 GLY A CA 1
ATOM 2375 C C . GLY A 1 325 ? 29.735 -1.194 -13.668 1.00 71.94 325 GLY A C 1
ATOM 2376 O O . GLY A 1 325 ? 29.236 -0.290 -14.333 1.00 71.94 325 GLY A O 1
ATOM 2377 N N . LEU A 1 326 ? 28.989 -2.066 -12.978 1.00 73.19 326 LEU A N 1
ATOM 2378 C CA . LEU A 1 326 ? 27.535 -1.940 -12.806 1.00 73.19 326 LEU A CA 1
ATOM 2379 C C . LEU A 1 326 ? 27.188 -0.833 -11.802 1.00 73.19 326 LEU A C 1
ATOM 2381 O O . LEU A 1 326 ? 26.165 -0.167 -11.936 1.00 73.19 326 LEU A O 1
ATOM 2385 N N . LEU A 1 327 ? 28.053 -0.631 -10.805 1.00 80.81 327 LEU A N 1
ATOM 2386 C CA . LEU A 1 327 ? 27.954 0.435 -9.812 1.00 80.81 327 LEU A CA 1
ATOM 2387 C C . LEU A 1 327 ? 29.146 1.382 -9.984 1.00 80.81 327 LEU A C 1
ATOM 2389 O O . LEU A 1 327 ? 30.289 1.004 -9.744 1.00 80.81 327 LEU A O 1
ATOM 2393 N N . VAL A 1 328 ? 28.877 2.613 -10.420 1.00 80.06 328 VAL A N 1
ATOM 2394 C CA . VAL A 1 328 ? 29.893 3.639 -10.706 1.00 80.06 328 VAL A CA 1
ATOM 2395 C C . VAL A 1 328 ? 29.697 4.814 -9.750 1.00 80.06 328 VAL A C 1
ATOM 2397 O O . VAL A 1 328 ? 28.567 5.137 -9.394 1.00 80.06 328 VAL A O 1
ATOM 2400 N N . GLY A 1 329 ? 30.787 5.462 -9.333 1.00 75.38 329 GLY A N 1
ATOM 2401 C CA . GLY A 1 329 ? 30.712 6.639 -8.457 1.00 75.38 329 GLY A CA 1
ATOM 2402 C C . GLY A 1 329 ? 30.609 6.337 -6.955 1.00 75.38 329 GLY A C 1
ATOM 2403 O O . GLY A 1 329 ? 30.461 7.267 -6.167 1.00 75.38 329 GLY A O 1
ATOM 2404 N N . VAL A 1 330 ? 30.724 5.070 -6.543 1.00 82.25 330 VAL A N 1
ATOM 2405 C CA . VAL A 1 330 ? 30.684 4.638 -5.133 1.00 82.25 330 VAL A CA 1
ATOM 2406 C C . VAL A 1 330 ? 31.921 3.828 -4.749 1.00 82.25 330 VAL A C 1
ATOM 2408 O O . VAL A 1 330 ? 32.563 3.220 -5.608 1.00 82.25 330 VAL A O 1
ATOM 2411 N N . ASN A 1 331 ? 32.286 3.854 -3.464 1.00 86.19 331 ASN A N 1
ATOM 2412 C CA . ASN A 1 331 ? 33.398 3.063 -2.936 1.00 86.19 331 ASN A CA 1
ATOM 2413 C C . ASN A 1 331 ? 32.972 1.622 -2.600 1.00 86.19 331 ASN A C 1
ATOM 2415 O O . ASN A 1 331 ? 31.779 1.328 -2.509 1.00 86.19 331 ASN A O 1
ATOM 2419 N N . TYR A 1 332 ? 33.951 0.732 -2.405 1.00 86.56 332 TYR A N 1
ATOM 2420 C CA . TYR A 1 332 ? 33.695 -0.619 -1.899 1.00 86.56 332 TYR A CA 1
ATOM 2421 C C . TYR A 1 332 ? 33.001 -0.573 -0.536 1.00 86.56 332 TYR A C 1
ATOM 2423 O O . TYR A 1 332 ? 33.291 0.302 0.280 1.00 86.56 332 TYR A O 1
ATOM 2431 N N . VAL A 1 333 ? 32.124 -1.545 -0.295 1.00 87.81 333 VAL A N 1
ATOM 2432 C CA . VAL A 1 333 ? 31.400 -1.711 0.969 1.00 87.81 333 VAL A CA 1
ATOM 2433 C C . VAL A 1 333 ? 31.983 -2.868 1.770 1.00 87.81 333 VAL A C 1
ATOM 2435 O O . VAL A 1 333 ? 32.326 -3.921 1.222 1.00 87.81 333 VAL A O 1
ATOM 2438 N N . GLU A 1 334 ? 32.087 -2.698 3.081 1.00 87.81 334 GLU A N 1
ATOM 2439 C CA . GLU A 1 334 ? 32.420 -3.768 4.015 1.00 87.81 334 GLU A CA 1
ATOM 2440 C C . GLU A 1 334 ? 31.143 -4.328 4.668 1.00 87.81 334 GLU A C 1
ATOM 2442 O O . GLU A 1 334 ? 30.114 -3.655 4.721 1.00 87.81 334 GLU A O 1
ATOM 2447 N N . PRO A 1 335 ? 31.177 -5.542 5.252 1.00 88.19 335 PRO A N 1
ATOM 2448 C CA . PRO A 1 335 ? 30.015 -6.105 5.948 1.00 88.19 335 PRO A CA 1
ATOM 2449 C C . PRO A 1 335 ? 29.457 -5.213 7.069 1.00 88.19 335 PRO A C 1
ATOM 2451 O O . PRO A 1 335 ? 28.270 -5.283 7.373 1.00 88.19 335 PRO A O 1
ATOM 2454 N N . LYS A 1 336 ? 30.297 -4.366 7.684 1.00 87.56 336 LYS A N 1
ATOM 2455 C CA . LYS A 1 336 ? 29.883 -3.395 8.714 1.00 87.56 336 LYS A CA 1
ATOM 2456 C C . LYS A 1 336 ? 29.015 -2.257 8.150 1.00 87.56 336 LYS A C 1
ATOM 2458 O O . LYS A 1 336 ? 28.269 -1.642 8.907 1.00 87.56 336 LYS A O 1
ATOM 2463 N N . ASP A 1 337 ? 29.111 -2.006 6.846 1.00 86.25 337 ASP A N 1
ATOM 2464 C CA . ASP A 1 337 ? 28.371 -0.970 6.121 1.00 86.25 337 ASP A CA 1
ATOM 2465 C C . ASP A 1 337 ? 27.016 -1.502 5.617 1.00 86.25 337 ASP A C 1
ATOM 2467 O O . ASP A 1 337 ? 26.269 -0.810 4.924 1.00 86.25 337 ASP A O 1
ATOM 2471 N N . ILE A 1 338 ? 26.676 -2.745 5.980 1.00 87.69 338 ILE A N 1
ATOM 2472 C CA . ILE A 1 338 ? 25.419 -3.404 5.645 1.00 87.69 338 ILE A CA 1
ATOM 2473 C C . ILE A 1 338 ? 24.660 -3.706 6.934 1.00 87.69 338 ILE A C 1
ATOM 2475 O O . ILE A 1 338 ? 25.124 -4.431 7.811 1.00 87.69 338 ILE A O 1
ATOM 2479 N N . ASN A 1 339 ? 23.446 -3.177 7.035 1.00 85.88 339 ASN A N 1
ATOM 2480 C CA . ASN A 1 339 ? 22.552 -3.427 8.155 1.00 85.88 339 ASN A CA 1
ATOM 2481 C C . ASN A 1 339 ? 21.412 -4.342 7.720 1.00 85.88 339 ASN A C 1
ATOM 2483 O O . ASN A 1 339 ? 20.668 -4.006 6.805 1.00 85.88 339 ASN A O 1
ATOM 2487 N N . VAL A 1 340 ? 21.216 -5.465 8.404 1.00 82.88 340 VAL A N 1
ATOM 2488 C CA . VAL A 1 340 ? 20.171 -6.427 8.050 1.00 82.88 340 VAL A CA 1
ATOM 2489 C C . VAL A 1 340 ? 19.160 -6.571 9.178 1.00 82.88 340 VAL A C 1
ATOM 2491 O O . VAL A 1 340 ? 19.494 -6.957 10.296 1.00 82.88 340 VAL A O 1
ATOM 2494 N N . LYS A 1 341 ? 17.889 -6.323 8.860 1.00 72.81 341 LYS A N 1
ATOM 2495 C CA . LYS A 1 341 ? 16.734 -6.620 9.712 1.00 72.81 341 LYS A CA 1
ATOM 2496 C C . LYS A 1 341 ? 15.903 -7.715 9.060 1.00 72.81 341 LYS A C 1
ATOM 2498 O O . LYS A 1 341 ? 14.911 -7.443 8.386 1.00 72.81 341 LYS A O 1
ATOM 2503 N N . GLN A 1 342 ? 16.305 -8.964 9.282 1.00 70.12 342 GLN A N 1
ATOM 2504 C CA . GLN A 1 342 ? 15.669 -10.134 8.671 1.00 70.12 342 GLN A CA 1
ATOM 2505 C C . GLN A 1 342 ? 14.173 -10.256 9.009 1.00 70.12 342 GLN A C 1
ATOM 2507 O O . GLN A 1 342 ? 13.385 -10.631 8.144 1.00 70.12 342 GLN A O 1
ATOM 2512 N N . SER A 1 343 ? 13.760 -9.891 10.230 1.00 50.91 343 SER A N 1
ATOM 2513 C CA . SER A 1 343 ? 12.348 -9.904 10.652 1.00 50.91 343 SER A CA 1
ATOM 2514 C C . SER A 1 343 ? 11.462 -8.979 9.817 1.00 50.91 343 SER A C 1
ATOM 2516 O O . SER A 1 343 ? 10.307 -9.298 9.572 1.00 50.91 343 SER A O 1
ATOM 2518 N N . SER A 1 344 ? 12.018 -7.860 9.353 1.00 51.62 344 SER A N 1
ATOM 2519 C CA . SER A 1 344 ? 11.350 -6.881 8.487 1.00 51.62 344 SER A CA 1
ATOM 2520 C C . SER A 1 344 ? 11.775 -7.022 7.024 1.00 51.62 344 SER A C 1
ATOM 2522 O O . SER A 1 344 ? 11.496 -6.139 6.220 1.00 51.62 344 SER A O 1
ATOM 2524 N N . ARG A 1 345 ? 12.510 -8.097 6.696 1.00 67.31 345 ARG A N 1
ATOM 2525 C CA . ARG A 1 345 ? 13.086 -8.370 5.373 1.00 67.31 345 ARG A CA 1
ATOM 2526 C C . ARG A 1 345 ? 13.798 -7.166 4.755 1.00 67.31 345 ARG A C 1
ATOM 2528 O O . ARG A 1 345 ? 13.711 -6.926 3.557 1.00 67.31 345 ARG A O 1
ATOM 2535 N N . ALA A 1 346 ? 14.491 -6.394 5.588 1.00 72.75 346 ALA A N 1
ATOM 2536 C CA . ALA A 1 346 ? 15.109 -5.140 5.187 1.00 72.75 346 ALA A CA 1
ATOM 2537 C C . ALA A 1 346 ? 16.636 -5.221 5.240 1.00 72.75 346 ALA A C 1
ATOM 2539 O O . ALA A 1 346 ? 17.207 -5.775 6.183 1.00 72.75 346 ALA A O 1
ATOM 2540 N N . VAL A 1 347 ? 17.286 -4.625 4.247 1.00 79.50 347 VAL A N 1
ATOM 2541 C CA . VAL A 1 347 ? 18.734 -4.474 4.131 1.00 79.50 347 VAL A CA 1
ATOM 2542 C C . VAL A 1 347 ? 19.040 -3.002 3.871 1.00 79.50 347 VAL A C 1
ATOM 2544 O O . VAL A 1 347 ? 18.562 -2.416 2.907 1.00 79.50 347 VAL A O 1
ATOM 2547 N N . GLY A 1 348 ? 19.814 -2.383 4.752 1.00 84.12 348 GLY A N 1
ATOM 2548 C CA . GLY A 1 348 ? 20.410 -1.072 4.542 1.00 84.12 348 GLY A CA 1
ATOM 2549 C C . GLY A 1 348 ? 21.827 -1.234 4.011 1.00 84.12 348 GLY A C 1
ATOM 2550 O O . GLY A 1 348 ? 22.593 -1.993 4.597 1.00 84.12 348 GLY A O 1
ATOM 2551 N N . VAL A 1 349 ? 22.176 -0.525 2.943 1.00 88.56 349 VAL A N 1
ATOM 2552 C CA . VAL A 1 349 ? 23.538 -0.453 2.399 1.00 88.56 349 VAL A CA 1
ATOM 2553 C C . VAL A 1 349 ? 24.016 0.987 2.500 1.00 88.56 349 VAL A C 1
ATOM 2555 O O . VAL A 1 349 ? 23.341 1.893 2.012 1.00 88.56 349 VAL A O 1
ATOM 2558 N N . TYR A 1 350 ? 25.168 1.198 3.126 1.00 88.31 350 TYR A N 1
ATOM 2559 C CA . TYR A 1 350 ? 25.794 2.507 3.257 1.00 88.31 350 TYR A CA 1
ATOM 2560 C C . TYR A 1 350 ? 27.019 2.570 2.346 1.00 88.31 350 TYR A C 1
ATOM 2562 O O . TYR A 1 350 ? 27.988 1.849 2.556 1.00 88.31 350 TYR A O 1
ATOM 2570 N N . PHE A 1 351 ? 26.969 3.420 1.322 1.00 85.00 351 PHE A N 1
ATOM 2571 C CA . PHE A 1 351 ? 28.138 3.710 0.500 1.00 85.00 351 PHE A CA 1
ATOM 2572 C C . PHE A 1 351 ? 28.932 4.870 1.083 1.00 85.00 351 PHE A C 1
ATOM 2574 O O . PHE A 1 351 ? 28.372 5.919 1.406 1.00 85.00 351 PHE A O 1
ATOM 2581 N N . ASP A 1 352 ? 30.251 4.712 1.113 1.00 80.69 352 ASP A N 1
ATOM 2582 C CA . ASP A 1 352 ? 31.148 5.848 1.256 1.00 80.69 352 ASP A CA 1
ATOM 2583 C C . ASP A 1 352 ? 31.327 6.543 -0.106 1.00 80.69 352 ASP A C 1
ATOM 2585 O O . ASP A 1 352 ? 31.566 5.873 -1.124 1.00 80.69 352 ASP A O 1
ATOM 2589 N N . PRO A 1 353 ? 31.247 7.884 -0.158 1.00 68.25 353 PRO A N 1
ATOM 2590 C CA . PRO A 1 353 ? 31.495 8.625 -1.383 1.00 68.25 353 PRO A CA 1
ATOM 2591 C C . PRO A 1 353 ? 32.961 8.493 -1.808 1.00 68.25 353 PRO A C 1
ATOM 2593 O O . PRO A 1 353 ? 33.880 8.462 -0.982 1.00 68.25 353 PRO A O 1
ATOM 2596 N N . LEU A 1 354 ? 33.196 8.452 -3.120 1.00 74.75 354 LEU A N 1
ATOM 2597 C CA . LEU A 1 354 ? 34.554 8.443 -3.651 1.00 74.75 354 LEU A CA 1
ATOM 2598 C C . LEU A 1 354 ? 35.262 9.777 -3.341 1.00 74.75 354 LEU A C 1
ATOM 2600 O O . LEU A 1 354 ? 34.680 10.845 -3.531 1.00 74.75 354 LEU A O 1
ATOM 2604 N N . PRO A 1 355 ? 36.525 9.757 -2.878 1.00 70.31 355 PRO A N 1
ATOM 2605 C CA . PRO A 1 355 ? 37.261 10.987 -2.619 1.00 70.31 355 PRO A CA 1
ATOM 2606 C C . PRO A 1 355 ? 37.625 11.711 -3.927 1.00 70.31 355 PRO A C 1
ATOM 2608 O O . PRO A 1 355 ? 38.292 11.141 -4.797 1.00 70.31 355 PRO A O 1
ATOM 2611 N N . GLY A 1 356 ? 37.251 12.994 -4.018 1.00 65.81 356 GLY A N 1
ATOM 2612 C CA . GLY A 1 356 ? 37.521 13.874 -5.165 1.00 65.81 356 GLY A CA 1
ATOM 2613 C C . GLY A 1 356 ? 36.635 13.581 -6.383 1.00 65.81 356 GLY A C 1
ATOM 2614 O O . GLY A 1 356 ? 35.564 13.005 -6.246 1.00 65.81 356 GLY A O 1
ATOM 2615 N N . ASP A 1 357 ? 37.101 13.925 -7.587 1.00 67.62 357 ASP A N 1
ATOM 2616 C CA . ASP A 1 357 ? 36.358 13.724 -8.849 1.00 67.62 357 ASP A CA 1
ATOM 2617 C C . ASP A 1 357 ? 36.507 12.295 -9.416 1.00 67.62 357 ASP A C 1
ATOM 2619 O O . ASP A 1 357 ? 36.545 12.073 -10.630 1.00 67.62 357 ASP A O 1
ATOM 2623 N N . ARG A 1 358 ? 36.692 11.298 -8.543 1.00 67.88 358 ARG A N 1
ATOM 2624 C CA . ARG A 1 358 ? 36.929 9.912 -8.960 1.00 67.88 358 ARG A CA 1
ATOM 2625 C C . ARG A 1 358 ? 35.628 9.239 -9.375 1.00 67.88 358 ARG A C 1
ATOM 2627 O O . ARG A 1 358 ? 34.630 9.301 -8.673 1.00 67.88 358 ARG A O 1
ATOM 2634 N N . THR A 1 359 ? 35.682 8.511 -10.486 1.00 65.06 359 THR A N 1
ATOM 2635 C CA . THR A 1 359 ? 34.559 7.712 -11.000 1.00 65.06 359 THR A CA 1
ATOM 2636 C C . THR A 1 359 ? 34.638 6.235 -10.605 1.00 65.06 359 THR A C 1
ATOM 2638 O O . THR A 1 359 ? 33.681 5.496 -10.811 1.00 65.06 359 THR A O 1
ATOM 2641 N N . SER A 1 360 ? 35.759 5.797 -10.023 1.00 69.44 360 SER A N 1
ATOM 2642 C CA . SER A 1 360 ? 35.991 4.424 -9.553 1.00 69.44 360 SER A CA 1
ATOM 2643 C C . SER A 1 360 ? 36.779 4.410 -8.234 1.00 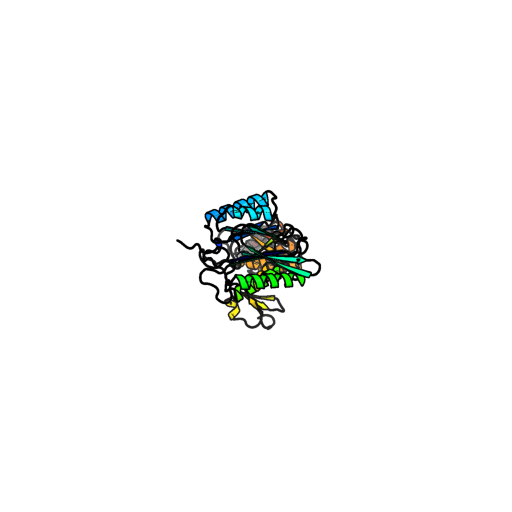69.44 360 SER A C 1
ATOM 2645 O O . SER A 1 360 ? 37.560 5.340 -7.979 1.00 69.44 360 SER A O 1
ATOM 2647 N N . PRO A 1 361 ? 36.587 3.382 -7.383 1.00 72.31 361 PRO A N 1
ATOM 2648 C CA . PRO A 1 361 ? 37.347 3.238 -6.149 1.00 72.31 361 PRO A CA 1
ATOM 2649 C C . PRO A 1 361 ? 38.846 3.053 -6.415 1.00 72.31 361 PRO A C 1
ATOM 2651 O O . PRO A 1 361 ? 39.247 2.568 -7.479 1.00 72.31 361 PRO A O 1
ATOM 2654 N N . PRO A 1 362 ? 39.712 3.431 -5.456 1.00 67.69 362 PRO A N 1
ATOM 2655 C CA . PRO A 1 362 ? 41.113 3.037 -5.510 1.00 67.69 362 PRO A CA 1
ATOM 2656 C C . PRO A 1 362 ? 41.206 1.510 -5.602 1.00 67.69 362 PRO A C 1
ATOM 2658 O O . PRO A 1 362 ? 40.562 0.805 -4.830 1.00 67.69 362 PRO A O 1
ATOM 2661 N N . TRP A 1 363 ? 42.004 1.011 -6.550 1.00 58.28 363 TRP A N 1
ATOM 2662 C CA . TRP A 1 363 ? 42.180 -0.424 -6.762 1.00 58.28 363 TRP A CA 1
ATOM 2663 C C . TRP A 1 363 ? 42.531 -1.140 -5.458 1.00 58.28 363 TRP A C 1
ATOM 2665 O O . TRP A 1 363 ? 43.565 -0.858 -4.844 1.00 58.28 363 TRP A O 1
ATOM 2675 N N . ASN A 1 364 ? 41.699 -2.111 -5.085 1.00 54.34 364 ASN A N 1
ATOM 2676 C CA . ASN A 1 364 ? 41.989 -3.040 -4.006 1.00 54.34 364 ASN A CA 1
ATOM 2677 C C . ASN A 1 364 ? 42.966 -4.109 -4.523 1.00 54.34 364 ASN A C 1
ATOM 2679 O O . ASN A 1 364 ? 42.587 -5.233 -4.848 1.00 54.34 364 ASN A O 1
ATOM 2683 N N . LEU A 1 365 ? 44.232 -3.727 -4.717 1.00 51.16 365 LEU A N 1
ATOM 2684 C CA . LEU A 1 365 ? 45.255 -4.675 -5.142 1.00 51.16 365 LEU A CA 1
ATOM 2685 C C . LEU A 1 365 ? 45.585 -5.619 -3.974 1.00 51.16 365 LEU A C 1
ATOM 2687 O O . LEU A 1 365 ? 45.968 -5.140 -2.906 1.00 51.16 365 LEU A O 1
ATOM 2691 N N . PRO A 1 366 ? 45.582 -6.951 -4.177 1.00 46.44 366 PRO A N 1
ATOM 2692 C CA . PRO A 1 366 ? 46.044 -7.914 -3.171 1.00 46.44 366 PRO A CA 1
ATOM 2693 C C . PRO A 1 366 ? 47.567 -7.856 -2.934 1.00 46.44 366 PRO A C 1
ATOM 2695 O O . PRO A 1 366 ? 48.130 -8.699 -2.238 1.00 46.44 366 PRO A O 1
ATOM 2698 N N . ILE A 1 367 ? 48.256 -6.881 -3.531 1.00 53.22 367 ILE A N 1
ATOM 2699 C CA . ILE A 1 367 ? 49.702 -6.710 -3.480 1.00 53.22 367 ILE A CA 1
ATOM 2700 C C . ILE A 1 367 ? 49.971 -5.370 -2.805 1.00 53.22 367 ILE A C 1
ATOM 2702 O O . ILE A 1 367 ? 49.619 -4.317 -3.338 1.00 53.22 367 ILE A O 1
ATOM 2706 N N . SER A 1 368 ? 50.589 -5.410 -1.623 1.00 49.06 368 SER A N 1
ATOM 2707 C CA . SER A 1 368 ? 50.961 -4.194 -0.902 1.00 49.06 368 SER A CA 1
ATOM 2708 C C . SER A 1 368 ? 51.896 -3.334 -1.757 1.00 49.06 368 SER A C 1
ATOM 2710 O O . SER A 1 368 ? 52.750 -3.851 -2.483 1.00 49.06 368 SER A O 1
ATOM 2712 N N . SER A 1 369 ? 51.764 -2.010 -1.650 1.00 54.44 369 SER A N 1
ATOM 2713 C CA . SER A 1 369 ? 52.636 -1.039 -2.331 1.00 54.44 369 SER A CA 1
ATOM 2714 C C . SER A 1 369 ? 54.126 -1.331 -2.115 1.00 54.44 369 SER A C 1
ATOM 2716 O O . SER A 1 369 ? 54.921 -1.184 -3.038 1.00 54.44 369 SER A O 1
ATOM 2718 N N . GLY A 1 370 ? 54.491 -1.877 -0.950 1.00 60.25 370 GLY A N 1
ATOM 2719 C CA . GLY A 1 370 ? 55.857 -2.305 -0.653 1.00 60.25 370 GLY A CA 1
ATOM 2720 C C . GLY A 1 370 ? 56.398 -3.410 -1.571 1.00 60.25 370 GLY A C 1
ATOM 2721 O O . GLY A 1 370 ? 57.590 -3.418 -1.860 1.00 60.25 370 GLY A O 1
ATOM 2722 N N . ILE A 1 371 ? 55.563 -4.325 -2.079 1.00 58.31 371 ILE A N 1
ATOM 2723 C CA . ILE A 1 371 ? 56.009 -5.364 -3.027 1.00 58.31 371 ILE A CA 1
ATOM 2724 C C . ILE A 1 371 ? 56.252 -4.759 -4.415 1.00 58.31 371 ILE A C 1
ATOM 2726 O O . ILE A 1 371 ? 57.225 -5.124 -5.076 1.00 58.31 371 ILE A O 1
ATOM 2730 N N . ILE A 1 372 ? 55.418 -3.808 -4.843 1.00 62.31 372 ILE A N 1
ATOM 2731 C CA . ILE A 1 372 ? 55.604 -3.093 -6.116 1.00 62.31 372 ILE A CA 1
ATOM 2732 C C . ILE A 1 372 ? 56.899 -2.268 -6.073 1.00 62.31 372 ILE A C 1
ATOM 2734 O O . ILE A 1 372 ? 57.683 -2.311 -7.023 1.00 62.31 372 ILE A O 1
ATOM 2738 N N . ASP A 1 373 ? 57.187 -1.623 -4.940 1.00 65.69 373 ASP A N 1
ATOM 2739 C CA . ASP A 1 373 ? 58.442 -0.896 -4.724 1.00 65.69 373 ASP A CA 1
ATOM 2740 C C . ASP A 1 373 ? 59.664 -1.829 -4.728 1.00 65.69 373 ASP A C 1
ATOM 2742 O O . ASP A 1 373 ? 60.703 -1.493 -5.298 1.00 65.69 373 ASP A O 1
ATOM 2746 N N . ILE A 1 374 ? 59.557 -3.034 -4.152 1.00 67.31 374 ILE A N 1
ATOM 2747 C CA . ILE A 1 374 ? 60.626 -4.047 -4.203 1.00 67.31 374 ILE A CA 1
ATOM 2748 C C . ILE A 1 374 ? 60.895 -4.488 -5.648 1.00 67.31 374 ILE A C 1
ATOM 2750 O O . ILE A 1 374 ? 62.056 -4.557 -6.054 1.00 67.31 374 ILE A O 1
ATOM 2754 N N . VAL A 1 375 ? 59.853 -4.739 -6.448 1.00 68.75 375 VAL A N 1
ATOM 2755 C CA . VAL A 1 375 ? 60.002 -5.136 -7.860 1.00 68.75 375 VAL A CA 1
ATOM 2756 C C . VAL A 1 375 ? 60.619 -4.006 -8.694 1.00 68.75 375 VAL A C 1
ATOM 2758 O O . VAL A 1 375 ? 61.541 -4.259 -9.476 1.00 68.75 375 VAL A O 1
ATOM 2761 N N . GLY A 1 376 ? 60.188 -2.758 -8.487 1.00 70.06 376 GLY A N 1
ATOM 2762 C CA . GLY A 1 376 ? 60.772 -1.585 -9.149 1.00 70.06 376 GLY A CA 1
ATOM 2763 C C . GLY A 1 376 ? 62.244 -1.361 -8.777 1.00 70.06 376 GLY A C 1
ATOM 2764 O O . GLY A 1 376 ? 63.090 -1.110 -9.645 1.00 70.06 376 GLY A O 1
ATOM 2765 N N . ASN A 1 377 ? 62.590 -1.543 -7.500 1.00 73.69 377 ASN A N 1
ATOM 2766 C CA . ASN A 1 377 ? 63.970 -1.450 -7.021 1.00 73.69 377 ASN A CA 1
ATOM 2767 C C . ASN A 1 377 ? 64.850 -2.586 -7.566 1.00 73.69 377 ASN A C 1
ATOM 2769 O O . ASN A 1 377 ? 65.998 -2.342 -7.947 1.00 73.69 377 ASN A O 1
ATOM 2773 N N . MET A 1 378 ? 64.320 -3.809 -7.682 1.00 69.31 378 MET A N 1
ATOM 2774 C CA . MET A 1 378 ? 65.025 -4.933 -8.307 1.00 69.31 378 MET A CA 1
ATOM 2775 C C . MET A 1 378 ? 65.307 -4.684 -9.793 1.00 69.31 378 MET A C 1
ATOM 2777 O O . MET A 1 378 ? 66.429 -4.927 -10.242 1.00 69.31 378 MET A O 1
ATOM 2781 N N . GLN A 1 379 ? 64.343 -4.154 -10.556 1.00 71.50 379 GLN A N 1
ATOM 2782 C CA . GLN A 1 379 ? 64.572 -3.776 -11.958 1.00 71.50 379 GLN A CA 1
ATOM 2783 C C . GLN A 1 379 ? 65.659 -2.704 -12.093 1.00 71.50 379 GLN A C 1
ATOM 2785 O O . GLN A 1 379 ? 66.539 -2.817 -12.950 1.00 71.50 379 GLN A O 1
ATOM 2790 N N . THR A 1 380 ? 65.646 -1.702 -11.214 1.00 77.38 380 THR A N 1
ATOM 2791 C CA . THR A 1 380 ? 66.650 -0.631 -11.203 1.00 77.38 380 THR A CA 1
ATOM 2792 C C . THR A 1 380 ? 68.050 -1.178 -10.899 1.00 77.38 380 THR A C 1
ATOM 2794 O O . THR A 1 380 ? 69.010 -0.860 -11.602 1.00 77.38 380 THR A O 1
ATOM 2797 N N . ALA A 1 381 ? 68.173 -2.065 -9.907 1.00 73.94 381 ALA A N 1
ATOM 2798 C CA . ALA A 1 381 ? 69.438 -2.706 -9.551 1.00 73.94 381 ALA A CA 1
ATOM 2799 C C . ALA A 1 381 ? 70.001 -3.579 -10.690 1.00 73.94 381 ALA A C 1
ATOM 2801 O O . ALA A 1 381 ? 71.195 -3.510 -10.985 1.00 73.94 381 ALA A O 1
ATOM 2802 N N . ILE A 1 382 ? 69.148 -4.348 -11.378 1.00 77.00 382 ILE A N 1
ATOM 2803 C CA . ILE A 1 382 ? 69.546 -5.138 -12.557 1.00 77.00 382 ILE A CA 1
ATOM 2804 C C . ILE A 1 382 ? 70.045 -4.217 -13.681 1.00 77.00 382 ILE A C 1
ATOM 2806 O O . ILE A 1 382 ? 71.069 -4.507 -14.303 1.00 77.00 382 ILE A O 1
ATOM 2810 N N . GLY A 1 383 ? 69.378 -3.079 -13.900 1.00 77.81 383 GLY A N 1
ATOM 2811 C CA . GLY A 1 383 ? 69.818 -2.057 -14.851 1.00 77.81 383 GLY A CA 1
ATOM 2812 C C . GLY A 1 383 ? 71.229 -1.539 -14.553 1.00 77.81 383 GLY A C 1
ATOM 2813 O O . GLY A 1 383 ? 72.073 -1.498 -15.450 1.00 77.81 383 GLY A O 1
ATOM 2814 N N . PHE A 1 384 ? 71.530 -1.227 -13.288 1.00 78.31 384 PHE A N 1
ATOM 2815 C CA . PHE A 1 384 ? 72.871 -0.792 -12.876 1.00 78.31 384 PHE A CA 1
ATOM 2816 C C . PHE A 1 384 ? 73.944 -1.866 -13.088 1.00 78.31 384 PHE A C 1
ATOM 2818 O O . PHE A 1 384 ? 75.036 -1.554 -13.567 1.00 78.31 384 PHE A O 1
ATOM 2825 N N . VAL A 1 385 ? 73.641 -3.132 -12.783 1.00 78.00 385 VAL A N 1
ATOM 2826 C CA . VAL A 1 385 ? 74.575 -4.251 -12.994 1.00 78.00 385 VAL A CA 1
ATOM 2827 C C . VAL A 1 385 ? 74.885 -4.442 -14.480 1.00 78.00 385 VAL A C 1
ATOM 2829 O O . VAL A 1 385 ? 76.045 -4.640 -14.843 1.00 78.00 385 VAL A O 1
ATOM 2832 N N . LEU A 1 386 ? 73.883 -4.329 -15.355 1.00 77.88 386 LEU A N 1
ATOM 2833 C CA . LEU A 1 386 ? 74.083 -4.432 -16.803 1.00 77.88 386 LEU A CA 1
ATOM 2834 C C . LEU A 1 386 ? 74.949 -3.290 -17.348 1.00 77.88 386 LEU A C 1
ATOM 2836 O O . LEU A 1 386 ? 75.857 -3.543 -18.140 1.00 77.88 386 LEU A O 1
ATOM 2840 N N . VAL A 1 387 ? 74.734 -2.054 -16.889 1.00 77.19 387 VAL A N 1
ATOM 2841 C CA . VAL A 1 387 ? 75.580 -0.907 -17.266 1.00 77.19 387 VAL A CA 1
ATOM 2842 C C . VAL A 1 387 ? 77.022 -1.109 -16.791 1.00 77.19 387 VAL A C 1
ATOM 2844 O O . VAL A 1 387 ? 77.956 -0.911 -17.569 1.00 77.19 387 VAL A O 1
ATOM 2847 N N . LEU A 1 388 ? 77.223 -1.569 -15.551 1.00 75.50 388 LEU A N 1
ATOM 2848 C CA . LEU A 1 388 ? 78.554 -1.880 -15.019 1.00 75.50 388 LEU A CA 1
ATOM 2849 C C . LEU A 1 388 ? 79.257 -2.986 -15.812 1.00 75.50 388 LEU A C 1
ATOM 2851 O O . LEU A 1 388 ? 80.445 -2.860 -16.097 1.00 75.50 388 LEU A O 1
ATOM 2855 N N . LEU A 1 389 ? 78.541 -4.039 -16.213 1.00 77.56 389 LEU A N 1
ATOM 2856 C CA . LEU A 1 389 ? 79.088 -5.117 -17.043 1.00 77.56 389 LEU A CA 1
ATOM 2857 C C . LEU A 1 389 ? 79.499 -4.625 -18.435 1.00 77.56 389 LEU A C 1
ATOM 2859 O O . LEU A 1 389 ? 80.550 -5.025 -18.939 1.00 77.56 389 LEU A O 1
ATOM 2863 N N . VAL A 1 390 ? 78.713 -3.736 -19.049 1.00 76.12 390 VAL A N 1
ATOM 2864 C CA . VAL A 1 390 ? 79.063 -3.112 -20.336 1.00 76.12 390 VAL A CA 1
ATOM 2865 C C . VAL A 1 390 ? 80.308 -2.238 -20.195 1.00 76.12 390 VAL A C 1
ATOM 2867 O O . VAL A 1 390 ? 81.211 -2.332 -21.029 1.00 76.12 390 VAL A O 1
ATOM 2870 N N . LEU A 1 391 ? 80.403 -1.447 -19.123 1.00 73.62 391 LEU A N 1
ATOM 2871 C CA . LEU A 1 391 ? 81.587 -0.639 -18.835 1.00 73.62 391 LEU A CA 1
ATOM 2872 C C . LEU A 1 391 ? 82.817 -1.524 -18.610 1.00 73.62 391 LEU A C 1
ATOM 2874 O O . LEU A 1 391 ? 83.823 -1.321 -19.279 1.00 73.62 391 LEU A O 1
ATOM 2878 N N . PHE A 1 392 ? 82.728 -2.560 -17.771 1.00 70.44 392 PHE A N 1
ATOM 2879 C CA . PHE A 1 392 ? 83.818 -3.520 -17.556 1.00 70.44 392 PHE A CA 1
ATOM 2880 C C . PHE A 1 392 ? 84.266 -4.194 -18.852 1.00 70.44 392 PHE A C 1
ATOM 2882 O O . PHE A 1 392 ? 85.466 -4.308 -19.100 1.00 70.44 392 PHE A O 1
ATOM 2889 N N . ARG A 1 393 ? 83.319 -4.605 -19.704 1.00 66.62 393 ARG A N 1
ATOM 2890 C CA . ARG A 1 393 ? 83.619 -5.190 -21.015 1.00 66.62 393 ARG A CA 1
ATOM 2891 C C . ARG A 1 393 ? 84.352 -4.193 -21.912 1.00 66.62 393 ARG A C 1
ATOM 2893 O O . ARG A 1 393 ? 85.325 -4.574 -22.556 1.00 66.62 393 ARG A O 1
ATOM 2900 N N . SER A 1 394 ? 83.931 -2.929 -21.927 1.00 63.28 394 SER A N 1
ATOM 2901 C CA . SER A 1 394 ? 84.603 -1.870 -22.685 1.00 63.28 394 SER A CA 1
ATOM 2902 C C . SER A 1 394 ? 86.028 -1.636 -22.175 1.00 63.28 394 SER A C 1
ATOM 2904 O O . SER A 1 394 ? 86.962 -1.575 -22.974 1.00 63.28 394 SER A O 1
ATOM 2906 N N . THR A 1 395 ? 86.235 -1.574 -20.858 1.00 64.31 395 THR A N 1
ATOM 2907 C CA . THR A 1 395 ? 87.561 -1.350 -20.258 1.00 64.31 395 THR A CA 1
ATOM 2908 C C . THR A 1 395 ?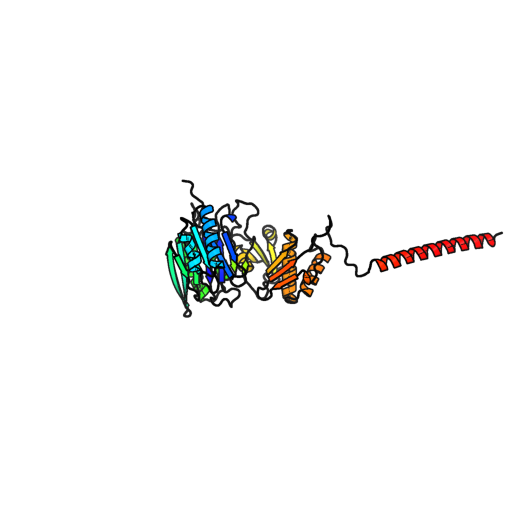 88.496 -2.542 -20.472 1.00 64.31 395 THR A C 1
ATOM 2910 O O . THR A 1 395 ? 89.662 -2.345 -20.805 1.00 64.31 395 THR A O 1
ATOM 2913 N N . LEU A 1 396 ? 87.989 -3.778 -20.367 1.00 59.47 396 LEU A N 1
ATOM 2914 C CA . LEU A 1 396 ? 88.746 -5.002 -20.658 1.00 59.47 396 LEU A CA 1
ATOM 2915 C C . LEU A 1 396 ? 89.178 -5.062 -22.126 1.00 59.47 396 LEU A C 1
ATOM 2917 O O . LEU A 1 396 ? 90.352 -5.286 -22.401 1.00 59.47 396 LEU A O 1
ATOM 2921 N N . ILE A 1 397 ? 88.271 -4.796 -23.070 1.00 61.59 397 ILE A N 1
ATOM 2922 C CA . ILE A 1 397 ? 88.603 -4.769 -24.505 1.00 61.59 397 ILE A CA 1
ATOM 2923 C C . ILE A 1 397 ? 89.655 -3.687 -24.802 1.00 61.59 397 ILE A C 1
ATOM 2925 O O . ILE A 1 397 ? 90.598 -3.938 -25.546 1.00 61.59 397 ILE A O 1
ATOM 2929 N N . THR A 1 398 ? 89.554 -2.516 -24.166 1.00 57.25 398 THR A N 1
ATOM 2930 C CA . THR A 1 398 ? 90.543 -1.433 -24.326 1.00 57.25 398 THR A CA 1
ATOM 2931 C C . THR A 1 398 ? 91.902 -1.775 -23.695 1.00 57.25 398 THR A C 1
ATOM 2933 O O . THR A 1 398 ? 92.932 -1.322 -24.183 1.00 57.25 398 THR A O 1
ATOM 2936 N N . SER A 1 399 ? 91.924 -2.590 -22.634 1.00 57.44 399 SER A N 1
ATOM 2937 C CA . SER A 1 399 ? 93.150 -3.070 -21.977 1.00 57.44 399 SER A CA 1
ATOM 2938 C C . SER A 1 399 ? 93.849 -4.203 -22.734 1.00 57.44 399 SER A C 1
ATOM 2940 O O . SER A 1 399 ? 95.053 -4.358 -22.571 1.00 57.44 399 SER A O 1
ATOM 2942 N N . PHE A 1 400 ? 93.122 -5.007 -23.514 1.00 54.91 400 PHE A N 1
ATOM 2943 C CA . PHE A 1 400 ? 93.697 -6.094 -24.321 1.00 54.91 400 PHE A CA 1
ATOM 2944 C C . PHE A 1 400 ? 94.129 -5.652 -25.728 1.00 54.91 400 PHE A C 1
ATOM 2946 O O . PHE A 1 400 ? 94.885 -6.366 -26.380 1.00 54.91 400 PHE A O 1
ATOM 2953 N N . LEU A 1 401 ? 93.655 -4.495 -26.202 1.00 52.91 401 LEU A N 1
ATOM 2954 C CA . LEU A 1 401 ? 93.994 -3.918 -27.511 1.00 52.91 401 LEU A CA 1
ATOM 2955 C C . LEU A 1 401 ? 95.061 -2.806 -27.437 1.00 52.91 401 LEU A C 1
ATOM 2957 O O . LEU A 1 401 ? 95.223 -2.063 -28.406 1.00 52.91 401 LEU A O 1
ATOM 2961 N N . LYS A 1 402 ? 95.768 -2.676 -26.307 1.00 50.03 402 LYS A N 1
ATOM 2962 C CA . LYS A 1 402 ? 96.880 -1.736 -26.118 1.00 50.03 402 LYS A CA 1
ATOM 2963 C C . LYS A 1 402 ? 98.214 -2.449 -25.978 1.00 50.03 402 LYS A C 1
ATOM 2965 O O . LYS A 1 402 ? 98.260 -3.434 -25.210 1.00 50.03 402 LYS A O 1
#

Secondary structure (DSSP, 8-state):
---PPPB-SEEEEEES-TTS-STTSEEEEEE--SS-GGGS-EEEETTTTEEEEEEESS-HHHHHHHHHHHHHHHHTT--HHHHHGGGGGSTTEEEEEEETTTEEEEEEEEEEEEEEE-TT--EEEEEEEEEEEEE-TT-EEEEEEE-PPTT--SSS-HHHHHHHHHHHHHHHHHTT--HHHHHHHHHHHHHHHSS--B---EEETTTTEE-TTTT--SSTT----BTTSEEEEE-TTT--EEETTGGGG-SB-TTT-PBPEEEEHHHHHHHHH---TT--EEEEES---HHHHHHHHHHHHHHHHHH-S-HHHHHHHHHHHHHTTSS-SB----GGGEEEEGGGTEEEEEPPBPSSS-SSPPP--SS-HHHHHHHHHHHHHHHHHHHHHHHHHHHHHHHH--

Radius of gyration: 29.4 Å; chains: 1; bounding box: 119×49×51 Å

pLDDT: mean 82.94, std 12.93, range [30.11, 98.75]

Sequence (402 aa):
MFMSTSAATMNCVIITDPTGKDPNGAAAGSMSFAPNMFSVTFLESKENHFAVLSGGEGNTTPRLKAIVETLRRLESGSSISEAANAANSFSGIRIMTGSPTGGAAVGGSFDVYVVEVSDDGVITVTPHSGGLAVLEPGTKGAIIHLRNTHGNPQYGTAESVRKETAVMIGKMIRDGYPATEIMSEVFGKVSNEAGEKYGGGAVNLVSSVSTGDMFTPQKVNETGFPMNEPYRKVCPEDGWGIGFPSAENYMTCPIDGTPLKTVYAYEALGDAITVTPESVVVSVYGTDESGVVQTTSEIVKASVKKDGYNVNEIANDINRGIDNGLLVGVNYVEPKDINVKQSSRAVGVYFDPLPGDRTSPPWNLPISSGIIDIVGNMQTAIGFVLVLLVLFRSTLITSFLK

Foldseek 3Di:
DPFAWKFWQKKKKFALALVLPPLLRIKIFTFGPFLQNVLWDWDADQPLLKIKTKIFRADSVLRVVLRVQLVVCVVVPHAQQVSQQSQQVGAGMKIWMDGSQRFIKIAAAFWKWKWFADPVGDIDTDIDGHGMDTDHGPTGTMIMTGQATVPDDPADGRVVLRRVLRVVSSNCSSVSHGNLVSQLVNLQSCVVHRVSFFGDKMASSSLRFIPPCVQPDPDGSGTTHGQQAFAKWAAPPPGDIDGPPVRVVDQADPPPRGGIDTDGNSNVNSVRRDDDPLDAAEAEAQDPPPQQRVLLVVQQSVQCVVPNQDLQSSLVSNVVCQVVVSHWQWERFDSVQWDDDVVSNYIYHYTHGAPDPGGHYDDPDPDDPVVVVVVVVVVVVVVVVVVVVVVVVVVVVVVVVD